Protein AF-0000000067878612 (afdb_homodimer)

Sequence (572 aa):
MAKSKFEYVRNFEVQDTCLGNCWVVVRVDGRNFHRFQMGVTDPIQENKSSLRFAEQHNFTKPNDVRALQLMNRCAQNVMEELDAICLAFGQSDEYSFVFHKKSNWYKRRASKFMTHVVSQFASSYVFYWKEYFPDVPILYPPGFDGRVVLYPSEQNLKDYLNWRQADCHINNLYNTTFWSLVHKGGLTPVQAQIRLKGTLAAEKNEILFSDFNINYNNEPLLYRKGSVLIWQKVNEVSKKRIKLPNEADEKEVEVSRWRNEIVELHCDIIGDQFWEEHPSILSDACMAKSKFEYVRNFEVQDTCLGNCWVVVRVDGRNFHRFQMGVTDPIQENKSSLRFAEQHNFTKPNDVRALQLMNRCAQNVMEELDAICLAFGQSDEYSFVFHKKSNWYKRRASKFMTHVVSQFASSYVFYWKEYFPDVPILYPPGFDGRVVLYPSEQNLKDYLNWRQADCHINNLYNTTFWSLVHKGGLTPVQAQIRLKGTLAAEKNEILFSDFNINYNNEPLLYRKGSVLIWQKVNEVSKKRIKLPNEADEKEVEVSRWRNEIVELHCDIIGDQFWEEHPSILSDAC

Secondary structure (DSSP, 8-state):
----TTGGGGGG----BPPTTSEEEEEEEEETSS----S---GGGG-S----HHHHTT--SS--HHHHHHHHHHHHHHHHH-TTEEEEEEETTEEEEEE-TT--GGGGBHHHHHHHHHHHHHHHHHHTHHHH-TTS---S--EEEEEEEEE-SHHHHHHHHHHHHHHHHHHHHHHHHHHHHHHTT---HHHHHHHHTT--HHHHHHIIIIIH---GGGS-HHHHH-EEEEEEEEEEEEEEEEE-TT-SSEEEEEEEEEEEEEEEE-S--SSHHHHHH-GGGT-S--/----TTGGGGGG----BPPTTSEEEEEEEEETSS----S---GGGG-S----HHHHTT--SS--HHHHHHHHHHHHHHHHH-TTEEEEEEETTEEEEEE-TT--GGGGBHHHHHHHHHHHHHHHHHHTHHHH-TTS---S--EEEEEEEEE-SHHHHHHHHHHHHHHHHHHHHHHHHHHHHHHTT---HHHHHHHHTT--HHHHHHIIIIIH---GGGS-HHHHH-EEEEEEEEEEEEEEEEE-TT-SSEEEEEEEEEEEEEEEE-S--SSHHHHHH-GGGT-S--

pLDDT: mean 90.48, std 15.59, range [30.78, 98.94]

InterPro domains:
  IPR007537 tRNAHis guanylyltransferase Thg1 [PIRSF028980] (1-284)
  IPR007537 tRNAHis guanylyltransferase Thg1 [PTHR12729] (1-285)
  IPR024956 tRNAHis guanylyltransferase catalytic domain [PF04446] (6-38)
  IPR024956 tRNAHis guanylyltransferase catalytic domain [PF04446] (52-152)
  IPR025845 Thg1 C-terminal domain [PF14413] (155-271)
  IPR038469 tRNAHis guanylyltransferase Thg1 superfamily [G3DSA:3.30.70.3000] (1-286)

Nearest PDB structures (foldseek):
  3otc-assembly1_A-2  TM=9.692E-01  e=8.801E-43  Homo sapiens
  7cv1-assembly1_D  TM=9.725E-01  e=6.281E-40  Homo sapiens
  7cv1-assembly1_A  TM=9.606E-01  e=4.087E-40  Homo sapiens
  3otc-assembly1_B-2  TM=9.198E-01  e=4.480E-41  Homo sapiens
  7cv1-assembly1_C  TM=9.700E-01  e=2.145E-39  Homo sapiens

Solvent-accessible surface area (backbone atoms only — not comparable to full-atom values): 31316 Å² total; per-residue (Å²): 130,73,92,50,97,35,57,68,53,62,69,50,55,72,87,49,62,52,68,80,64,21,30,39,34,33,37,34,35,52,54,57,38,62,72,80,72,67,80,84,71,66,73,73,80,58,68,69,78,70,65,24,54,38,65,74,65,63,56,51,79,70,69,32,68,48,60,47,49,44,49,50,53,17,51,50,51,37,40,69,73,39,72,61,43,44,37,34,42,35,44,83,66,33,37,37,40,31,31,48,32,81,57,60,64,80,71,29,25,47,50,56,57,28,20,40,49,37,5,27,32,27,7,24,48,53,64,51,38,52,82,56,33,73,88,52,79,84,88,68,61,59,35,32,35,31,44,66,34,59,28,72,43,70,64,50,44,51,34,39,55,31,35,54,34,52,40,31,30,54,52,38,53,49,38,48,39,40,44,43,34,27,74,75,62,66,35,50,70,68,54,29,50,60,70,49,57,88,58,50,71,69,54,46,50,45,47,31,32,77,75,64,70,37,62,72,88,72,50,58,43,55,60,44,36,14,38,39,36,35,71,40,82,38,80,43,72,40,75,41,73,44,67,44,91,89,40,95,58,63,42,76,40,78,43,75,43,84,41,77,40,80,42,80,42,52,54,69,70,70,53,64,63,49,53,69,75,43,54,70,64,80,45,83,83,117,130,74,94,49,94,34,56,66,55,62,68,50,56,72,87,51,62,51,69,79,63,22,30,38,35,32,37,35,35,52,52,56,38,61,72,79,72,66,80,83,68,69,74,73,82,57,69,71,79,72,66,24,53,38,64,73,66,63,55,51,77,69,69,33,68,48,60,48,50,45,50,50,52,18,50,51,52,36,41,70,75,39,72,60,42,44,37,33,42,35,43,84,64,33,37,36,39,30,32,48,31,81,56,60,66,81,70,29,27,47,50,55,58,25,20,39,50,36,5,27,33,28,6,26,47,53,67,50,38,53,81,57,32,75,89,51,79,84,88,68,61,58,36,32,36,31,42,67,36,60,27,73,43,70,64,50,43,51,34,40,54,32,36,53,33,51,39,32,30,54,51,38,52,50,37,48,40,40,43,43,33,27,74,73,63,66,35,50,70,68,55,29,51,60,70,50,57,90,59,51,70,68,54,46,50,44,48,30,31,77,76,66,72,38,61,71,86,71,50,58,44,56,61,44,36,14,38,38,38,35,71,41,83,38,80,42,72,40,76,41,74,42,68,45,90,91,40,94,56,63,44,76,39,77,43,74,42,83,40,78,39,81,44,80,42,53,56,69,69,71,53,64,64,48,52,69,76,43,56,68,66,79,46,84,80,116

Foldseek 3Di:
DDDDPPCCVCVVDDFAADDALWKKKKKKAWDQQDPPPDDDPPVPVPPVVSHGQCVVQVADPPDRPLLQVLLVQLVQQLCVVVVQFFKKFDADRMIMTIGARRDCVVPRGQCCVHCSSQVSSQVSSQVCVCVSVVPGDRDDRIHMGMDMDIGNDPVSVLVVLVVVQQVLQVVLLLRVLQVCCVVVVVDDSVRSCVVCPPDDSVVSQCSCCVVPVDRPVPPDLCRRGNKMKGKDWDWDWDWDFDDDPPDPGTDTDTDTDIDIDIDIDRDDSNDCVVCVVPVVSNDPPD/DDDDPPCCVVVVDDFAADDALWKKKKKKAWDQQDPPPDDDPPVPVPPVVSHGQCVVQVADPPDRPLQQVLLVQLVQQLCVVVVQFFKKFDADRMIMTIGARRDCVVPRGQCCVHCSSQVSSQVSSQVCVCVSVVPGDRDDRIHMGMDMDIGNDPVSVLVVLVVVQQVLQVVLLLRVLQVCCVVVVVDDSVRSCVVCPPDDSVVSQCSCCVVPVDRPVPPDLCRRGNKMKGKDWDWDWDWDFDDDPPDPGTDTDTDTDIDIDIDIDRDDSNDCVVCVVPVVSNDPPD

Organism: Xenopus laevis (NCBI:txid8355)

Radius of gyration: 27.62 Å; Cα contacts (8 Å, |Δi|>4): 937; chains: 2; bounding box: 98×74×60 Å

Structure (mmCIF, N/CA/C/O backbone):
data_AF-0000000067878612-model_v1
#
loop_
_entity.id
_entity.type
_entity.pdbx_description
1 polymer 'tRNA(His) guanylyltransferase'
#
loop_
_atom_site.group_PDB
_atom_site.id
_atom_site.type_symbol
_atom_site.label_atom_id
_atom_site.label_alt_id
_atom_site.label_comp_id
_atom_site.label_asym_id
_atom_site.label_entity_id
_atom_site.label_seq_id
_atom_site.pdbx_PDB_ins_code
_atom_site.Cartn_x
_atom_site.Cartn_y
_atom_site.Cartn_z
_atom_site.occupancy
_atom_site.B_iso_or_equiv
_atom_site.auth_seq_id
_atom_site.auth_comp_id
_atom_site.auth_asym_id
_atom_site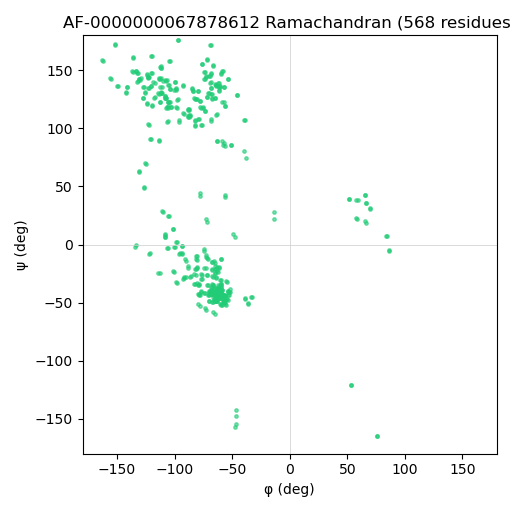.auth_atom_id
_atom_site.pdbx_PDB_model_num
ATOM 1 N N . MET A 1 1 ? 7.223 -14.188 -19.734 1 48.81 1 MET A N 1
ATOM 2 C CA . MET A 1 1 ? 5.832 -14.625 -19.828 1 48.81 1 MET A CA 1
ATOM 3 C C . MET A 1 1 ? 5.633 -15.562 -21.016 1 48.81 1 MET A C 1
ATOM 5 O O . MET A 1 1 ? 6.145 -15.312 -22.109 1 48.81 1 MET A O 1
ATOM 9 N N . ALA A 1 2 ? 5.332 -16.812 -20.688 1 52.81 2 ALA A N 1
ATOM 10 C CA . ALA A 1 2 ? 5.215 -17.859 -21.703 1 52.81 2 ALA A CA 1
ATOM 11 C C . ALA A 1 2 ? 4.125 -17.516 -22.703 1 52.81 2 ALA A C 1
ATOM 13 O O . ALA A 1 2 ? 3.131 -16.875 -22.359 1 52.81 2 ALA A O 1
ATOM 14 N N . LYS A 1 3 ? 4.438 -17.734 -23.953 1 66.56 3 LYS A N 1
ATOM 15 C CA . LYS A 1 3 ? 3.537 -17.531 -25.078 1 66.56 3 LYS A CA 1
ATOM 16 C C . LYS A 1 3 ? 2.334 -18.453 -25 1 66.56 3 LYS A C 1
ATOM 18 O O . LYS A 1 3 ? 2.492 -19.672 -24.922 1 66.56 3 LYS A O 1
ATOM 23 N N . SER A 1 4 ? 1.235 -18.031 -24.328 1 76.69 4 SER A N 1
ATOM 24 C CA . SER A 1 4 ? -0.013 -18.781 -24.328 1 76.69 4 SER A CA 1
ATOM 25 C C . SER A 1 4 ? -1.05 -18.141 -25.25 1 76.69 4 SER A C 1
ATOM 27 O O . SER A 1 4 ? -0.893 -16.984 -25.656 1 76.69 4 SER A O 1
ATOM 29 N N . LYS A 1 5 ? -1.987 -18.922 -25.672 1 88.5 5 LYS A N 1
ATOM 30 C CA . LYS A 1 5 ? -3.074 -18.438 -26.516 1 88.5 5 LYS A CA 1
ATOM 31 C C . LYS A 1 5 ? -3.867 -17.328 -25.812 1 88.5 5 LYS A C 1
ATOM 33 O O . LYS A 1 5 ? -4.648 -16.625 -26.453 1 88.5 5 LYS A O 1
ATOM 38 N N . PHE A 1 6 ? -3.639 -17.156 -24.5 1 92.88 6 PHE A N 1
ATOM 39 C CA . PHE A 1 6 ? -4.402 -16.188 -23.719 1 92.88 6 PHE A CA 1
ATOM 40 C C . PHE A 1 6 ? -3.672 -14.852 -23.656 1 92.88 6 PHE A C 1
ATOM 42 O O . PHE A 1 6 ? -4.203 -13.875 -23.125 1 92.88 6 PHE A O 1
ATOM 49 N N . GLU A 1 7 ? -2.562 -14.727 -24.219 1 91.12 7 GLU A N 1
ATOM 50 C CA . GLU A 1 7 ? -1.683 -13.57 -24.062 1 91.12 7 GLU A CA 1
ATOM 51 C C . GLU A 1 7 ? -2.33 -12.297 -24.594 1 91.12 7 GLU A C 1
ATOM 53 O O . GLU A 1 7 ? -1.918 -11.188 -24.25 1 91.12 7 GLU A O 1
ATOM 58 N N . TYR A 1 8 ? -3.377 -12.508 -25.469 1 94.12 8 TYR A N 1
ATOM 59 C CA . TYR A 1 8 ? -4.035 -11.352 -26.062 1 94.12 8 TYR A CA 1
ATOM 60 C C . TYR A 1 8 ? -4.66 -10.469 -24.984 1 94.12 8 TYR A C 1
ATOM 62 O O . TYR A 1 8 ? -4.887 -9.273 -25.203 1 94.12 8 TYR A O 1
ATOM 70 N N . VAL A 1 9 ? -4.918 -10.938 -23.781 1 95.19 9 VAL A N 1
ATOM 71 C CA . VAL A 1 9 ? -5.59 -10.203 -22.719 1 95.19 9 VAL A CA 1
ATOM 72 C C . VAL A 1 9 ? -4.703 -9.055 -22.234 1 95.19 9 VAL A C 1
ATOM 74 O O . VAL A 1 9 ? -5.184 -8.102 -21.625 1 95.19 9 VAL A O 1
ATOM 77 N N . ARG A 1 10 ? -3.414 -9.164 -22.484 1 93.69 10 ARG A N 1
ATOM 78 C CA . ARG A 1 10 ? -2.49 -8.086 -22.141 1 93.69 10 ARG A CA 1
ATOM 79 C C . ARG A 1 10 ? -2.812 -6.816 -22.922 1 93.69 10 ARG A C 1
ATOM 81 O O . ARG A 1 10 ? -2.473 -5.711 -22.484 1 93.69 10 ARG A O 1
ATOM 88 N N . ASN A 1 11 ? -3.486 -7.039 -24.031 1 94.81 11 ASN A N 1
ATOM 89 C CA . ASN A 1 11 ? -3.793 -5.91 -24.906 1 94.81 11 ASN A CA 1
ATOM 90 C C . ASN A 1 11 ? -4.859 -5.008 -24.297 1 94.81 11 ASN A C 1
ATOM 92 O O . ASN A 1 11 ? -5.078 -3.889 -24.766 1 94.81 11 ASN A O 1
ATOM 96 N N . PHE A 1 12 ? -5.516 -5.43 -23.25 1 96.31 12 PHE A N 1
ATOM 97 C CA . PHE A 1 12 ? -6.527 -4.621 -22.578 1 96.31 12 PHE A CA 1
ATOM 98 C C . PHE A 1 12 ? -5.883 -3.619 -21.625 1 96.31 12 PHE A C 1
ATOM 100 O O . PHE A 1 12 ? -6.539 -2.688 -21.156 1 96.31 12 PHE A O 1
ATOM 107 N N . GLU A 1 13 ? -4.566 -3.783 -21.344 1 94.38 13 GLU A N 1
ATOM 108 C CA . GLU A 1 13 ? -3.865 -2.832 -20.484 1 94.38 13 GLU A CA 1
ATOM 109 C C . GLU A 1 13 ? -3.801 -1.45 -21.125 1 94.38 13 GLU A C 1
ATOM 111 O O . GLU A 1 13 ? -3.613 -1.334 -22.344 1 94.38 13 GLU A O 1
ATOM 116 N N . VAL A 1 14 ? -4.023 -0.451 -20.297 1 90.56 14 VAL A N 1
ATOM 117 C CA . VAL A 1 14 ? -4.027 0.917 -20.797 1 90.56 14 VAL A CA 1
ATOM 118 C C . VAL A 1 14 ? -2.77 1.646 -20.328 1 90.56 14 VAL A C 1
ATOM 120 O O . VAL A 1 14 ? -2.32 1.458 -19.203 1 90.56 14 VAL A O 1
ATOM 123 N N . GLN A 1 15 ? -2.262 2.434 -21.25 1 89.81 15 GLN A N 1
ATOM 124 C CA . GLN A 1 15 ? -1.138 3.295 -20.906 1 89.81 15 GLN A CA 1
ATOM 125 C C . GLN A 1 15 ? -1.61 4.539 -20.156 1 89.81 15 GLN A C 1
ATOM 127 O O . GLN A 1 15 ? -2.605 5.16 -20.531 1 89.81 15 GLN A O 1
ATOM 132 N N . ASP A 1 16 ? -1 4.867 -19.078 1 94.44 16 ASP A N 1
ATOM 133 C CA . ASP A 1 16 ? -1.4 6.023 -18.281 1 94.44 16 ASP A CA 1
ATOM 134 C C . ASP A 1 16 ? -0.217 6.957 -18.031 1 94.44 16 ASP A C 1
ATOM 136 O O . ASP A 1 16 ? 0.029 7.367 -16.891 1 94.44 16 ASP A O 1
ATOM 140 N N . THR A 1 17 ? 0.483 7.289 -19.062 1 96.44 17 THR A N 1
ATOM 141 C CA . THR A 1 17 ? 1.666 8.141 -19 1 96.44 17 THR A CA 1
ATOM 142 C C . THR A 1 17 ? 1.285 9.562 -18.609 1 96.44 17 THR A C 1
ATOM 144 O O . THR A 1 17 ? 0.417 10.172 -19.234 1 96.44 17 THR A O 1
ATOM 147 N N . CYS A 1 18 ? 1.888 10.07 -17.578 1 97.12 18 CYS A N 1
ATOM 148 C CA . CYS A 1 18 ? 1.707 11.461 -17.172 1 97.12 18 CYS A CA 1
ATOM 149 C C . CYS A 1 18 ? 2.428 12.406 -18.125 1 97.12 18 CYS A C 1
ATOM 151 O O . CYS A 1 18 ? 3.529 12.102 -18.594 1 97.12 18 CYS A O 1
ATOM 153 N N . LEU A 1 19 ? 1.812 13.523 -18.375 1 97.31 19 LEU A N 1
ATOM 154 C CA . LEU A 1 19 ? 2.375 14.523 -19.281 1 97.31 19 LEU A CA 1
ATOM 155 C C . LEU A 1 19 ? 3.76 14.961 -18.812 1 97.31 19 LEU A C 1
ATOM 157 O O . LEU A 1 19 ? 3.975 15.188 -17.609 1 97.31 19 LEU A O 1
ATOM 161 N N . GLY A 1 20 ? 4.703 15.062 -19.719 1 95.88 20 GLY A N 1
ATOM 162 C CA . GLY A 1 20 ? 6.047 15.523 -19.422 1 95.88 20 GLY A CA 1
ATOM 163 C C . GLY A 1 20 ? 6.102 16.984 -19.016 1 95.88 20 GLY A C 1
ATOM 164 O O . GLY A 1 20 ? 5.176 17.75 -19.312 1 95.88 20 GLY A O 1
ATOM 165 N N . ASN A 1 21 ? 7.129 17.328 -18.25 1 95.75 21 ASN A N 1
ATOM 166 C CA . ASN A 1 21 ? 7.391 18.688 -17.844 1 95.75 21 ASN A CA 1
ATOM 167 C C . ASN A 1 21 ? 6.297 19.219 -16.906 1 95.75 21 ASN A C 1
ATOM 169 O O . ASN A 1 21 ? 6.074 20.422 -16.828 1 95.75 21 ASN A O 1
ATOM 173 N N . CYS A 1 22 ? 5.547 18.328 -16.328 1 97.81 22 CYS A N 1
ATOM 174 C CA . CYS A 1 22 ? 4.617 18.656 -15.242 1 97.81 22 CYS A CA 1
ATOM 175 C C . CYS A 1 22 ? 5.078 18.047 -13.922 1 97.81 22 CYS A C 1
ATOM 177 O O . CYS A 1 22 ? 5.617 16.938 -13.906 1 97.81 22 CYS A O 1
ATOM 179 N N . TRP A 1 23 ? 4.863 18.797 -12.883 1 97.94 23 TRP A N 1
ATOM 180 C CA . TRP A 1 23 ? 5.09 18.234 -11.555 1 97.94 23 TRP A CA 1
ATOM 181 C C . TRP A 1 23 ? 4.059 17.156 -11.242 1 97.94 23 TRP A C 1
ATOM 183 O O . TRP A 1 23 ? 2.875 17.312 -11.547 1 97.94 23 TRP A O 1
ATOM 193 N N . VAL A 1 24 ? 4.516 16.062 -10.719 1 98.44 24 VAL A N 1
ATOM 194 C CA . VAL A 1 24 ? 3.609 14.992 -10.328 1 98.44 24 VAL A CA 1
ATOM 195 C C . VAL A 1 24 ? 3.486 14.961 -8.805 1 98.44 24 VAL A C 1
ATOM 197 O O . VAL A 1 24 ? 4.492 14.867 -8.094 1 98.44 24 VAL A O 1
ATOM 200 N N . VAL A 1 25 ? 2.297 15.086 -8.273 1 98.81 25 VAL A N 1
ATOM 201 C CA . VAL A 1 25 ? 2.043 14.977 -6.84 1 98.81 25 VAL A CA 1
ATOM 202 C C . VAL A 1 25 ? 1.211 13.727 -6.555 1 98.81 25 VAL A C 1
ATOM 204 O O . VAL A 1 25 ? 0.154 13.523 -7.16 1 98.81 25 VAL A O 1
ATOM 207 N N . VAL A 1 26 ? 1.724 12.859 -5.73 1 98.75 26 VAL A N 1
ATOM 208 C CA . VAL A 1 26 ? 0.954 11.742 -5.203 1 98.75 26 VAL A CA 1
ATOM 209 C C . VAL A 1 26 ? 0.53 12.031 -3.766 1 98.75 26 VAL A C 1
ATOM 211 O O . VAL A 1 26 ? 1.375 12.25 -2.893 1 98.75 26 VAL A O 1
ATOM 214 N N . ARG A 1 27 ? -0.718 12.086 -3.52 1 98.69 27 ARG A N 1
ATOM 215 C CA . ARG A 1 27 ? -1.229 12.32 -2.172 1 98.69 27 ARG A CA 1
ATOM 216 C C . ARG A 1 27 ? -1.774 11.031 -1.564 1 98.69 27 ARG A C 1
ATOM 218 O O . ARG A 1 27 ? -2.611 10.359 -2.17 1 98.69 27 ARG A O 1
ATOM 225 N N . VAL A 1 28 ? -1.271 10.656 -0.484 1 98.62 28 VAL A N 1
ATOM 226 C CA . VAL A 1 28 ? -1.686 9.5 0.294 1 98.62 28 VAL A CA 1
ATOM 227 C C . VAL A 1 28 ? -2.582 9.938 1.449 1 98.62 28 VAL A C 1
ATOM 229 O O . VAL A 1 28 ? -2.318 10.961 2.09 1 98.62 28 VAL A O 1
ATOM 232 N N . ASP A 1 29 ? -3.637 9.188 1.749 1 97.38 29 ASP A N 1
ATOM 233 C CA . ASP A 1 29 ? -4.574 9.5 2.824 1 97.38 29 ASP A CA 1
ATOM 234 C C . ASP A 1 29 ? -5.027 8.227 3.539 1 97.38 29 ASP A C 1
ATOM 236 O O . ASP A 1 29 ? -5.465 7.27 2.896 1 97.38 29 ASP A O 1
ATOM 240 N N . GLY A 1 30 ? -4.969 8.227 4.82 1 96.75 30 GLY A N 1
ATOM 241 C CA . GLY A 1 30 ? -5.398 7.066 5.59 1 96.75 30 GLY A CA 1
ATOM 242 C C . GLY A 1 30 ? -6.863 6.734 5.398 1 96.75 30 GLY A C 1
ATOM 243 O O . GLY A 1 30 ? -7.715 7.629 5.391 1 96.75 30 GLY A O 1
ATOM 244 N N . ARG A 1 31 ? -7.145 5.457 5.227 1 93.62 31 ARG A N 1
ATOM 245 C CA . ARG A 1 31 ? -8.523 4.988 5.102 1 93.62 31 ARG A CA 1
ATOM 246 C C . ARG A 1 31 ? -9.125 4.691 6.473 1 93.62 31 ARG A C 1
ATOM 248 O O . ARG A 1 31 ? -8.633 3.818 7.195 1 93.62 31 ARG A O 1
ATOM 255 N N . ASN A 1 32 ? -10.164 5.43 6.875 1 90.56 32 ASN A N 1
ATOM 256 C CA . ASN A 1 32 ? -10.906 5.207 8.117 1 90.56 32 ASN A CA 1
ATOM 257 C C . ASN A 1 32 ? -10.039 5.473 9.344 1 90.56 32 ASN A C 1
ATOM 259 O O . ASN A 1 32 ? -10.086 4.719 10.312 1 90.56 32 ASN A O 1
ATOM 263 N N . PHE A 1 33 ? -9.211 6.453 9.195 1 91.06 33 PHE A N 1
ATOM 264 C CA . PHE A 1 33 ? -8.406 6.816 10.352 1 91.06 33 PHE A CA 1
ATOM 265 C C . PHE A 1 33 ? -9.219 7.641 11.344 1 91.06 33 PHE A C 1
ATOM 267 O O . PHE A 1 33 ? -9.086 7.469 12.555 1 91.06 33 PHE A O 1
ATOM 274 N N . HIS A 1 34 ? -9.961 8.578 10.742 1 78.94 34 HIS A N 1
ATOM 275 C CA . HIS A 1 34 ? -10.781 9.453 11.578 1 78.94 34 HIS A CA 1
ATOM 276 C C . HIS A 1 34 ? -12.219 9.5 11.086 1 78.94 34 HIS A C 1
ATOM 278 O O . HIS A 1 34 ? -12.492 9.188 9.922 1 78.94 34 HIS A O 1
ATOM 284 N N . ARG A 1 35 ? -13.133 9.562 12.039 1 58.56 35 ARG A N 1
ATOM 285 C CA . ARG A 1 35 ? -14.547 9.727 11.688 1 58.56 35 ARG A CA 1
ATOM 286 C C . ARG A 1 35 ? -14.812 11.109 11.102 1 58.56 35 ARG A C 1
ATOM 288 O O . ARG A 1 35 ? -14.18 12.086 11.508 1 58.56 35 ARG A O 1
ATOM 295 N N . PHE A 1 36 ? -15.055 11.156 9.859 1 47.44 36 PHE A N 1
ATOM 296 C CA . PHE A 1 36 ? -15.539 12.492 9.539 1 47.44 36 PHE A CA 1
ATOM 297 C C . PHE A 1 36 ? -16.672 12.898 10.477 1 47.44 36 PHE A C 1
ATOM 299 O O . PHE A 1 36 ? -17.688 12.188 10.578 1 47.44 36 PHE A O 1
ATOM 306 N N . GLN A 1 37 ? -16.422 13.422 11.594 1 37.44 37 GLN A N 1
ATOM 307 C CA . GLN A 1 37 ? -17.469 13.961 12.453 1 37.44 37 GLN A CA 1
ATOM 308 C C . GLN A 1 37 ? -18.391 14.883 11.672 1 37.44 37 GLN A C 1
ATOM 310 O O . GLN A 1 37 ? -18.438 16.094 11.922 1 37.44 37 GLN A O 1
ATOM 315 N N . MET A 1 38 ? -18.469 15.117 10.383 1 36.06 38 MET A N 1
ATOM 316 C CA . MET A 1 38 ? -19.453 16.172 10.172 1 36.06 38 MET A CA 1
ATOM 317 C C . MET A 1 38 ? -20.734 15.891 10.961 1 36.06 38 MET A C 1
ATOM 319 O O . MET A 1 38 ? -20.906 14.797 11.5 1 36.06 38 MET A O 1
ATOM 323 N N . GLY A 1 39 ? -22.094 16.609 10.398 1 32.88 39 GLY A N 1
ATOM 324 C CA . GLY A 1 39 ? -23.422 16.766 10.961 1 32.88 39 GLY A CA 1
ATOM 325 C C . GLY A 1 39 ? -23.969 15.484 11.547 1 32.88 39 GLY A C 1
ATOM 326 O O . GLY A 1 39 ? -23.312 14.445 11.531 1 32.88 39 GLY A O 1
ATOM 327 N N . VAL A 1 40 ? -25.5 15.328 11.281 1 30.78 40 VAL A N 1
ATOM 328 C CA . VAL A 1 40 ? -26.562 14.516 11.867 1 30.78 40 VAL A CA 1
ATOM 329 C C . VAL A 1 40 ? -26.219 13.039 11.742 1 30.78 40 VAL A C 1
ATOM 331 O O . VAL A 1 40 ? -26 12.531 10.641 1 30.78 40 VAL A O 1
ATOM 334 N N . THR A 1 41 ? -25.562 12.539 12.672 1 33.41 41 THR A N 1
ATOM 335 C CA . THR A 1 41 ? -25.422 11.109 12.938 1 33.41 41 THR A CA 1
ATOM 336 C C . THR A 1 41 ? -26.734 10.375 12.664 1 33.41 41 THR A C 1
ATOM 338 O O . THR A 1 41 ? -27.766 10.711 13.234 1 33.41 41 THR A O 1
ATOM 341 N N . ASP A 1 42 ? -27.141 10.141 11.492 1 31.42 42 ASP A N 1
ATOM 342 C CA . ASP A 1 42 ? -28.219 9.164 11.539 1 31.42 42 ASP A CA 1
ATOM 343 C C . ASP A 1 42 ? -27.922 8.07 12.57 1 31.42 42 ASP A C 1
ATOM 345 O O . ASP A 1 42 ? -26.859 7.469 12.547 1 31.42 42 ASP A O 1
ATOM 349 N N . PRO A 1 43 ? -28.641 8.047 13.805 1 32.88 43 PRO A N 1
ATOM 350 C CA . PRO A 1 43 ? -28.531 7.055 14.875 1 32.88 43 PRO A CA 1
ATOM 351 C C . PRO A 1 43 ? -28.25 5.648 14.352 1 32.88 43 PRO A C 1
ATOM 353 O O . PRO A 1 43 ? -27.781 4.789 15.102 1 32.88 43 PRO A O 1
ATOM 356 N N . ILE A 1 44 ? -28.922 5.215 13.344 1 31.83 44 ILE A N 1
ATOM 357 C CA . ILE A 1 44 ? -29.031 3.803 13 1 31.83 44 ILE A CA 1
ATOM 358 C C . ILE A 1 44 ? -27.641 3.258 12.625 1 31.83 44 ILE A C 1
ATOM 360 O O . ILE A 1 44 ? -27.391 2.062 12.781 1 31.83 44 ILE A O 1
ATOM 364 N N . GLN A 1 45 ? -26.922 3.895 11.82 1 33.31 45 GLN A N 1
ATOM 365 C CA . GLN A 1 45 ? -25.719 3.172 11.414 1 33.31 45 GLN A CA 1
ATOM 366 C C . GLN A 1 45 ? -24.703 3.096 12.555 1 33.31 45 GLN A C 1
ATOM 368 O O . GLN A 1 45 ? -23.516 3.332 12.344 1 33.31 45 GLN A O 1
ATOM 373 N N . GLU A 1 46 ? -25 3.285 13.859 1 34.69 46 GLU A N 1
ATOM 374 C CA . GLU A 1 46 ? -24.297 3.127 15.133 1 34.69 46 GLU A CA 1
ATOM 375 C C . GLU A 1 46 ? -23.719 1.725 15.273 1 34.69 46 GLU A C 1
ATOM 377 O O . GLU A 1 46 ? -22.828 1.493 16.094 1 34.69 46 GLU A O 1
ATOM 382 N N . ASN A 1 47 ? -24.328 0.648 14.898 1 32.59 47 ASN A N 1
ATOM 383 C CA . ASN A 1 47 ? -23.969 -0.673 15.398 1 32.59 47 ASN A CA 1
ATOM 384 C C . ASN A 1 47 ? -22.578 -1.084 14.93 1 32.59 47 ASN A C 1
ATOM 386 O O . ASN A 1 47 ? -22.078 -2.154 15.297 1 32.59 47 ASN A O 1
ATOM 390 N N . LYS A 1 48 ? -22.438 -1.1 13.625 1 38.31 48 LYS A N 1
ATOM 391 C CA . LYS A 1 48 ? -21.094 -1.665 13.438 1 38.31 48 LYS A CA 1
ATOM 392 C C . LYS A 1 48 ? -20.047 -0.833 14.164 1 38.31 48 LYS A C 1
ATOM 394 O O . LYS A 1 48 ? -20 0.388 14.008 1 38.31 48 LYS A O 1
ATOM 399 N N . SER A 1 49 ? -19.672 -0.99 15.453 1 40.44 49 SER A N 1
ATOM 400 C CA . SER A 1 49 ? -18.578 -0.501 16.281 1 40.44 49 SER A CA 1
ATOM 401 C C . SER A 1 49 ? -17.484 0.115 15.438 1 40.44 49 SER A C 1
ATOM 403 O O . SER A 1 49 ? -16.438 -0.504 15.227 1 40.44 49 SER A O 1
ATOM 405 N N . SER A 1 50 ? -17.656 0.564 14.266 1 47.06 50 SER A N 1
ATOM 406 C CA . SER A 1 50 ? -16.672 0.908 13.25 1 47.06 50 SER A CA 1
ATOM 407 C C . SER A 1 50 ? -15.68 1.94 13.766 1 47.06 50 SER A C 1
ATOM 409 O O . SER A 1 50 ? -15.836 3.139 13.523 1 47.06 50 SER A O 1
ATOM 411 N N . LEU A 1 51 ? -15.242 1.784 14.953 1 60.97 51 LEU A N 1
ATOM 412 C CA . LEU A 1 51 ? -14.18 2.643 15.453 1 60.97 51 LEU A CA 1
ATOM 413 C C . LEU A 1 51 ? -13.062 2.783 14.422 1 60.97 51 LEU A C 1
ATOM 415 O O . LEU A 1 51 ? -12.68 1.804 13.781 1 60.97 51 LEU A O 1
ATOM 419 N N . ARG A 1 52 ? -12.797 4.141 14.242 1 85.5 52 ARG A N 1
ATOM 420 C CA . ARG A 1 52 ? -11.742 4.555 13.328 1 85.5 52 ARG A CA 1
ATOM 421 C C . ARG A 1 52 ? -10.367 4.172 13.875 1 85.5 52 ARG A C 1
ATOM 423 O O . ARG A 1 52 ? -10.227 3.875 15.062 1 85.5 52 ARG A O 1
ATOM 430 N N . PHE A 1 53 ? -9.492 3.869 13.125 1 94.69 53 PHE A N 1
ATOM 431 C CA . PHE A 1 53 ? -8.133 3.422 13.422 1 94.69 53 PHE A CA 1
ATOM 432 C C . PHE A 1 53 ? -7.559 4.195 14.602 1 94.69 53 PHE A C 1
ATOM 434 O O . PHE A 1 53 ? -7.027 3.6 15.539 1 94.69 53 PHE A O 1
ATOM 441 N N . ALA A 1 54 ? -7.699 5.535 14.641 1 94 54 ALA A N 1
ATOM 442 C CA . ALA A 1 54 ? -7.145 6.398 15.68 1 94 54 ALA A CA 1
ATOM 443 C C . ALA A 1 54 ? -7.785 6.102 17.031 1 94 54 ALA A C 1
ATOM 445 O O . ALA A 1 54 ? -7.094 6.055 18.047 1 94 54 ALA A O 1
ATOM 446 N N . GLU A 1 55 ? -9.062 5.906 17.078 1 92.56 55 GLU A N 1
ATOM 447 C CA . GLU A 1 55 ? -9.781 5.625 18.312 1 92.56 55 GLU A CA 1
ATOM 448 C C . GLU A 1 55 ? -9.453 4.234 18.844 1 92.56 55 GLU A C 1
ATOM 450 O O . GLU A 1 55 ? -9.219 4.062 20.047 1 92.56 55 GLU A O 1
ATOM 455 N N . GLN A 1 56 ? -9.414 3.287 17.938 1 94.44 56 GLN A N 1
ATOM 456 C CA . GLN A 1 56 ? -9.148 1.907 18.328 1 94.44 56 GLN A CA 1
ATOM 457 C C . GLN A 1 56 ? -7.738 1.758 18.891 1 94.44 56 GLN A C 1
ATOM 459 O O . GLN A 1 56 ? -7.477 0.866 19.703 1 94.44 56 GLN A O 1
ATOM 464 N N . HIS A 1 57 ? -6.852 2.656 18.5 1 96.75 57 HIS A N 1
ATOM 465 C CA . HIS A 1 57 ? -5.469 2.57 18.953 1 96.75 57 HIS A CA 1
ATOM 466 C C . HIS A 1 57 ? -5.156 3.672 19.969 1 96.75 57 HIS A C 1
ATOM 468 O O . HIS A 1 57 ? -3.984 3.965 20.219 1 96.75 57 HIS A O 1
ATOM 474 N N . ASN A 1 58 ? -6.145 4.426 20.422 1 94.5 58 ASN A N 1
ATOM 475 C CA . ASN A 1 58 ? -6.066 5.387 21.516 1 94.5 58 ASN A CA 1
ATOM 476 C C . ASN A 1 58 ? -5.145 6.555 21.172 1 94.5 58 ASN A C 1
ATOM 478 O O . ASN A 1 58 ? -4.316 6.953 22 1 94.5 58 ASN A O 1
ATOM 482 N N . PHE A 1 59 ? -5.254 7.023 20.016 1 95.94 59 PHE A N 1
ATOM 483 C CA . PHE A 1 59 ? -4.512 8.234 19.703 1 95.94 59 PHE A CA 1
ATOM 484 C C . PHE A 1 59 ? -4.961 9.391 20.578 1 95.94 59 PHE A C 1
ATOM 486 O O . PHE A 1 59 ? -6.156 9.578 20.812 1 95.94 59 PHE A O 1
ATOM 493 N N . THR A 1 60 ? -4.016 10.141 21.016 1 96.06 60 THR A N 1
ATOM 494 C CA . THR A 1 60 ? -4.34 11.344 21.781 1 96.06 60 THR A CA 1
ATOM 495 C C . THR A 1 60 ? -4.984 12.391 20.891 1 96.06 60 THR A C 1
ATOM 497 O O . THR A 1 60 ? -4.629 12.523 19.719 1 96.06 60 THR A O 1
ATOM 500 N N . LYS A 1 61 ? -5.875 13.109 21.406 1 94.19 61 LYS A N 1
ATOM 501 C CA . LYS A 1 61 ? -6.551 14.188 20.703 1 94.19 61 LYS A CA 1
ATOM 502 C C . LYS A 1 61 ? -6.203 15.547 21.297 1 94.19 61 LYS A C 1
ATOM 504 O O . LYS A 1 61 ? -6.012 15.656 22.516 1 94.19 61 LYS A O 1
ATOM 509 N N . PRO A 1 62 ? -6.051 16.625 20.562 1 95.81 62 PRO A N 1
ATOM 510 C CA . PRO A 1 62 ? -6.312 16.766 19.125 1 95.81 62 PRO A CA 1
ATOM 511 C C . PRO A 1 62 ? -5.16 16.25 18.266 1 95.81 62 PRO A C 1
ATOM 513 O O . PRO A 1 62 ? -5.355 15.93 17.094 1 95.81 62 PRO A O 1
ATOM 516 N N . ASN A 1 63 ? -3.955 16.281 18.859 1 96.62 63 ASN A N 1
ATOM 517 C CA . ASN A 1 63 ? -2.777 15.836 18.125 1 96.62 63 ASN A CA 1
ATOM 518 C C . ASN A 1 63 ? -2.021 14.758 18.891 1 96.62 63 ASN A C 1
ATOM 520 O O . ASN A 1 63 ? -1.783 14.891 20.094 1 96.62 63 ASN A O 1
ATOM 524 N N . ASP A 1 64 ? -1.705 13.695 18.281 1 97.25 64 ASP A N 1
ATOM 525 C CA . ASP A 1 64 ? -0.821 12.672 18.844 1 97.25 64 ASP A CA 1
ATOM 526 C C . ASP A 1 64 ? 0.554 12.719 18.172 1 97.25 64 ASP A C 1
ATOM 528 O O . ASP A 1 64 ? 0.705 12.312 17.016 1 97.25 64 ASP A O 1
ATOM 532 N N . VAL A 1 65 ? 1.47 13.219 18.906 1 98.06 65 VAL A N 1
ATOM 533 C CA . VAL A 1 65 ? 2.805 13.453 18.375 1 98.06 65 VAL A CA 1
ATOM 534 C C . VAL A 1 65 ? 3.4 12.133 17.891 1 98.06 65 VAL A C 1
ATOM 536 O O . VAL A 1 65 ? 4.133 12.102 16.891 1 98.06 65 VAL A O 1
ATOM 539 N N . ARG A 1 66 ? 3.148 10.984 18.562 1 98.19 66 ARG A N 1
ATOM 540 C CA . ARG A 1 66 ? 3.641 9.68 18.125 1 98.19 66 ARG A CA 1
ATOM 541 C C . ARG A 1 66 ? 3.113 9.328 16.734 1 98.19 66 ARG A C 1
ATOM 543 O O . ARG A 1 66 ? 3.871 8.883 15.875 1 98.19 66 ARG A O 1
ATOM 550 N N . ALA A 1 67 ? 1.809 9.578 16.5 1 98.31 67 ALA A N 1
ATOM 551 C CA . ALA A 1 67 ? 1.166 9.281 15.219 1 98.31 67 ALA A CA 1
ATOM 552 C C . ALA A 1 67 ? 1.745 10.141 14.102 1 98.31 67 ALA A C 1
ATOM 554 O O . ALA A 1 67 ? 2.01 9.656 13.008 1 98.31 67 ALA A O 1
ATOM 555 N N . LEU A 1 68 ? 1.93 11.422 14.391 1 98.56 68 LEU A N 1
ATOM 556 C CA . LEU A 1 68 ? 2.463 12.352 13.398 1 98.56 68 LEU A CA 1
ATOM 557 C C . LEU A 1 68 ? 3.9 11.992 13.039 1 98.56 68 LEU A C 1
ATOM 559 O O . LEU A 1 68 ? 4.281 12.047 11.867 1 98.56 68 LEU A O 1
ATOM 563 N N . GLN A 1 69 ? 4.66 11.641 14.062 1 98.62 69 GLN A N 1
ATOM 564 C CA . GLN A 1 69 ? 6.051 11.266 13.82 1 98.62 69 GLN A CA 1
ATOM 565 C C . GLN A 1 69 ? 6.141 9.961 13.039 1 98.62 69 GLN A C 1
ATOM 567 O O . GLN A 1 69 ? 7.055 9.773 12.242 1 98.62 69 GLN A O 1
ATOM 572 N N . LEU A 1 70 ? 5.254 9.031 13.312 1 98.81 70 LEU A N 1
ATOM 573 C CA . LEU A 1 70 ? 5.199 7.801 12.531 1 98.81 70 LEU A CA 1
ATOM 574 C C . LEU A 1 70 ? 4.926 8.102 11.062 1 98.81 70 LEU A C 1
ATOM 576 O O . LEU A 1 70 ? 5.566 7.539 10.172 1 98.81 70 LEU A O 1
ATOM 580 N N . MET A 1 71 ? 3.98 9.023 10.797 1 98.81 71 MET A N 1
ATOM 581 C CA . MET A 1 71 ? 3.709 9.453 9.422 1 98.81 71 MET A CA 1
ATOM 582 C C . MET A 1 71 ? 4.973 9.992 8.766 1 98.81 71 MET A C 1
ATOM 584 O O . MET A 1 71 ? 5.27 9.656 7.613 1 98.81 71 MET A O 1
ATOM 588 N N . ASN A 1 72 ? 5.688 10.828 9.516 1 98.88 72 ASN A N 1
ATOM 589 C CA . ASN A 1 72 ? 6.918 11.414 9 1 98.88 72 ASN A CA 1
ATOM 590 C C . ASN A 1 72 ? 7.965 10.344 8.703 1 98.88 72 ASN A C 1
ATOM 592 O O . ASN A 1 72 ? 8.664 10.406 7.688 1 98.88 72 ASN A O 1
ATOM 596 N N . ARG A 1 73 ? 8.086 9.367 9.578 1 98.81 73 ARG A N 1
ATOM 597 C CA . ARG A 1 73 ? 9.031 8.273 9.383 1 98.81 73 ARG A CA 1
ATOM 598 C C . ARG A 1 73 ? 8.688 7.48 8.117 1 98.81 73 ARG A C 1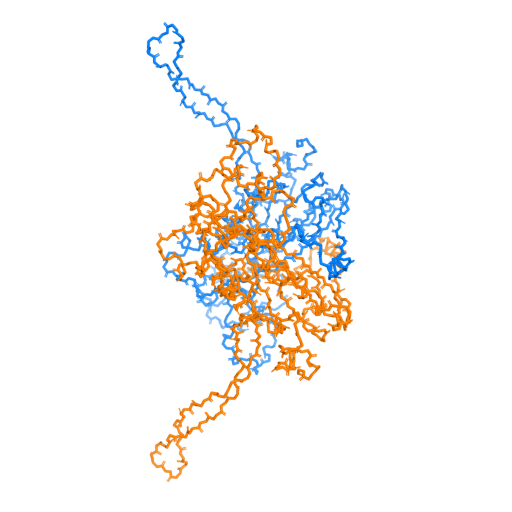
ATOM 600 O O . ARG A 1 73 ? 9.586 7.086 7.367 1 98.81 73 ARG A O 1
ATOM 607 N N . CYS A 1 74 ? 7.43 7.207 7.918 1 98.88 74 CYS A N 1
ATOM 608 C CA . CYS A 1 74 ? 6.984 6.52 6.711 1 98.88 74 CYS A CA 1
ATOM 609 C C . CYS A 1 74 ? 7.348 7.312 5.465 1 98.88 74 CYS A C 1
ATOM 611 O O . CYS A 1 74 ? 7.84 6.746 4.484 1 98.88 74 CYS A O 1
ATOM 613 N N . ALA A 1 75 ? 7.09 8.625 5.52 1 98.88 75 ALA A N 1
ATOM 614 C CA . ALA A 1 75 ? 7.41 9.484 4.383 1 98.88 75 ALA A CA 1
ATOM 615 C C . ALA A 1 75 ? 8.906 9.484 4.098 1 98.88 75 ALA A C 1
ATOM 617 O O . ALA A 1 75 ? 9.328 9.477 2.936 1 98.88 75 ALA A O 1
ATOM 618 N N . GLN A 1 76 ? 9.656 9.508 5.145 1 98.56 76 GLN A N 1
ATOM 619 C CA . GLN A 1 76 ? 11.102 9.422 4.984 1 98.56 76 GLN A CA 1
ATOM 620 C C . GLN A 1 76 ? 11.5 8.141 4.262 1 98.56 76 GLN A C 1
ATOM 622 O O . GLN A 1 76 ? 12.328 8.172 3.346 1 98.56 76 GLN A O 1
ATOM 627 N N . ASN A 1 77 ? 10.953 7.059 4.66 1 98.5 77 ASN A N 1
ATOM 628 C CA . ASN A 1 77 ? 11.25 5.785 4.012 1 98.5 77 ASN A CA 1
ATOM 629 C C . ASN A 1 77 ? 10.844 5.797 2.541 1 98.5 77 ASN A C 1
ATOM 631 O O . ASN A 1 77 ? 11.562 5.281 1.688 1 98.5 77 ASN A O 1
ATOM 635 N N . VAL A 1 78 ? 9.656 6.34 2.217 1 98.69 78 VAL A N 1
ATOM 636 C CA . VAL A 1 78 ? 9.203 6.445 0.835 1 98.69 78 VAL A CA 1
ATOM 637 C C . VAL A 1 78 ? 10.219 7.242 0.017 1 98.69 78 VAL A C 1
ATOM 639 O O . VAL A 1 78 ? 10.602 6.828 -1.081 1 98.69 78 VAL A O 1
ATOM 642 N N . MET A 1 79 ? 10.695 8.367 0.559 1 98 79 MET A N 1
ATOM 643 C CA . MET A 1 79 ? 11.648 9.211 -0.15 1 98 79 MET A CA 1
ATOM 644 C C . MET A 1 79 ? 12.984 8.5 -0.332 1 98 79 MET A C 1
ATOM 646 O O . MET A 1 79 ? 13.648 8.672 -1.352 1 98 79 MET A O 1
ATOM 650 N N . GLU A 1 80 ? 13.383 7.703 0.622 1 95.94 80 GLU A N 1
ATOM 651 C CA . GLU A 1 80 ? 14.609 6.926 0.52 1 95.94 80 GLU A CA 1
ATOM 652 C C . GLU A 1 80 ? 14.516 5.879 -0.589 1 95.94 80 GLU A C 1
ATOM 654 O O . GLU A 1 80 ? 15.484 5.641 -1.311 1 95.94 80 GLU A O 1
ATOM 659 N N . GLU A 1 81 ? 13.359 5.309 -0.711 1 94.12 81 GLU A N 1
ATOM 660 C CA . GLU A 1 81 ? 13.156 4.223 -1.667 1 94.12 81 GLU A CA 1
ATOM 661 C C . GLU A 1 81 ? 12.883 4.766 -3.066 1 94.12 81 GLU A C 1
ATOM 663 O O . GLU A 1 81 ? 13.219 4.121 -4.062 1 94.12 81 GLU A O 1
ATOM 668 N N . LEU A 1 82 ? 12.227 5.871 -3.096 1 93.19 82 LEU A N 1
ATOM 669 C CA . LEU A 1 82 ? 11.875 6.492 -4.371 1 93.19 82 LEU A CA 1
ATOM 670 C C . LEU A 1 82 ? 12.609 7.82 -4.547 1 93.19 82 LEU A C 1
ATOM 672 O O . LEU A 1 82 ? 12.047 8.883 -4.277 1 93.19 82 LEU A O 1
ATOM 676 N N . ASP A 1 83 ? 13.734 7.777 -5.098 1 84 83 ASP A N 1
ATOM 677 C CA . ASP A 1 83 ? 14.672 8.898 -5.078 1 84 83 ASP A CA 1
ATOM 678 C C . ASP A 1 83 ? 14.227 10.008 -6.031 1 84 83 ASP A C 1
ATOM 680 O O . ASP A 1 83 ? 14.789 11.102 -6.02 1 84 83 ASP A O 1
ATOM 684 N N . ALA A 1 84 ? 13.203 9.789 -6.73 1 89.31 84 ALA A N 1
ATOM 685 C CA . ALA A 1 84 ? 12.695 10.805 -7.652 1 89.31 84 ALA A CA 1
ATOM 686 C C . ALA A 1 84 ? 11.852 11.844 -6.918 1 89.31 84 ALA A C 1
ATOM 688 O O . ALA A 1 84 ? 11.523 12.891 -7.473 1 89.31 84 ALA A O 1
ATOM 689 N N . ILE A 1 85 ? 11.531 11.609 -5.652 1 96.75 85 ILE A N 1
ATOM 690 C CA . ILE A 1 85 ? 10.719 12.531 -4.863 1 96.75 85 ILE A CA 1
ATOM 691 C C . ILE A 1 85 ? 11.594 13.664 -4.332 1 96.75 85 ILE A C 1
ATOM 693 O O . ILE A 1 85 ? 12.578 13.414 -3.633 1 96.75 85 ILE A O 1
ATOM 697 N N . CYS A 1 86 ? 11.242 14.867 -4.59 1 95.94 86 CYS A N 1
ATOM 698 C CA . CYS A 1 86 ? 12.094 15.984 -4.227 1 95.94 86 CYS A CA 1
ATOM 699 C C . CYS A 1 86 ? 11.602 16.656 -2.951 1 95.94 86 CYS A C 1
ATOM 701 O O . CYS A 1 86 ? 12.352 17.375 -2.287 1 95.94 86 CYS A O 1
ATOM 703 N N . LEU A 1 87 ? 10.367 16.5 -2.654 1 97.94 87 LEU A N 1
ATOM 704 C CA . LEU A 1 87 ? 9.75 17.109 -1.485 1 97.94 87 LEU A CA 1
ATOM 705 C C . LEU A 1 87 ? 8.523 16.328 -1.041 1 97.94 87 LEU A C 1
ATOM 707 O O . LEU A 1 87 ? 7.801 15.766 -1.873 1 97.94 87 LEU A O 1
ATOM 711 N N . ALA A 1 88 ? 8.305 16.219 0.216 1 98.88 88 ALA A N 1
ATOM 712 C CA . ALA A 1 88 ? 7.074 15.648 0.763 1 98.88 88 ALA A CA 1
ATOM 713 C C . ALA A 1 88 ? 6.48 16.547 1.839 1 98.88 88 ALA A C 1
ATOM 715 O O . ALA A 1 88 ? 7.211 17.219 2.574 1 98.88 88 ALA A O 1
ATOM 716 N N . PHE A 1 89 ? 5.18 16.672 1.91 1 98.94 89 PHE A N 1
ATOM 717 C CA . PHE A 1 89 ? 4.473 17.469 2.912 1 98.94 89 PHE A CA 1
ATOM 718 C C . PHE A 1 89 ? 3.404 16.625 3.605 1 98.94 89 PHE A C 1
ATOM 720 O O . PHE A 1 89 ? 2.584 15.984 2.943 1 98.94 89 PHE A O 1
ATOM 727 N N . GLY A 1 90 ? 3.439 16.578 4.891 1 98.75 90 GLY A N 1
ATOM 728 C CA . GLY A 1 90 ? 2.498 15.758 5.645 1 98.75 90 GLY A CA 1
ATOM 729 C C . GLY A 1 90 ? 1.694 16.562 6.652 1 98.75 90 GLY A C 1
ATOM 730 O O . GLY A 1 90 ? 2.209 17.5 7.258 1 98.75 90 GLY A O 1
ATOM 731 N N . GLN A 1 91 ? 0.446 16.219 6.836 1 97.38 91 GLN A N 1
ATOM 732 C CA . GLN A 1 91 ? -0.451 16.672 7.887 1 97.38 91 GLN A CA 1
ATOM 733 C C . GLN A 1 91 ? -1.474 15.609 8.25 1 97.38 91 GLN A C 1
ATOM 735 O O . GLN A 1 91 ? -1.964 14.883 7.383 1 97.38 91 GLN A O 1
ATOM 740 N N . SER A 1 92 ? -1.696 15.43 9.516 1 95.5 92 SER A N 1
ATOM 741 C CA . SER A 1 92 ? -2.652 14.445 10.008 1 95.5 92 SER A CA 1
ATOM 742 C C . SER A 1 92 ? -2.363 13.062 9.43 1 95.5 92 SER A C 1
ATOM 744 O O . SER A 1 92 ? -1.269 12.523 9.609 1 95.5 92 SER A O 1
ATOM 746 N N . ASP A 1 93 ? -3.305 12.469 8.734 1 95.94 93 ASP A N 1
ATOM 747 C CA . ASP A 1 93 ? -3.115 11.148 8.141 1 95.94 93 ASP A CA 1
ATOM 748 C C . ASP A 1 93 ? -2.912 11.242 6.629 1 95.94 93 ASP A C 1
ATOM 750 O O . ASP A 1 93 ? -3.164 10.281 5.902 1 95.94 93 ASP A O 1
ATOM 754 N N . GLU A 1 94 ? -2.42 12.438 6.164 1 97.75 94 GLU A N 1
ATOM 755 C CA . GLU A 1 94 ? -2.205 12.68 4.738 1 97.75 94 GLU A CA 1
ATOM 756 C C . GLU A 1 94 ? -0.756 13.062 4.457 1 97.75 94 GLU A C 1
ATOM 758 O O . GLU A 1 94 ? -0.124 13.758 5.258 1 97.75 94 GLU A O 1
ATOM 763 N N . TYR A 1 95 ? -0.274 12.625 3.355 1 98.81 95 TYR A N 1
ATOM 764 C CA . TYR A 1 95 ? 1.046 13.031 2.889 1 98.81 95 TYR A CA 1
ATOM 765 C C . TYR A 1 95 ? 1.053 13.227 1.377 1 98.81 95 TYR A C 1
ATOM 767 O O . TYR A 1 95 ? 0.461 12.43 0.64 1 98.81 95 TYR A O 1
ATOM 775 N N . SER A 1 96 ? 1.671 14.32 0.938 1 98.88 96 SER A N 1
ATOM 776 C CA . SER A 1 96 ? 1.874 14.594 -0.48 1 98.88 96 SER A CA 1
ATOM 777 C C . SER A 1 96 ? 3.336 14.414 -0.875 1 98.88 96 SER A C 1
ATOM 779 O O . SER A 1 96 ? 4.23 14.984 -0.241 1 98.88 96 SER A O 1
ATOM 781 N N . PHE A 1 97 ? 3.596 13.625 -1.862 1 98.88 97 PHE A N 1
ATOM 782 C CA . PHE A 1 97 ? 4.934 13.398 -2.398 1 98.88 97 PHE A CA 1
ATOM 783 C C . PHE A 1 97 ? 5.086 14.047 -3.766 1 98.88 97 PHE A C 1
ATOM 785 O O . PHE A 1 97 ? 4.305 13.781 -4.68 1 98.88 97 PHE A O 1
ATOM 792 N N . VAL A 1 98 ? 6.098 14.867 -3.926 1 98.75 98 VAL A N 1
ATOM 793 C CA . VAL A 1 98 ? 6.285 15.641 -5.152 1 98.75 98 VAL A CA 1
ATOM 794 C C . VAL A 1 98 ? 7.43 15.039 -5.965 1 98.75 98 VAL A C 1
ATOM 796 O O . VAL A 1 98 ? 8.562 14.969 -5.492 1 98.75 98 VAL A O 1
ATOM 799 N N . PHE A 1 99 ? 7.113 14.602 -7.156 1 98.06 99 PHE A N 1
ATOM 800 C CA . PHE A 1 99 ? 8.125 14.203 -8.125 1 98.06 99 PHE A CA 1
ATOM 801 C C . PHE A 1 99 ? 8.492 15.367 -9.039 1 98.06 99 PHE A C 1
ATOM 803 O O . PHE A 1 99 ? 7.617 16.109 -9.492 1 98.06 99 PHE A O 1
ATOM 810 N N . HIS A 1 100 ? 9.719 15.508 -9.266 1 96.44 100 HIS A N 1
ATOM 811 C CA . HIS A 1 100 ? 10.211 16.594 -10.117 1 96.44 100 HIS A CA 1
ATOM 812 C C . HIS A 1 100 ? 9.625 16.5 -11.516 1 96.44 100 HIS A C 1
ATOM 814 O O . HIS A 1 100 ? 9.43 15.406 -12.047 1 96.44 100 HIS A O 1
ATOM 820 N N . LYS A 1 101 ? 9.414 17.609 -12.148 1 95.56 101 LYS A N 1
ATOM 821 C CA . LYS A 1 101 ? 8.75 17.672 -13.445 1 95.56 101 LYS A CA 1
ATOM 822 C C . LYS A 1 101 ? 9.586 16.984 -14.523 1 95.56 101 LYS A C 1
ATOM 824 O O . LYS A 1 101 ? 9.047 16.516 -15.539 1 95.56 101 LYS A O 1
ATOM 829 N N . LYS A 1 102 ? 10.867 16.812 -14.32 1 93.75 102 LYS A N 1
ATOM 830 C CA . LYS A 1 102 ? 11.766 16.203 -15.297 1 93.75 102 LYS A CA 1
ATOM 831 C C . LYS A 1 102 ? 11.914 14.703 -15.055 1 93.75 102 LYS A C 1
ATOM 833 O O . LYS A 1 102 ? 12.555 14 -15.836 1 93.75 102 LYS A O 1
ATOM 838 N N . SER A 1 103 ? 11.352 14.266 -13.953 1 93 103 SER A N 1
ATOM 839 C CA . SER A 1 103 ? 11.5 12.852 -13.617 1 93 103 SER A CA 1
ATOM 840 C C . SER A 1 103 ? 10.875 11.961 -14.688 1 93 103 SER A C 1
ATOM 842 O O . SER A 1 103 ? 9.789 12.25 -15.188 1 93 103 SER A O 1
ATOM 844 N N . ASN A 1 104 ? 11.625 10.945 -15.102 1 93.88 104 ASN A N 1
ATOM 845 C CA . ASN A 1 104 ? 11.109 9.914 -16 1 93.88 104 ASN A CA 1
ATOM 846 C C . ASN A 1 104 ? 10.961 8.57 -15.297 1 93.88 104 ASN A C 1
ATOM 848 O O . ASN A 1 104 ? 11.117 7.516 -15.914 1 93.88 104 ASN A O 1
ATOM 852 N N . TRP A 1 105 ? 10.734 8.75 -14.031 1 92 105 TRP A N 1
ATOM 853 C CA . TRP A 1 105 ? 10.594 7.578 -13.18 1 92 105 TRP A CA 1
ATOM 854 C C . TRP A 1 105 ? 9.492 6.66 -13.695 1 92 105 TRP A C 1
ATOM 856 O O . TRP A 1 105 ? 8.359 7.102 -13.922 1 92 105 TRP A O 1
ATOM 866 N N . TYR A 1 106 ? 9.773 5.316 -14.086 1 93.12 106 TYR A N 1
ATOM 867 C CA . TYR A 1 106 ? 8.883 4.309 -14.648 1 93.12 106 TYR A CA 1
ATOM 868 C C . TYR A 1 106 ? 8.125 4.859 -15.844 1 93.12 106 TYR A C 1
ATOM 870 O O . TYR A 1 106 ? 6.914 4.668 -15.961 1 93.12 106 TYR A O 1
ATOM 878 N N . LYS A 1 107 ? 8.836 5.656 -16.656 1 95.19 107 LYS A N 1
ATOM 879 C CA . LYS A 1 107 ? 8.305 6.234 -17.875 1 95.19 107 LYS A CA 1
ATOM 880 C C . LYS A 1 107 ? 7.066 7.078 -17.594 1 95.19 107 LYS A C 1
ATOM 882 O O . LYS A 1 107 ? 6.137 7.117 -18.406 1 95.19 107 LYS A O 1
ATOM 887 N N . ARG A 1 108 ? 6.902 7.566 -16.344 1 96.88 108 ARG A N 1
ATOM 888 C CA . ARG A 1 108 ? 5.895 8.523 -15.898 1 96.88 108 ARG A CA 1
ATOM 889 C C . ARG A 1 108 ? 4.504 7.902 -15.914 1 96.88 108 ARG A C 1
ATOM 891 O O . ARG A 1 108 ? 3.518 8.578 -16.203 1 96.88 108 ARG A O 1
ATOM 898 N N . ARG A 1 109 ? 4.453 6.652 -15.703 1 96.62 109 ARG A N 1
ATOM 899 C CA . ARG A 1 109 ? 3.143 6.02 -15.594 1 96.62 109 ARG A CA 1
ATOM 900 C C . ARG A 1 109 ? 2.453 6.402 -14.289 1 96.62 109 ARG A C 1
ATOM 902 O O . ARG A 1 109 ? 3.014 6.219 -13.211 1 96.62 109 ARG A O 1
ATOM 909 N N . ALA A 1 110 ? 1.22 6.891 -14.383 1 97.38 110 ALA A N 1
ATOM 910 C CA . ALA A 1 110 ? 0.46 7.359 -13.227 1 97.38 110 ALA A CA 1
ATOM 911 C C . ALA A 1 110 ? 0.257 6.238 -12.211 1 97.38 110 ALA A C 1
ATOM 913 O O . ALA A 1 110 ? 0.393 6.449 -11 1 97.38 110 ALA A O 1
ATOM 914 N N . SER A 1 111 ? -0.057 5.039 -12.68 1 97 111 SER A N 1
ATOM 915 C CA . SER A 1 111 ? -0.286 3.887 -11.82 1 97 111 SER A CA 1
ATOM 916 C C . SER A 1 111 ? 0.956 3.555 -11 1 97 111 SER A C 1
ATOM 918 O O . SER A 1 111 ? 0.856 3.234 -9.812 1 97 111 SER A O 1
ATOM 920 N N . LYS A 1 112 ? 2.16 3.664 -11.617 1 96.56 112 LYS A N 1
ATOM 921 C CA . LYS A 1 112 ? 3.412 3.377 -10.922 1 96.56 112 LYS A CA 1
ATOM 922 C C . LYS A 1 112 ? 3.695 4.422 -9.844 1 96.56 112 LYS A C 1
ATOM 924 O O . LYS A 1 112 ? 4.043 4.074 -8.719 1 96.56 112 LYS A O 1
ATOM 929 N N . PHE A 1 113 ? 3.449 5.699 -10.195 1 97.38 113 PHE A N 1
ATOM 930 C CA . PHE A 1 113 ? 3.621 6.746 -9.195 1 97.38 113 PHE A CA 1
ATOM 931 C C . PHE A 1 113 ? 2.758 6.469 -7.969 1 97.38 113 PHE A C 1
ATOM 933 O O . PHE A 1 113 ? 3.258 6.449 -6.844 1 97.38 113 PHE A O 1
ATOM 940 N N . MET A 1 114 ? 1.561 6.195 -8.195 1 97.75 114 MET A N 1
ATOM 941 C CA . MET A 1 114 ? 0.576 6.082 -7.125 1 97.75 114 MET A CA 1
ATOM 942 C C . MET A 1 114 ? 0.825 4.832 -6.285 1 97.75 114 MET A C 1
ATOM 944 O O . MET A 1 114 ? 0.933 4.91 -5.062 1 97.75 114 MET A O 1
ATOM 948 N N . THR A 1 115 ? 1.018 3.684 -6.934 1 98.31 115 THR A N 1
ATOM 949 C CA . THR A 1 115 ? 1.002 2.412 -6.219 1 98.31 115 THR A CA 1
ATOM 950 C C . THR A 1 115 ? 2.326 2.182 -5.496 1 98.31 115 THR A C 1
ATOM 952 O O . THR A 1 115 ? 2.352 1.623 -4.398 1 98.31 115 THR A O 1
ATOM 955 N N . HIS A 1 116 ? 3.463 2.652 -6.09 1 97.88 116 HIS A N 1
ATOM 956 C CA . HIS A 1 116 ? 4.73 2.523 -5.379 1 97.88 116 HIS A CA 1
ATOM 957 C C . HIS A 1 116 ? 4.738 3.373 -4.109 1 97.88 116 HIS A C 1
ATOM 959 O O . HIS A 1 116 ? 5.184 2.916 -3.055 1 97.88 116 HIS A O 1
ATOM 965 N N . VAL A 1 117 ? 4.207 4.566 -4.207 1 98.69 117 VAL A N 1
ATOM 966 C CA . VAL A 1 117 ? 4.184 5.461 -3.055 1 98.69 117 VAL A CA 1
ATOM 967 C C . VAL A 1 117 ? 3.258 4.895 -1.98 1 98.69 117 VAL A C 1
ATOM 969 O O . VAL A 1 117 ? 3.662 4.73 -0.827 1 98.69 117 VAL A O 1
ATOM 972 N N . VAL A 1 118 ? 2.074 4.527 -2.35 1 98.75 118 VAL A N 1
ATOM 973 C CA . VAL A 1 118 ? 1.057 4.137 -1.378 1 98.75 118 VAL A CA 1
ATOM 974 C C . VAL A 1 118 ? 1.438 2.805 -0.737 1 98.75 118 VAL A C 1
ATOM 976 O O . VAL A 1 118 ? 1.255 2.613 0.468 1 98.75 118 VAL A O 1
ATOM 979 N N . SER A 1 119 ? 1.949 1.872 -1.528 1 98.69 119 SER A N 1
ATOM 980 C CA . SER A 1 119 ? 2.357 0.578 -0.991 1 98.69 119 SER A CA 1
ATOM 981 C C . SER A 1 119 ? 3.51 0.729 -0.005 1 98.69 119 SER A C 1
ATOM 983 O O . SER A 1 119 ? 3.473 0.168 1.093 1 98.69 119 SER A O 1
ATOM 985 N N . GLN A 1 120 ? 4.516 1.5 -0.416 1 98.69 120 GLN A N 1
ATOM 986 C CA . GLN A 1 120 ? 5.676 1.714 0.446 1 98.69 120 GLN A CA 1
ATOM 987 C C . GLN A 1 120 ? 5.273 2.412 1.742 1 98.69 120 GLN A C 1
ATOM 989 O O . GLN A 1 120 ? 5.766 2.062 2.818 1 98.69 120 GLN A O 1
ATOM 994 N N . PHE A 1 121 ? 4.406 3.379 1.632 1 98.88 121 PHE A N 1
ATOM 995 C CA . PHE A 1 121 ? 3.906 4.09 2.803 1 98.88 121 PHE A CA 1
ATOM 996 C C . PHE A 1 121 ? 3.174 3.139 3.742 1 98.88 121 PHE A C 1
ATOM 998 O O . PHE A 1 121 ? 3.436 3.123 4.945 1 98.88 121 PHE A O 1
ATOM 1005 N N . ALA A 1 122 ? 2.309 2.295 3.215 1 98.88 122 ALA A N 1
ATOM 1006 C CA . ALA A 1 122 ? 1.485 1.382 4.004 1 98.88 122 ALA A CA 1
ATOM 1007 C C . ALA A 1 122 ? 2.346 0.336 4.707 1 98.88 122 ALA A C 1
ATOM 1009 O O . ALA A 1 122 ? 2.156 0.066 5.895 1 98.88 122 ALA A O 1
ATOM 1010 N N . SER A 1 123 ? 3.268 -0.284 3.955 1 98.88 123 SER A N 1
ATOM 1011 C CA . SER A 1 123 ? 4.156 -1.265 4.57 1 98.88 123 SER A CA 1
ATOM 1012 C C . SER A 1 123 ? 5.027 -0.623 5.645 1 98.88 123 SER A C 1
ATOM 1014 O O . SER A 1 123 ? 5.258 -1.215 6.703 1 98.88 123 SER A O 1
ATOM 1016 N N . SER A 1 124 ? 5.492 0.614 5.441 1 98.88 124 SER A N 1
ATOM 1017 C CA . SER A 1 124 ? 6.309 1.345 6.406 1 98.88 124 SER A CA 1
ATOM 1018 C C . SER A 1 124 ? 5.531 1.621 7.688 1 98.88 124 SER A C 1
ATOM 1020 O O . SER A 1 124 ? 6.086 1.536 8.789 1 98.88 124 SER A O 1
ATOM 1022 N N . TYR A 1 125 ? 4.242 1.953 7.531 1 98.88 125 TYR A N 1
ATOM 1023 C CA . TYR A 1 125 ? 3.422 2.311 8.68 1 98.88 125 TYR A CA 1
ATOM 1024 C C . TYR A 1 125 ? 3.379 1.172 9.695 1 98.88 125 TYR A C 1
ATOM 1026 O O . TYR A 1 125 ? 3.527 1.397 10.898 1 98.88 125 TYR A O 1
ATOM 1034 N N . VAL A 1 126 ? 3.238 -0.031 9.188 1 98.94 126 VAL A N 1
ATOM 1035 C CA . VAL A 1 126 ? 3.186 -1.198 10.062 1 98.94 126 VAL A CA 1
ATOM 1036 C C . VAL A 1 126 ? 4.594 -1.544 10.547 1 98.94 126 VAL A C 1
ATOM 1038 O O . VAL A 1 126 ? 4.789 -1.866 11.719 1 98.94 126 VAL A O 1
ATOM 1041 N N . PHE A 1 127 ? 5.543 -1.458 9.719 1 98.88 127 PHE A N 1
ATOM 1042 C CA . PHE A 1 127 ? 6.918 -1.824 10.023 1 98.88 127 PHE A CA 1
ATOM 1043 C C . PHE A 1 127 ? 7.461 -0.979 11.172 1 98.88 127 PHE A C 1
ATOM 1045 O O . PHE A 1 127 ? 8.109 -1.499 12.086 1 98.88 127 PHE A O 1
ATOM 1052 N N . TYR A 1 128 ? 7.137 0.344 11.156 1 98.88 128 TYR A N 1
ATOM 1053 C CA . TYR A 1 128 ? 7.742 1.258 12.117 1 98.88 128 TYR A CA 1
ATOM 1054 C C . TYR A 1 128 ? 6.805 1.506 13.297 1 98.88 128 TYR A C 1
ATOM 1056 O O . TYR A 1 128 ? 7.129 2.283 14.203 1 98.88 128 TYR A O 1
ATOM 1064 N N . TRP A 1 129 ? 5.652 0.893 13.375 1 98.81 129 TRP A N 1
ATOM 1065 C CA . TRP A 1 129 ? 4.625 1.144 14.383 1 98.81 129 TRP A CA 1
ATOM 1066 C C . TRP A 1 129 ? 5.207 1.037 15.789 1 98.81 129 TRP A C 1
ATOM 1068 O O . TRP A 1 129 ? 5.059 1.953 16.594 1 98.81 129 TRP A O 1
ATOM 1078 N N . LYS A 1 130 ? 6.035 0.018 16.047 1 98.25 130 LYS A N 1
ATOM 1079 C CA . LYS A 1 130 ? 6.496 -0.283 17.391 1 98.25 130 LYS A CA 1
ATOM 1080 C C . LYS A 1 130 ? 7.5 0.76 17.875 1 98.25 130 LYS A C 1
ATOM 1082 O O . LYS A 1 130 ? 7.68 0.945 19.078 1 98.25 130 LYS A O 1
ATOM 1087 N N . GLU A 1 131 ? 8.172 1.369 16.938 1 98.5 131 GLU A N 1
ATOM 1088 C CA . GLU A 1 131 ? 9.117 2.422 17.297 1 98.5 131 GLU A CA 1
ATOM 1089 C C . GLU A 1 131 ? 8.406 3.607 17.938 1 98.5 131 GLU A C 1
ATOM 1091 O O . GLU A 1 131 ? 8.969 4.285 18.797 1 98.5 131 GLU A O 1
ATOM 1096 N N . TYR A 1 132 ? 7.18 3.846 17.609 1 98.62 132 TYR A N 1
ATOM 1097 C CA . TYR A 1 132 ? 6.473 5.039 18.062 1 98.62 132 TYR A CA 1
ATOM 1098 C C . TYR A 1 132 ? 5.34 4.68 19.016 1 98.62 132 TYR A C 1
ATOM 1100 O O . TYR A 1 132 ? 4.922 5.504 19.828 1 98.62 132 TYR A O 1
ATOM 1108 N N . PHE A 1 133 ? 4.887 3.439 18.859 1 98.31 133 PHE A N 1
ATOM 1109 C CA . PHE A 1 133 ? 3.869 2.9 19.75 1 98.31 133 PHE A CA 1
ATOM 1110 C C . PHE A 1 133 ? 4.34 1.596 20.391 1 98.31 133 PHE A C 1
ATOM 1112 O O . PHE A 1 133 ? 3.74 0.541 20.156 1 98.31 133 PHE A O 1
ATOM 1119 N N . PRO A 1 134 ? 5.293 1.645 21.266 1 97.5 134 PRO A N 1
ATOM 1120 C CA . PRO A 1 134 ? 5.871 0.42 21.812 1 97.5 134 PRO A CA 1
ATOM 1121 C C . PRO A 1 134 ? 4.883 -0.358 22.688 1 97.5 134 PRO A C 1
ATOM 1123 O O . PRO A 1 134 ? 4.961 -1.586 22.766 1 97.5 134 PRO A O 1
ATOM 1126 N N . ASP A 1 135 ? 3.926 0.388 23.281 1 97.12 135 ASP A N 1
ATOM 1127 C CA . ASP A 1 135 ? 3.053 -0.265 24.266 1 97.12 135 ASP A CA 1
ATOM 1128 C C . ASP A 1 135 ? 1.644 -0.442 23.703 1 97.12 135 ASP A C 1
ATOM 1130 O O . ASP A 1 135 ? 0.711 -0.765 24.438 1 97.12 135 ASP A O 1
ATOM 1134 N N . VAL A 1 136 ? 1.421 -0.145 22.469 1 97.56 136 VAL A N 1
ATOM 1135 C CA . VAL A 1 136 ? 0.124 -0.283 21.812 1 97.56 136 VAL A CA 1
ATOM 1136 C C . VAL A 1 136 ? 0.252 -1.197 20.594 1 97.56 136 VAL A C 1
ATOM 1138 O O . VAL A 1 136 ? 0.786 -0.792 19.562 1 97.56 136 VAL A O 1
ATOM 1141 N N . PRO A 1 137 ? -0.187 -2.391 20.734 1 97.38 137 PRO A N 1
ATOM 1142 C CA . PRO A 1 137 ? -0.104 -3.268 19.562 1 97.38 137 PRO A CA 1
ATOM 1143 C C . PRO A 1 137 ? -0.966 -2.785 18.406 1 97.38 137 PRO A C 1
ATOM 1145 O O . PRO A 1 137 ? -2.059 -2.254 18.625 1 97.38 137 PRO A O 1
ATOM 1148 N N . ILE A 1 138 ? -0.427 -2.842 17.25 1 98.12 138 ILE A N 1
ATOM 1149 C CA . ILE A 1 138 ? -1.244 -2.557 16.078 1 98.12 138 ILE A CA 1
ATOM 1150 C C . ILE A 1 138 ? -2.283 -3.66 15.891 1 98.12 138 ILE A C 1
ATOM 1152 O O . ILE A 1 138 ? -1.944 -4.848 15.891 1 98.12 138 ILE A O 1
ATOM 1156 N N . LEU A 1 139 ? -3.561 -3.367 15.719 1 97.44 139 LEU A N 1
ATOM 1157 C CA . LEU A 1 139 ? -4.656 -4.32 15.852 1 97.44 139 LEU A CA 1
ATOM 1158 C C . LEU A 1 139 ? -4.984 -4.961 14.508 1 97.44 139 LEU A C 1
ATOM 1160 O O . LEU A 1 139 ? -5.477 -6.086 14.453 1 97.44 139 LEU A O 1
ATOM 1164 N N . TYR A 1 140 ? -4.789 -4.348 13.422 1 97.5 140 TYR A N 1
ATOM 1165 C CA . TYR A 1 140 ? -5.062 -4.797 12.062 1 97.5 140 TYR A CA 1
ATOM 1166 C C . TYR A 1 140 ? -4.305 -3.955 11.039 1 97.5 140 TYR A C 1
ATOM 1168 O O . TYR A 1 140 ? -3.85 -2.852 11.359 1 97.5 140 TYR A O 1
ATOM 1176 N N . PRO A 1 141 ? -4.078 -4.434 9.836 1 98.06 141 PRO A N 1
ATOM 1177 C CA . PRO A 1 141 ? -3.389 -3.641 8.812 1 98.06 141 PRO A CA 1
ATOM 1178 C C . PRO A 1 141 ? -4.188 -2.412 8.383 1 98.06 141 PRO A C 1
ATOM 1180 O O . PRO A 1 141 ? -5.332 -2.537 7.945 1 98.06 141 PRO A O 1
ATOM 1183 N N . PRO A 1 142 ? -3.562 -1.227 8.453 1 97.69 142 PRO A N 1
ATOM 1184 C CA . PRO A 1 142 ? -4.258 -0.032 7.965 1 97.69 142 PRO A CA 1
ATOM 1185 C C . PRO A 1 142 ? -4.281 0.06 6.441 1 97.69 142 PRO A C 1
ATOM 1187 O O . PRO A 1 142 ? -3.48 -0.593 5.766 1 97.69 142 PRO A O 1
ATOM 1190 N N . GLY A 1 143 ? -5.215 0.732 5.926 1 96.88 143 GLY A N 1
ATOM 1191 C CA . GLY A 1 143 ? -5.301 1.02 4.504 1 96.88 143 GLY A CA 1
ATOM 1192 C C . GLY A 1 143 ? -5.086 2.484 4.176 1 96.88 143 GLY A C 1
ATOM 1193 O O . GLY A 1 143 ? -5.363 3.357 5 1 96.88 143 GLY A O 1
ATOM 1194 N N . PHE A 1 144 ? -4.59 2.768 3.008 1 97.88 144 PHE A N 1
ATOM 1195 C CA . PHE A 1 144 ? -4.379 4.117 2.498 1 97.88 144 PHE A CA 1
ATOM 1196 C C . PHE A 1 144 ? -4.902 4.246 1.073 1 97.88 144 PHE A C 1
ATOM 1198 O O . PHE A 1 144 ? -4.91 3.271 0.317 1 97.88 144 PHE A O 1
ATOM 1205 N N . ASP A 1 145 ? -5.312 5.336 0.758 1 95.44 145 ASP A N 1
ATOM 1206 C CA . ASP A 1 145 ? -5.633 5.629 -0.635 1 95.44 145 ASP A CA 1
ATOM 1207 C C . ASP A 1 145 ? -4.66 6.648 -1.221 1 95.44 145 ASP A C 1
ATOM 1209 O O . ASP A 1 145 ? -3.982 7.363 -0.479 1 95.44 145 ASP A O 1
ATOM 1213 N N . GLY A 1 146 ? -4.496 6.586 -2.52 1 96.88 146 GLY A N 1
ATOM 1214 C CA . GLY A 1 146 ? -3.59 7.484 -3.217 1 96.88 146 GLY A CA 1
ATOM 1215 C C . GLY A 1 146 ? -4.207 8.117 -4.449 1 96.88 146 GLY A C 1
ATOM 1216 O O . GLY A 1 146 ? -5.066 7.516 -5.098 1 96.88 146 GLY A O 1
ATOM 1217 N N . ARG A 1 147 ? -3.82 9.305 -4.734 1 97 147 ARG A N 1
ATOM 1218 C CA . ARG A 1 147 ? -4.18 9.969 -5.984 1 97 147 ARG A CA 1
ATOM 1219 C C . ARG A 1 147 ? -2.977 10.68 -6.59 1 97 147 ARG A C 1
ATOM 1221 O O . ARG A 1 147 ? -2.055 11.078 -5.871 1 97 147 ARG A O 1
ATOM 1228 N N . VAL A 1 148 ? -2.984 10.734 -7.875 1 98.06 148 VAL A N 1
ATOM 1229 C CA . VAL A 1 148 ? -1.933 11.422 -8.617 1 98.06 148 VAL A CA 1
ATOM 1230 C C . VAL A 1 148 ? -2.506 12.664 -9.297 1 98.06 148 VAL A C 1
ATOM 1232 O O . VAL A 1 148 ? -3.586 12.609 -9.891 1 98.06 148 VAL A O 1
ATOM 1235 N N . VAL A 1 149 ? -1.888 13.812 -9.164 1 98.44 149 VAL A N 1
ATOM 1236 C CA . VAL A 1 149 ? -2.297 15.07 -9.789 1 98.44 149 VAL A CA 1
ATOM 1237 C C . VAL A 1 149 ? -1.091 15.734 -10.445 1 98.44 149 VAL A C 1
ATOM 1239 O O . VAL A 1 149 ? 0.012 15.719 -9.891 1 98.44 149 VAL A O 1
ATOM 1242 N N . LEU A 1 150 ? -1.273 16.312 -11.602 1 98.62 150 LEU A N 1
ATOM 1243 C CA . LEU A 1 150 ? -0.218 17 -12.328 1 98.62 150 LEU A CA 1
ATOM 1244 C C . LEU A 1 150 ? -0.381 18.516 -12.211 1 98.62 150 LEU A C 1
ATOM 1246 O O . LEU A 1 150 ? -1.497 19.031 -12.297 1 98.62 150 LEU A O 1
ATOM 1250 N N . TYR A 1 151 ? 0.641 19.188 -11.945 1 98.56 151 TYR A N 1
ATOM 1251 C CA . TYR A 1 151 ? 0.671 20.656 -11.914 1 98.56 151 TYR A CA 1
ATOM 1252 C C . TYR A 1 151 ? 1.658 21.203 -12.938 1 98.56 151 TYR A C 1
ATOM 1254 O O . TYR A 1 151 ? 2.867 20.984 -12.812 1 98.56 151 TYR A O 1
ATOM 1262 N N . PRO A 1 152 ? 1.275 21.969 -13.883 1 97.62 152 PRO A N 1
ATOM 1263 C CA . PRO A 1 152 ? 2.109 22.344 -15.023 1 97.62 152 PRO A CA 1
ATOM 1264 C C . PRO A 1 152 ? 3.158 23.391 -14.672 1 97.62 152 PRO A C 1
ATOM 1266 O O . PRO A 1 152 ? 4.203 23.469 -15.32 1 97.62 152 PRO A O 1
ATOM 1269 N N . SER A 1 153 ? 2.881 24.25 -13.695 1 97.38 153 SER A N 1
ATOM 1270 C CA . SER A 1 153 ? 3.83 25.312 -13.383 1 97.38 153 SER A CA 1
ATOM 1271 C C . SER A 1 153 ? 4.309 25.234 -11.938 1 97.38 153 SER A C 1
ATOM 1273 O O . SER A 1 153 ? 3.666 24.578 -11.109 1 97.38 153 SER A O 1
ATOM 1275 N N . GLU A 1 154 ? 5.383 25.875 -11.68 1 96.38 154 GLU A N 1
ATOM 1276 C CA . GLU A 1 154 ? 5.895 25.984 -10.32 1 96.38 154 GLU A CA 1
ATOM 1277 C C . GLU A 1 154 ? 4.883 26.656 -9.398 1 96.38 154 GLU A C 1
ATOM 1279 O O . GLU A 1 154 ? 4.715 26.266 -8.242 1 96.38 154 GLU A O 1
ATOM 1284 N N . GLN A 1 155 ? 4.25 27.609 -9.969 1 97.12 155 GLN A N 1
ATOM 1285 C CA . GLN A 1 155 ? 3.268 28.344 -9.172 1 97.12 155 GLN A CA 1
ATOM 1286 C C . GLN A 1 155 ? 2.092 27.438 -8.797 1 97.12 155 GLN A C 1
ATOM 1288 O O . GLN A 1 155 ? 1.597 27.5 -7.668 1 97.12 155 GLN A O 1
ATOM 1293 N N . ASN A 1 156 ? 1.628 26.625 -9.742 1 98.12 156 ASN A N 1
ATOM 1294 C CA . ASN A 1 156 ? 0.551 25.703 -9.43 1 98.12 156 ASN A CA 1
ATOM 1295 C C . ASN A 1 156 ? 0.955 24.719 -8.32 1 98.12 156 ASN A C 1
ATOM 1297 O O . ASN A 1 156 ? 0.155 24.422 -7.434 1 98.12 156 ASN A O 1
ATOM 1301 N N . LEU A 1 157 ? 2.184 24.281 -8.406 1 98.25 157 LEU A N 1
ATOM 1302 C CA . LEU A 1 157 ? 2.686 23.359 -7.383 1 98.25 157 LEU A CA 1
ATOM 1303 C C . LEU A 1 157 ? 2.748 24.062 -6.023 1 98.25 157 LEU A C 1
ATOM 1305 O O . LEU A 1 157 ? 2.293 23.5 -5.02 1 98.25 157 LEU A O 1
ATOM 1309 N N . LYS A 1 158 ? 3.332 25.25 -5.988 1 98.12 158 LYS A N 1
ATOM 1310 C CA . LYS A 1 158 ? 3.406 26.016 -4.746 1 98.12 158 LYS A CA 1
ATOM 1311 C C . LYS A 1 158 ? 2.018 26.25 -4.16 1 98.12 158 LYS A C 1
ATOM 1313 O O . LYS A 1 158 ? 1.814 26.109 -2.953 1 98.12 158 LYS A O 1
ATOM 1318 N N . ASP A 1 159 ? 1.105 26.609 -5.02 1 98.31 159 ASP A N 1
ATOM 1319 C CA . ASP A 1 159 ? -0.256 26.844 -4.555 1 98.31 159 ASP A CA 1
ATOM 1320 C C . ASP A 1 159 ? -0.877 25.578 -3.971 1 98.31 159 ASP A C 1
ATOM 1322 O O . ASP A 1 159 ? -1.655 25.656 -3.016 1 98.31 159 ASP A O 1
ATOM 1326 N N . TYR A 1 160 ? -0.581 24.484 -4.555 1 98.56 160 TYR A N 1
ATOM 1327 C CA . TYR A 1 160 ? -1.051 23.219 -3.996 1 98.56 160 TYR A CA 1
ATOM 1328 C C . TYR A 1 160 ? -0.518 23.016 -2.582 1 98.56 160 TYR A C 1
ATOM 1330 O O . TYR A 1 160 ? -1.278 22.703 -1.664 1 98.56 160 TYR A O 1
ATOM 1338 N N . LEU A 1 161 ? 0.749 23.156 -2.438 1 98.62 161 LEU A N 1
ATOM 1339 C CA . LEU A 1 161 ? 1.362 22.984 -1.126 1 98.62 161 LEU A CA 1
ATOM 1340 C C . LEU A 1 161 ? 0.839 24.016 -0.135 1 98.62 161 LEU A C 1
ATOM 1342 O O . LEU A 1 161 ? 0.63 23.703 1.04 1 98.62 161 LEU A O 1
ATOM 1346 N N . ASN A 1 162 ? 0.625 25.234 -0.626 1 98.38 162 ASN A N 1
ATOM 1347 C CA . ASN A 1 162 ? 0.001 26.266 0.196 1 98.38 162 ASN A CA 1
ATOM 1348 C C . ASN A 1 162 ? -1.384 25.844 0.674 1 98.38 162 ASN A C 1
ATOM 1350 O O . ASN A 1 162 ? -1.736 26.047 1.836 1 98.38 162 ASN A O 1
ATOM 1354 N N . TRP A 1 163 ? -2.064 25.312 -0.271 1 98.12 163 TRP A N 1
ATOM 1355 C CA . TRP A 1 163 ? -3.408 24.844 0.046 1 98.12 163 TRP A CA 1
ATOM 1356 C C . TRP A 1 163 ? -3.367 23.781 1.146 1 98.12 163 TRP A C 1
ATOM 1358 O O . TRP A 1 163 ? -4.168 23.828 2.082 1 98.12 163 TRP A O 1
ATOM 1368 N N . ARG A 1 164 ? -2.475 22.812 1.059 1 97.94 164 ARG A N 1
ATOM 1369 C CA . ARG A 1 164 ? -2.369 21.75 2.053 1 97.94 164 ARG A CA 1
ATOM 1370 C C . ARG A 1 164 ? -1.996 22.328 3.42 1 97.94 164 ARG A C 1
ATOM 1372 O O . ARG A 1 164 ? -2.537 21.891 4.441 1 97.94 164 ARG A O 1
ATOM 1379 N N . GLN A 1 165 ? -1.028 23.234 3.477 1 98.31 165 GLN A N 1
ATOM 1380 C CA . GLN A 1 165 ? -0.619 23.797 4.766 1 98.31 165 GLN A CA 1
ATOM 1381 C C . GLN A 1 165 ? -1.719 24.656 5.363 1 98.31 165 GLN A C 1
ATOM 1383 O O . GLN A 1 165 ? -1.934 24.656 6.578 1 98.31 165 GLN A O 1
ATOM 1388 N N . ALA A 1 166 ? -2.387 25.453 4.516 1 96.94 166 ALA A N 1
ATOM 1389 C CA . ALA A 1 166 ? -3.521 26.234 5.004 1 96.94 166 ALA A CA 1
ATOM 1390 C C . ALA A 1 166 ? -4.586 25.312 5.613 1 96.94 166 ALA A C 1
ATOM 1392 O O . ALA A 1 166 ? -5.137 25.625 6.672 1 96.94 166 ALA A O 1
ATOM 1393 N N . ASP A 1 167 ? -4.836 24.234 4.922 1 95.69 167 ASP A N 1
ATOM 1394 C CA . ASP A 1 167 ? -5.793 23.266 5.426 1 95.69 167 ASP A CA 1
ATOM 1395 C C . ASP A 1 167 ? -5.348 22.688 6.77 1 95.69 167 ASP A C 1
ATOM 1397 O O . ASP A 1 167 ? -6.172 22.469 7.656 1 95.69 167 ASP A O 1
ATOM 1401 N N . CYS A 1 168 ? -4.09 22.406 6.887 1 97.19 168 CYS A N 1
ATOM 1402 C CA . CYS A 1 168 ? -3.529 21.906 8.141 1 97.19 168 CYS A CA 1
ATOM 1403 C C . CYS A 1 168 ? -3.828 22.875 9.281 1 97.19 168 CYS A C 1
ATOM 1405 O O . CYS A 1 168 ? -4.293 22.469 10.344 1 97.19 168 CYS A O 1
ATOM 1407 N N . HIS A 1 169 ? -3.596 24.156 9.078 1 96.38 169 HIS A N 1
ATOM 1408 C CA . HIS A 1 169 ? -3.82 25.203 10.078 1 96.38 169 HIS A CA 1
ATOM 1409 C C . HIS A 1 169 ? -5.297 25.297 10.445 1 96.38 169 HIS A C 1
ATOM 1411 O O . HIS A 1 169 ? -5.645 25.312 11.625 1 96.38 169 HIS A O 1
ATOM 1417 N N . ILE A 1 170 ? -6.109 25.312 9.469 1 95.25 170 ILE A N 1
ATOM 1418 C CA . ILE A 1 170 ? -7.547 25.484 9.672 1 95.25 170 ILE A CA 1
ATOM 1419 C C . ILE A 1 170 ? -8.094 24.297 10.469 1 95.25 170 ILE A C 1
ATOM 1421 O O . ILE A 1 170 ? -8.797 24.469 11.461 1 95.25 170 ILE A O 1
ATOM 1425 N N . ASN A 1 171 ? -7.73 23.125 10.023 1 94.75 171 ASN A N 1
ATOM 1426 C CA . ASN A 1 171 ? -8.219 21.906 10.68 1 94.75 171 ASN A CA 1
ATOM 1427 C C . ASN A 1 171 ? -7.688 21.781 12.102 1 94.75 171 ASN A C 1
ATOM 1429 O O . ASN A 1 171 ? -8.422 21.391 13.008 1 94.75 171 ASN A O 1
ATOM 1433 N N . ASN A 1 172 ? -6.438 22.094 12.266 1 97.19 172 ASN A N 1
ATOM 1434 C CA . ASN A 1 172 ? -5.875 21.969 13.609 1 97.19 172 ASN A CA 1
ATOM 1435 C C . ASN A 1 172 ? -6.465 23 14.562 1 97.19 172 ASN A C 1
ATOM 1437 O O . ASN A 1 172 ? -6.668 22.719 15.742 1 97.19 172 ASN A O 1
ATOM 1441 N N . LEU A 1 173 ? -6.691 24.266 14.094 1 97.81 173 LEU A N 1
ATOM 1442 C CA . LEU A 1 173 ? -7.352 25.266 14.93 1 97.81 173 LEU A CA 1
ATOM 1443 C C . LEU A 1 173 ? -8.719 24.766 15.383 1 97.81 173 LEU A C 1
ATOM 1445 O O . LEU A 1 173 ? -9.062 24.891 16.562 1 97.81 173 LEU A O 1
ATOM 1449 N N . TYR A 1 174 ? -9.445 24.266 14.461 1 96.5 174 TYR A N 1
ATOM 1450 C CA . TYR A 1 174 ? -10.75 23.719 14.805 1 96.5 174 TYR A CA 1
ATOM 1451 C C . TYR A 1 174 ? -10.617 22.594 15.836 1 96.5 174 TYR A C 1
ATOM 1453 O O . TYR A 1 174 ? -11.289 22.625 16.875 1 96.5 174 TYR A O 1
ATOM 1461 N N . ASN A 1 175 ? -9.789 21.625 15.57 1 96.38 175 ASN A N 1
ATOM 1462 C CA . ASN A 1 175 ? -9.641 20.453 16.438 1 96.38 175 ASN A CA 1
ATOM 1463 C C . ASN A 1 175 ? -9.133 20.844 17.812 1 96.38 175 ASN A C 1
ATOM 1465 O O . ASN A 1 175 ? -9.57 20.297 18.828 1 96.38 175 ASN A O 1
ATOM 1469 N N . THR A 1 176 ? -8.141 21.734 17.828 1 97.94 176 THR A N 1
ATOM 1470 C CA . THR A 1 176 ? -7.633 22.219 19.109 1 97.94 176 THR A CA 1
ATOM 1471 C C . THR A 1 176 ? -8.75 22.859 19.938 1 97.94 176 THR A C 1
ATOM 1473 O O . THR A 1 176 ? -8.867 22.609 21.141 1 97.94 176 THR A O 1
ATOM 1476 N N . THR A 1 177 ? -9.547 23.672 19.312 1 98.38 177 THR A N 1
ATOM 1477 C CA . THR A 1 177 ? -10.664 24.312 19.984 1 98.38 177 THR A CA 1
ATOM 1478 C C . THR A 1 177 ? -11.695 23.281 20.438 1 98.38 177 THR A C 1
ATOM 1480 O O . THR A 1 177 ? -12.133 23.281 21.594 1 98.38 177 THR A O 1
ATOM 1483 N N . PHE A 1 178 ? -12.07 22.406 19.578 1 97.44 178 PHE A N 1
ATOM 1484 C CA . PHE A 1 178 ? -13.055 21.375 19.828 1 97.44 178 PHE A CA 1
ATOM 1485 C C . PHE A 1 178 ? -12.656 20.531 21.031 1 97.44 178 PHE A C 1
ATOM 1487 O O . PHE A 1 178 ? -13.445 20.375 21.969 1 97.44 178 PHE A O 1
ATOM 1494 N N . TRP A 1 179 ? -11.5 20.078 21 1 97.31 179 TRP A N 1
ATOM 1495 C CA . TRP A 1 179 ? -11.086 19.141 22.031 1 97.31 179 TRP A CA 1
ATOM 1496 C C . TRP A 1 179 ? -10.797 19.875 23.344 1 97.31 179 TRP A C 1
ATOM 1498 O O . TRP A 1 179 ? -10.859 19.297 24.422 1 97.31 179 TRP A O 1
ATOM 1508 N N . SER A 1 180 ? -10.414 21.203 23.281 1 98.31 180 SER A N 1
ATOM 1509 C CA . SER A 1 180 ? -10.352 22 24.5 1 98.31 180 SER A CA 1
ATOM 1510 C C . SER A 1 180 ? -11.727 22.125 25.141 1 98.31 180 SER A C 1
ATOM 1512 O O . SER A 1 180 ? -11.852 22.016 26.375 1 98.31 180 SER A O 1
ATOM 1514 N N . LEU A 1 181 ? -12.719 22.328 24.297 1 98.38 181 LEU A N 1
ATOM 1515 C CA . LEU A 1 181 ? -14.086 22.422 24.797 1 98.38 181 LEU A CA 1
ATOM 1516 C C . LEU A 1 181 ? -14.508 21.109 25.453 1 98.38 181 LEU A C 1
ATOM 1518 O O . LEU A 1 181 ? -15.188 21.109 26.484 1 98.38 181 LEU A O 1
ATOM 1522 N N . VAL A 1 182 ? -14.117 20 24.891 1 97.19 182 VAL A N 1
ATOM 1523 C CA . VAL A 1 182 ? -14.531 18.688 25.375 1 97.19 182 VAL A CA 1
ATOM 1524 C C . VAL A 1 182 ? -13.719 18.328 26.625 1 97.19 182 VAL A C 1
ATOM 1526 O O . VAL A 1 182 ? -14.289 18.047 27.672 1 97.19 182 VAL A O 1
ATOM 1529 N N . HIS A 1 183 ? -12.422 18.406 26.531 1 97.12 183 HIS A N 1
ATOM 1530 C CA . HIS A 1 183 ? -11.539 17.891 27.578 1 97.12 183 HIS A CA 1
ATOM 1531 C C . HIS A 1 183 ? -11.461 18.859 28.75 1 97.12 183 HIS A C 1
ATOM 1533 O O . HIS A 1 183 ? -11.414 18.422 29.906 1 97.12 183 HIS A O 1
ATOM 1539 N N . LYS A 1 184 ? -11.344 20.094 28.484 1 97.56 184 LYS A N 1
ATOM 1540 C CA . LYS A 1 184 ? -11.164 21.094 29.531 1 97.56 184 LYS A CA 1
ATOM 1541 C C . LYS A 1 184 ? -12.484 21.781 29.875 1 97.56 184 LYS A C 1
ATOM 1543 O O . LYS A 1 184 ? -12.711 22.156 31.031 1 97.56 184 LYS A O 1
ATOM 1548 N N . GLY A 1 185 ? -13.297 21.906 28.875 1 97.62 185 GLY A N 1
ATOM 1549 C CA . GLY A 1 185 ? -14.555 22.609 29.078 1 97.62 185 GLY A CA 1
ATOM 1550 C C . GLY A 1 185 ? -15.68 21.719 29.547 1 97.62 185 GLY A C 1
ATOM 1551 O O . GLY A 1 185 ? -16.719 22.203 29.984 1 97.62 185 GLY A O 1
ATOM 1552 N N . GLY A 1 186 ? -15.492 20.344 29.328 1 97.44 186 GLY A N 1
ATOM 1553 C CA . GLY A 1 186 ? -16.469 19.391 29.828 1 97.44 186 GLY A CA 1
ATOM 1554 C C . GLY A 1 186 ? -17.656 19.219 28.906 1 97.44 186 GLY A C 1
ATOM 1555 O O . GLY A 1 186 ? -18.656 18.594 29.266 1 97.44 186 GLY A O 1
ATOM 1556 N N . LEU A 1 187 ? -17.578 19.797 27.766 1 97.62 187 LEU A N 1
ATOM 1557 C CA . LEU A 1 187 ? -18.641 19.625 26.797 1 97.62 187 LEU A CA 1
ATOM 1558 C C . LEU A 1 187 ? -18.594 18.234 26.172 1 97.62 187 LEU A C 1
ATOM 1560 O O . LEU A 1 187 ? -17.516 17.641 26.047 1 97.62 187 LEU A O 1
ATOM 1564 N N . THR A 1 188 ? -19.781 17.719 25.812 1 96.12 188 THR A N 1
ATOM 1565 C CA . THR A 1 188 ? -19.812 16.516 24.969 1 96.12 188 THR A CA 1
ATOM 1566 C C . THR A 1 188 ? -19.391 16.844 23.547 1 96.12 188 THR A C 1
ATOM 1568 O O . THR A 1 188 ? -19.422 18.016 23.141 1 96.12 188 THR A O 1
ATOM 1571 N N . PRO A 1 189 ? -18.984 15.906 22.812 1 92.56 189 PRO A N 1
ATOM 1572 C CA . PRO A 1 189 ? -18.609 16.156 2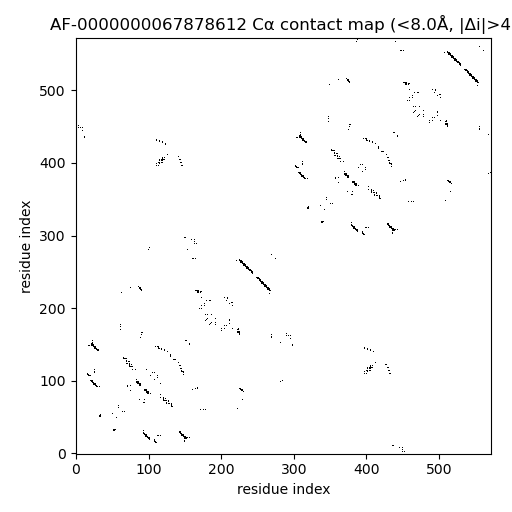1.422 1 92.56 189 PRO A CA 1
ATOM 1573 C C . PRO A 1 189 ? -19.719 16.859 20.625 1 92.56 189 PRO A C 1
ATOM 1575 O O . PRO A 1 189 ? -19.453 17.781 19.859 1 92.56 189 PRO A O 1
ATOM 1578 N N . VAL A 1 190 ? -20.891 16.438 20.859 1 94.12 190 VAL A N 1
ATOM 1579 C CA . VAL A 1 190 ? -22.016 17.031 20.156 1 94.12 190 VAL A CA 1
ATOM 1580 C C . VAL A 1 190 ? -22.156 18.5 20.547 1 94.12 190 VAL A C 1
ATOM 1582 O O . VAL A 1 190 ? -22.375 19.359 19.703 1 94.12 190 VAL A O 1
ATOM 1585 N N . GLN A 1 191 ? -22.062 18.828 21.828 1 96.25 191 GLN A N 1
ATOM 1586 C CA . GLN A 1 191 ? -22.156 20.203 22.328 1 96.25 191 GLN A CA 1
ATOM 1587 C C . GLN A 1 191 ? -21.031 21.062 21.75 1 96.25 191 GLN A C 1
ATOM 1589 O O . GLN A 1 191 ? -21.25 22.219 21.406 1 96.25 191 GLN A O 1
ATOM 1594 N N . ALA A 1 192 ? -19.859 20.516 21.734 1 97.06 192 ALA A N 1
ATOM 1595 C CA . ALA A 1 192 ? -18.719 21.234 21.188 1 97.06 192 ALA A CA 1
ATOM 1596 C C . ALA A 1 192 ? -18.938 21.578 19.719 1 97.06 192 ALA A C 1
ATOM 1598 O O . ALA A 1 192 ? -18.609 22.688 19.281 1 97.06 192 ALA A O 1
ATOM 1599 N N . GLN A 1 193 ? -19.469 20.625 18.953 1 94.94 193 GLN A N 1
ATOM 1600 C CA . GLN A 1 193 ? -19.75 20.844 17.547 1 94.94 193 GLN A CA 1
ATOM 1601 C C . GLN A 1 193 ? -20.75 21.984 17.359 1 94.94 193 GLN A C 1
ATOM 1603 O O . GLN A 1 193 ? -20.594 22.828 16.469 1 94.94 193 GLN A O 1
ATOM 1608 N N . ILE A 1 194 ? -21.766 21.938 18.141 1 96 194 ILE A N 1
ATOM 1609 C CA . ILE A 1 194 ? -22.797 22.969 18.062 1 96 194 ILE A CA 1
ATOM 1610 C C . ILE A 1 194 ? -22.203 24.328 18.375 1 96 194 ILE A C 1
ATOM 1612 O O . ILE A 1 194 ? -22.469 25.312 17.672 1 96 194 ILE A O 1
ATOM 1616 N N . ARG A 1 195 ? -21.406 24.391 19.391 1 96.5 195 ARG A N 1
ATOM 1617 C CA . ARG A 1 195 ? -20.781 25.641 19.812 1 96.5 195 ARG A CA 1
ATOM 1618 C C . ARG A 1 195 ? -19.875 26.188 18.703 1 96.5 195 ARG A C 1
ATOM 1620 O O . ARG A 1 195 ? -19.766 27.406 18.547 1 96.5 195 ARG A O 1
ATOM 1627 N N . LEU A 1 196 ? -19.25 25.344 17.984 1 97.12 196 LEU A N 1
ATOM 1628 C CA . LEU A 1 196 ? -18.266 25.766 17.016 1 97.12 196 LEU A CA 1
ATOM 1629 C C . LEU A 1 196 ? -18.906 26.016 15.648 1 97.12 196 LEU A C 1
ATOM 1631 O O . LEU A 1 196 ? -18.297 26.609 14.766 1 97.12 196 LEU A O 1
ATOM 1635 N N . LYS A 1 197 ? -20.109 25.547 15.523 1 95.38 197 LYS A N 1
ATOM 1636 C CA . LYS A 1 197 ? -20.781 25.688 14.234 1 95.38 197 LYS A CA 1
ATOM 1637 C C . LYS A 1 197 ? -20.859 27.156 13.805 1 95.38 197 LYS A C 1
ATOM 1639 O O . LYS A 1 197 ? -21.344 28 14.555 1 95.38 197 LYS A O 1
ATOM 1644 N N . GLY A 1 198 ? -20.328 27.453 12.656 1 93.94 198 GLY A N 1
ATOM 1645 C CA . GLY A 1 198 ? -20.438 28.797 12.094 1 93.94 198 GLY A CA 1
ATOM 1646 C C . GLY A 1 198 ? -19.344 29.734 12.578 1 93.94 198 GLY A C 1
ATOM 1647 O O . GLY A 1 198 ? -19.281 30.891 12.148 1 93.94 198 GLY A O 1
ATOM 1648 N N . THR A 1 199 ? -18.516 29.344 13.469 1 96 199 THR A N 1
ATOM 1649 C CA . THR A 1 199 ? -17.438 30.203 13.984 1 96 199 THR A CA 1
ATOM 1650 C C . THR A 1 199 ? -16.344 30.375 12.945 1 96 199 THR A C 1
ATOM 1652 O O . THR A 1 199 ? -16.062 29.469 12.164 1 96 199 THR A O 1
ATOM 1655 N N . LEU A 1 200 ? -15.836 31.531 12.984 1 95.56 200 LEU A N 1
ATOM 1656 C CA . LEU A 1 200 ? -14.672 31.844 12.148 1 95.56 200 LEU A CA 1
ATOM 1657 C C . LEU A 1 200 ? -13.383 31.703 12.953 1 95.56 200 LEU A C 1
ATOM 1659 O O . LEU A 1 200 ? -13.414 31.438 14.156 1 95.56 200 LEU A O 1
ATOM 1663 N N . ALA A 1 201 ? -12.258 31.859 12.344 1 96.19 201 ALA A N 1
ATOM 1664 C CA . ALA A 1 201 ? -10.953 31.672 12.961 1 96.19 201 ALA A CA 1
ATOM 1665 C C . ALA A 1 201 ? -10.789 32.562 14.188 1 96.19 201 ALA A C 1
ATOM 1667 O O . ALA A 1 201 ? -10.305 32.125 15.227 1 96.19 201 ALA A O 1
ATOM 1668 N N . ALA A 1 202 ? -11.219 33.812 14.031 1 97.06 202 ALA A N 1
ATOM 1669 C CA . ALA A 1 202 ? -11.07 34.781 15.117 1 97.06 202 ALA A CA 1
ATOM 1670 C C . ALA A 1 202 ? -11.844 34.312 16.359 1 97.06 202 ALA A C 1
ATOM 1672 O O . ALA A 1 202 ? -11.367 34.469 17.484 1 97.06 202 ALA A O 1
ATOM 1673 N N . GLU A 1 203 ? -13.016 33.844 16.156 1 97.81 203 GLU A N 1
ATOM 1674 C CA . GLU A 1 203 ? -13.859 33.406 17.266 1 97.81 203 GLU A CA 1
ATOM 1675 C C . GLU A 1 203 ? -13.266 32.156 17.938 1 97.81 203 GLU A C 1
ATOM 1677 O O . GLU A 1 203 ? -13.336 32.031 19.156 1 97.81 203 GLU A O 1
ATOM 1682 N N . LYS A 1 204 ? -12.75 31.266 17.172 1 98.44 204 LYS A N 1
ATOM 1683 C CA . LYS A 1 204 ? -12.102 30.078 17.75 1 98.44 204 LYS A CA 1
ATOM 1684 C C . LYS A 1 204 ? -10.898 30.484 18.594 1 98.44 204 LYS A C 1
ATOM 1686 O O . LYS A 1 204 ? -10.703 29.953 19.688 1 98.44 204 LYS A O 1
ATOM 1691 N N . ASN A 1 205 ? -10.102 31.422 18.047 1 98.19 205 ASN A N 1
ATOM 1692 C CA . ASN A 1 205 ? -8.977 31.938 18.812 1 98.19 205 ASN A CA 1
ATOM 1693 C C . ASN A 1 205 ? -9.445 32.562 20.125 1 98.19 205 ASN A C 1
ATOM 1695 O O . ASN A 1 205 ? -8.797 32.406 21.156 1 98.19 205 ASN A O 1
ATOM 1699 N N . GLU A 1 206 ? -10.547 33.25 20.062 1 98.38 206 GLU A N 1
ATOM 1700 C CA . GLU A 1 206 ? -11.094 33.906 21.25 1 98.38 206 GLU A CA 1
ATOM 1701 C C . GLU A 1 206 ? -11.547 32.844 22.266 1 98.38 206 GLU A C 1
ATOM 1703 O O . GLU A 1 206 ? -11.289 33 23.469 1 98.38 206 GLU A O 1
ATOM 1708 N N . ILE A 1 207 ? -12.234 31.859 21.75 1 98.38 207 ILE A N 1
ATOM 1709 C CA . ILE A 1 207 ? -12.664 30.766 22.641 1 98.38 207 ILE A CA 1
ATOM 1710 C C . ILE A 1 207 ? -11.453 30.156 23.328 1 98.38 207 ILE A C 1
ATOM 1712 O O . ILE A 1 207 ? -11.445 30.016 24.562 1 98.38 207 ILE A O 1
ATOM 1716 N N . LEU A 1 208 ? -10.43 29.812 22.609 1 98.69 208 LEU A N 1
ATOM 1717 C CA . LEU A 1 208 ? -9.227 29.203 23.172 1 98.69 208 LEU A CA 1
ATOM 1718 C C . LEU A 1 208 ? -8.602 30.109 24.234 1 98.69 208 LEU A C 1
ATOM 1720 O O . LEU A 1 208 ? -8.227 29.641 25.312 1 98.69 208 LEU A O 1
ATOM 1724 N N . PHE A 1 209 ? -8.5 31.375 23.938 1 98.31 209 PHE A N 1
ATOM 1725 C CA . PHE A 1 209 ? -7.832 32.312 24.812 1 98.31 209 PHE A CA 1
ATOM 1726 C C . PHE A 1 209 ? -8.688 32.594 26.047 1 98.31 209 PHE A C 1
ATOM 1728 O O . PHE A 1 209 ? -8.242 32.406 27.172 1 98.31 209 PHE A O 1
ATOM 1735 N N . SER A 1 210 ? -9.898 33.031 25.859 1 98.31 210 SER A N 1
ATOM 1736 C CA . SER A 1 210 ? -10.766 33.5 26.938 1 98.31 210 SER A CA 1
ATOM 1737 C C . SER A 1 210 ? -11.188 32.344 27.844 1 98.31 210 SER A C 1
ATOM 1739 O O . SER A 1 210 ? -11.242 32.5 29.062 1 98.31 210 SER A O 1
ATOM 1741 N N . ASP A 1 211 ? -11.531 31.203 27.203 1 97.94 211 ASP A N 1
ATOM 1742 C CA . ASP A 1 211 ? -12.078 30.109 27.984 1 97.94 211 ASP A CA 1
ATOM 1743 C C . ASP A 1 211 ? -10.969 29.234 28.562 1 97.94 211 ASP A C 1
ATOM 1745 O O . ASP A 1 211 ? -11.141 28.625 29.609 1 97.94 211 ASP A O 1
ATOM 1749 N N . PHE A 1 212 ? -9.836 29.188 27.891 1 98.31 212 PHE A N 1
ATOM 1750 C CA . PHE A 1 212 ? -8.883 28.156 28.297 1 98.31 212 PHE A CA 1
ATOM 1751 C C . PHE A 1 212 ? -7.484 28.734 28.438 1 98.31 212 PHE A C 1
ATOM 1753 O O . PHE A 1 212 ? -6.531 28.016 28.719 1 98.31 212 PHE A O 1
ATOM 1760 N N . ASN A 1 213 ? -7.254 30.031 28.188 1 98.19 213 ASN A N 1
ATOM 1761 C CA . ASN A 1 213 ? -5.961 30.719 28.25 1 98.19 213 ASN A CA 1
ATOM 1762 C C . ASN A 1 213 ? -4.945 30.062 27.312 1 98.19 213 ASN A C 1
ATOM 1764 O O . ASN A 1 213 ? -3.789 29.875 27.688 1 98.19 213 ASN A O 1
ATOM 1768 N N . ILE A 1 214 ? -5.418 29.641 26.156 1 98.06 214 ILE A N 1
ATOM 1769 C CA . ILE A 1 214 ? -4.57 29.031 25.125 1 98.06 214 ILE A CA 1
ATOM 1770 C C . ILE A 1 214 ? -4.363 30.016 23.984 1 98.06 214 ILE A C 1
ATOM 1772 O O . ILE A 1 214 ? -5.328 30.516 23.406 1 98.06 214 ILE A O 1
ATOM 1776 N N . ASN A 1 215 ? -3.168 30.422 23.734 1 98.31 215 ASN A N 1
ATOM 1777 C CA . ASN A 1 215 ? -2.801 31.125 22.516 1 98.31 215 ASN A CA 1
ATOM 1778 C C . ASN A 1 215 ? -2.414 30.156 21.406 1 98.31 215 ASN A C 1
ATOM 1780 O O . ASN A 1 215 ? -1.338 29.562 21.438 1 98.31 215 ASN A O 1
ATOM 1784 N N . TYR A 1 216 ? -3.209 30.047 20.406 1 98.06 216 TYR A N 1
ATOM 1785 C CA . TYR A 1 216 ? -3.016 29.062 19.359 1 98.06 216 TYR A CA 1
ATOM 1786 C C . TYR A 1 216 ? -1.676 29.266 18.656 1 98.06 216 TYR A C 1
ATOM 1788 O O . TYR A 1 216 ? -1.055 28.297 18.203 1 98.06 216 TYR A O 1
ATOM 1796 N N . ASN A 1 217 ? -1.211 30.484 18.578 1 96.81 217 ASN A N 1
ATOM 1797 C CA . ASN A 1 217 ? 0.042 30.797 17.906 1 96.81 217 ASN A CA 1
ATOM 1798 C C . ASN A 1 217 ? 1.237 30.172 18.609 1 96.81 217 ASN A C 1
ATOM 1800 O O . ASN A 1 217 ? 2.332 30.094 18.047 1 96.81 217 ASN A O 1
ATOM 1804 N N . ASN A 1 218 ? 1.016 29.75 19.828 1 97.38 218 ASN A N 1
ATOM 1805 C CA . ASN A 1 218 ? 2.088 29.141 20.609 1 97.38 218 ASN A CA 1
ATOM 1806 C C . ASN A 1 218 ? 2.068 27.609 20.5 1 97.38 218 ASN A C 1
ATOM 1808 O O . ASN A 1 218 ? 2.961 26.938 21 1 97.38 218 ASN A O 1
ATOM 1812 N N . GLU A 1 219 ? 0.976 27.094 19.844 1 97.44 219 GLU A N 1
ATOM 1813 C CA . GLU A 1 219 ? 0.97 25.656 19.578 1 97.44 219 GLU A CA 1
ATOM 1814 C C . GLU A 1 219 ? 2.174 25.234 18.75 1 97.44 219 GLU A C 1
ATOM 1816 O O . GLU A 1 219 ? 2.678 26.031 17.938 1 97.44 219 GLU A O 1
ATOM 1821 N N . PRO A 1 220 ? 2.684 24 18.922 1 97.94 220 PRO A N 1
ATOM 1822 C CA . PRO A 1 220 ? 3.838 23.547 18.141 1 97.94 220 PRO A CA 1
ATOM 1823 C C . PRO A 1 220 ? 3.635 23.703 16.641 1 97.94 220 PRO A C 1
ATOM 1825 O O . PRO A 1 220 ? 2.533 23.469 16.125 1 97.94 220 PRO A O 1
ATOM 1828 N N . LEU A 1 221 ? 4.695 24.078 15.898 1 98.38 221 LEU A N 1
ATOM 1829 C CA . LEU A 1 221 ? 4.656 24.266 14.453 1 98.38 221 LEU A CA 1
ATOM 1830 C C . LEU A 1 221 ? 4.258 22.969 13.75 1 98.38 221 LEU A C 1
ATOM 1832 O O . LEU A 1 221 ? 3.566 23 12.727 1 98.38 221 LEU A O 1
ATOM 1836 N N . LEU A 1 222 ? 4.684 21.891 14.32 1 98.44 222 LEU A N 1
ATOM 1837 C CA . LEU A 1 222 ? 4.316 20.594 13.773 1 98.44 222 LEU A CA 1
ATOM 1838 C C . LEU A 1 222 ? 2.803 20.484 13.609 1 98.44 222 LEU A C 1
ATOM 1840 O O . LEU A 1 222 ? 2.322 19.969 12.594 1 98.44 222 LEU A O 1
ATOM 1844 N N . TYR A 1 223 ? 2.061 21 14.617 1 98.25 223 TYR A N 1
ATOM 1845 C CA . TYR A 1 223 ? 0.606 20.875 14.617 1 98.25 223 TYR A CA 1
ATOM 1846 C C . TYR A 1 223 ? -0.026 21.922 13.695 1 98.25 223 TYR A C 1
ATOM 1848 O O . TYR A 1 223 ? -0.993 21.625 12.992 1 98.25 223 TYR A O 1
ATOM 1856 N N . ARG A 1 224 ? 0.538 23.094 13.609 1 98 224 ARG A N 1
ATOM 1857 C CA . ARG A 1 224 ? -0.083 24.219 12.93 1 98 224 ARG A CA 1
ATOM 1858 C C . ARG A 1 224 ? 0.314 24.266 11.453 1 98 224 ARG A C 1
ATOM 1860 O O . ARG A 1 224 ? -0.439 24.766 10.617 1 98 224 ARG A O 1
ATOM 1867 N N . LYS A 1 225 ? 1.54 23.719 11.203 1 98.62 225 LYS A N 1
ATOM 1868 C CA . LYS A 1 225 ? 2.098 23.922 9.867 1 98.62 225 LYS A CA 1
ATOM 1869 C C . LYS A 1 225 ? 2.369 22.594 9.172 1 98.62 225 LYS A C 1
ATOM 1871 O O . LYS A 1 225 ? 2.738 22.578 7.992 1 98.62 225 LYS A O 1
ATOM 1876 N N . GLY A 1 226 ? 2.244 21.484 9.805 1 98.69 226 GLY A N 1
ATOM 1877 C CA . GLY A 1 226 ? 2.559 20.203 9.219 1 98.69 226 GLY A CA 1
ATOM 1878 C C . GLY A 1 226 ? 4.047 19.922 9.125 1 98.69 226 GLY A C 1
ATOM 1879 O O . GLY A 1 226 ? 4.832 20.5 9.891 1 98.69 226 GLY A O 1
ATOM 1880 N N . SER A 1 227 ? 4.41 18.984 8.367 1 98.88 227 SER A N 1
ATOM 1881 C CA . SER A 1 227 ? 5.801 18.578 8.195 1 98.88 227 SER A CA 1
ATOM 1882 C C . SER A 1 227 ? 6.227 18.641 6.734 1 98.88 227 SER A C 1
ATOM 1884 O O . SER A 1 227 ? 5.477 18.234 5.848 1 98.88 227 SER A O 1
ATOM 1886 N N . VAL A 1 228 ? 7.352 19.188 6.504 1 98.81 228 VAL A N 1
ATOM 1887 C CA . VAL A 1 228 ? 7.945 19.188 5.172 1 98.81 228 VAL A CA 1
ATOM 1888 C C . VAL A 1 228 ? 9.266 18.422 5.195 1 98.81 228 VAL A C 1
ATOM 1890 O O . VAL A 1 228 ? 10.102 18.625 6.078 1 98.81 228 VAL A O 1
ATOM 1893 N N . LEU A 1 229 ? 9.406 17.469 4.328 1 98.69 229 LEU A N 1
ATOM 1894 C CA . LEU A 1 229 ? 10.648 16.703 4.176 1 98.69 229 LEU A CA 1
ATOM 1895 C C . LEU A 1 229 ? 11.352 17.078 2.873 1 98.69 229 LEU A C 1
ATOM 1897 O O . LEU A 1 229 ? 10.734 17.078 1.807 1 98.69 229 LEU A O 1
ATOM 1901 N N . ILE A 1 230 ? 12.578 17.406 2.947 1 97.75 230 ILE A N 1
ATOM 1902 C CA . ILE A 1 230 ? 13.367 17.781 1.774 1 97.75 230 ILE A CA 1
ATOM 1903 C C . ILE A 1 230 ? 14.734 17.109 1.844 1 97.75 230 ILE A C 1
ATOM 1905 O O . ILE A 1 230 ? 15.141 16.609 2.898 1 97.75 230 ILE A O 1
ATOM 1909 N N . TRP A 1 231 ? 15.398 17.031 0.694 1 95.56 231 TRP A N 1
ATOM 1910 C CA . TRP A 1 231 ? 16.781 16.578 0.639 1 95.56 231 TRP A CA 1
ATOM 1911 C C . TRP A 1 231 ? 17.75 17.719 0.922 1 95.56 231 TRP A C 1
ATOM 1913 O O . TRP A 1 231 ? 17.547 18.844 0.437 1 95.56 231 TRP A O 1
ATOM 1923 N N . GLN A 1 232 ? 18.703 17.516 1.782 1 92.06 232 GLN A N 1
ATOM 1924 C CA . GLN A 1 232 ? 19.766 18.469 2.049 1 92.06 232 GLN A CA 1
ATOM 1925 C C . GLN A 1 232 ? 21.141 17.828 1.915 1 92.06 232 GLN A C 1
ATOM 1927 O O . GLN A 1 232 ? 21.328 16.688 2.328 1 92.06 232 GLN A O 1
ATOM 1932 N N . LYS A 1 233 ? 22 18.531 1.275 1 87.5 233 LYS A N 1
ATOM 1933 C CA . LYS A 1 233 ? 23.375 18.062 1.143 1 87.5 233 LYS A CA 1
ATOM 1934 C C . LYS A 1 233 ? 24.156 18.312 2.426 1 87.5 233 LYS A C 1
ATOM 1936 O O . LYS A 1 233 ? 24.188 19.438 2.936 1 87.5 233 LYS A O 1
ATOM 1941 N N . VAL A 1 234 ? 24.594 17.25 2.979 1 85 234 VAL A N 1
ATOM 1942 C CA . VAL A 1 234 ? 25.391 17.391 4.195 1 85 234 VAL A CA 1
ATOM 1943 C C . VAL A 1 234 ? 26.797 16.828 3.959 1 85 234 VAL A C 1
ATOM 1945 O O . VAL A 1 234 ? 26.969 15.867 3.207 1 85 234 VAL A O 1
ATOM 1948 N N . ASN A 1 235 ? 27.781 17.578 4.516 1 79.31 235 ASN A N 1
ATOM 1949 C CA . ASN A 1 235 ? 29.172 17.125 4.445 1 79.31 235 ASN A CA 1
ATOM 1950 C C . ASN A 1 235 ? 29.484 16.109 5.543 1 79.31 235 ASN A C 1
ATOM 1952 O O . ASN A 1 235 ? 29.375 16.422 6.73 1 79.31 235 ASN A O 1
ATOM 1956 N N . GLU A 1 236 ? 29.516 14.898 5.102 1 77.12 236 GLU A N 1
ATOM 1957 C CA . GLU A 1 236 ? 29.922 13.875 6.062 1 77.12 236 GLU A CA 1
ATOM 1958 C C . GLU A 1 236 ? 31.438 13.688 6.062 1 77.12 236 GLU A C 1
ATOM 1960 O O . GLU A 1 236 ? 32.031 13.383 5.023 1 77.12 236 GLU A O 1
ATOM 1965 N N . VAL A 1 237 ? 32.031 14.008 7.223 1 76.69 237 VAL A N 1
ATOM 1966 C CA . VAL A 1 237 ? 33.469 13.844 7.375 1 76.69 237 VAL A CA 1
ATOM 1967 C C . VAL A 1 237 ? 33.781 12.508 8.047 1 76.69 237 VAL A C 1
ATOM 1969 O O . VAL A 1 237 ? 33.219 12.188 9.094 1 76.69 237 VAL A O 1
ATOM 1972 N N . SER A 1 238 ? 34.219 11.648 7.34 1 76.31 238 SER A N 1
ATOM 1973 C CA . SER A 1 238 ? 34.625 10.375 7.922 1 76.31 238 SER A CA 1
ATOM 1974 C C . SER A 1 238 ? 36.156 10.227 7.91 1 76.31 238 SER A C 1
ATOM 1976 O O . SER A 1 238 ? 36.812 10.805 7.062 1 76.31 238 SER A O 1
ATOM 1978 N N . LYS A 1 239 ? 36.625 9.641 9 1 76 239 LYS A N 1
ATOM 1979 C CA . LYS A 1 239 ? 38.031 9.328 9.102 1 76 239 LYS A CA 1
ATOM 1980 C C . LYS A 1 239 ? 38.344 7.953 8.508 1 76 239 LYS A C 1
ATOM 1982 O O . LYS A 1 239 ? 37.688 6.969 8.828 1 76 239 LYS A O 1
ATOM 1987 N N . LYS A 1 240 ? 39.031 7.988 7.434 1 76.69 240 LYS A N 1
ATOM 1988 C CA . LYS A 1 240 ? 39.469 6.73 6.836 1 76.69 240 LYS A CA 1
ATOM 1989 C C . LYS A 1 240 ? 40.969 6.504 7.066 1 76.69 240 LYS A C 1
ATOM 1991 O O . LYS A 1 240 ? 41.75 7.449 7.043 1 76.69 240 LYS A O 1
ATOM 1996 N N . ARG A 1 241 ? 41.281 5.246 7.414 1 76.38 241 ARG A N 1
ATOM 1997 C CA . ARG A 1 241 ? 42.688 4.859 7.562 1 76.38 241 ARG A CA 1
ATOM 1998 C C . ARG A 1 241 ? 43.281 4.422 6.227 1 76.38 241 ARG A C 1
ATOM 2000 O O . ARG A 1 241 ? 42.719 3.541 5.559 1 76.38 241 ARG A O 1
ATOM 2007 N N . ILE A 1 242 ? 44.125 5.195 5.742 1 78.38 242 ILE A N 1
ATOM 2008 C CA . ILE A 1 242 ? 44.75 4.828 4.484 1 78.38 242 ILE A CA 1
ATOM 2009 C C . ILE A 1 242 ? 46.219 4.523 4.73 1 78.38 242 ILE A C 1
ATOM 2011 O O . ILE A 1 242 ? 46.875 5.203 5.523 1 78.38 242 ILE A O 1
ATOM 2015 N N . LYS A 1 243 ? 46.594 3.373 4.199 1 73.69 243 LYS A N 1
ATOM 2016 C CA . LYS A 1 243 ? 48 3.014 4.211 1 73.69 243 LYS A CA 1
ATOM 2017 C C . LYS A 1 243 ? 48.75 3.676 3.055 1 73.69 243 LYS A C 1
ATOM 2019 O O . LYS A 1 243 ? 48.375 3.494 1.891 1 73.69 243 LYS A O 1
ATOM 2024 N N . LEU A 1 244 ? 49.469 4.602 3.385 1 70.94 244 LEU A N 1
ATOM 2025 C CA . LEU A 1 244 ? 50.312 5.227 2.379 1 70.94 244 LEU A CA 1
ATOM 2026 C C . LEU A 1 244 ? 51.438 4.285 1.966 1 70.94 244 LEU A C 1
ATOM 2028 O O . LEU A 1 244 ? 51.938 3.506 2.783 1 70.94 244 LEU A O 1
ATOM 2032 N N . PRO A 1 245 ? 51.562 4.148 0.746 1 75.44 245 PRO A N 1
ATOM 2033 C CA . PRO A 1 245 ? 52.531 3.182 0.221 1 75.44 245 PRO A CA 1
ATOM 2034 C C . PRO A 1 245 ? 53.812 3.102 1.062 1 75.44 245 PRO A C 1
ATOM 2036 O O . PRO A 1 245 ? 54.375 2.018 1.232 1 75.44 245 PRO A O 1
ATOM 2039 N N . ASN A 1 246 ? 54.406 4.145 1.358 1 71.06 246 ASN A N 1
ATOM 2040 C CA . ASN A 1 246 ? 55.75 4.148 1.953 1 71.06 246 ASN A CA 1
ATOM 2041 C C . ASN A 1 246 ? 55.688 4.387 3.459 1 71.06 246 ASN A C 1
ATOM 2043 O O . ASN A 1 246 ? 56.688 4.742 4.074 1 71.06 246 ASN A O 1
ATOM 2047 N N . GLU A 1 247 ? 54.469 4.266 3.938 1 66.5 247 GLU A N 1
ATOM 2048 C CA . GLU A 1 247 ? 54.438 4.441 5.387 1 66.5 247 GLU A CA 1
ATOM 2049 C C . GLU A 1 247 ? 53.812 3.219 6.074 1 66.5 247 GLU A C 1
ATOM 2051 O O . GLU A 1 247 ? 52.906 2.59 5.543 1 66.5 247 GLU A O 1
ATOM 2056 N N . ALA A 1 248 ? 54.5 2.598 6.918 1 71.75 248 ALA A N 1
ATOM 2057 C CA . ALA A 1 248 ? 54.125 1.391 7.656 1 71.75 248 ALA A CA 1
ATOM 2058 C C . ALA A 1 248 ? 52.812 1.585 8.414 1 71.75 248 ALA A C 1
ATOM 2060 O O . ALA A 1 248 ? 52.031 0.641 8.57 1 71.75 248 ALA A O 1
ATOM 2061 N N . ASP A 1 249 ? 52.594 2.852 8.836 1 70.81 249 ASP A N 1
ATOM 2062 C CA . ASP A 1 249 ? 51.469 3.092 9.727 1 70.81 249 ASP A CA 1
ATOM 2063 C C . ASP A 1 249 ? 50.281 3.668 8.969 1 70.81 249 ASP A C 1
ATOM 2065 O O . ASP A 1 249 ? 50.469 4.41 8 1 70.81 249 ASP A O 1
ATOM 2069 N N . GLU A 1 250 ? 49.188 3.188 9.164 1 75.94 250 GLU A N 1
ATOM 2070 C CA . GLU A 1 250 ? 47.938 3.697 8.625 1 75.94 250 GLU A CA 1
ATOM 2071 C C . GLU A 1 250 ? 47.625 5.094 9.156 1 75.94 250 GLU A C 1
ATOM 2073 O O . GLU A 1 250 ? 47.875 5.383 10.336 1 75.94 250 GLU A O 1
ATOM 2078 N N . LYS A 1 251 ? 47.688 6.109 8.273 1 74.25 251 LYS A N 1
ATOM 2079 C CA . LYS A 1 251 ? 47.281 7.453 8.664 1 74.25 251 LYS A CA 1
ATOM 2080 C C . LYS A 1 251 ? 45.781 7.633 8.516 1 74.25 251 LYS A C 1
ATOM 2082 O O . LYS A 1 251 ? 45.156 7.094 7.59 1 74.25 251 LYS A O 1
ATOM 2087 N N . GLU A 1 252 ? 45.188 8.25 9.594 1 77.56 252 GLU A N 1
ATOM 2088 C CA . GLU A 1 252 ? 43.75 8.586 9.57 1 77.56 252 GLU A CA 1
ATOM 2089 C C . GLU A 1 252 ? 43.5 9.836 8.719 1 77.56 252 GLU A C 1
ATOM 2091 O O . GLU A 1 252 ? 44.094 10.883 8.969 1 77.56 252 GLU A O 1
ATOM 2096 N N . VAL A 1 253 ? 43.031 9.672 7.57 1 79.19 253 VAL A N 1
ATOM 2097 C CA . VAL A 1 253 ? 42.688 10.812 6.734 1 79.19 253 VAL A CA 1
ATOM 2098 C C . VAL A 1 253 ? 41.188 11.07 6.832 1 79.19 253 VAL A C 1
ATOM 2100 O O . VAL A 1 253 ? 40.375 10.133 6.867 1 79.19 253 VAL A O 1
ATOM 2103 N N . GLU A 1 254 ? 40.906 12.453 7.012 1 78.06 254 GLU A N 1
ATOM 2104 C CA . GLU A 1 254 ? 39.5 12.875 7.008 1 78.06 254 GLU A CA 1
ATOM 2105 C C . GLU A 1 254 ? 38.969 12.977 5.586 1 78.06 254 GLU A C 1
ATOM 2107 O O . GLU A 1 254 ? 39.562 13.648 4.738 1 78.06 254 GLU A O 1
ATOM 2112 N N . VAL A 1 255 ? 38.156 12.117 5.195 1 79.56 255 VAL A N 1
ATOM 2113 C CA . VAL A 1 255 ? 37.5 12.172 3.895 1 79.56 255 VAL A CA 1
ATOM 2114 C C . VAL A 1 255 ? 36.125 12.758 4.043 1 79.56 255 VAL A C 1
ATOM 2116 O O . VAL A 1 255 ? 35.344 12.344 4.914 1 79.56 255 VAL A O 1
ATOM 2119 N N . SER A 1 256 ? 35.969 13.969 3.32 1 77.06 256 SER A N 1
ATOM 2120 C CA . SER A 1 256 ? 34.656 14.609 3.32 1 77.06 256 SER A CA 1
ATOM 2121 C C . SER A 1 256 ? 33.812 14.156 2.129 1 77.06 256 SER A C 1
ATOM 2123 O O . SER A 1 256 ? 34.312 14.125 0.997 1 77.06 256 SER A O 1
ATOM 2125 N N . ARG A 1 257 ? 32.75 13.422 2.385 1 79.75 257 ARG A N 1
ATOM 2126 C CA . ARG A 1 257 ? 31.844 13.023 1.307 1 79.75 257 ARG A CA 1
ATOM 2127 C C . ARG A 1 257 ? 30.469 13.688 1.467 1 79.75 257 ARG A C 1
ATOM 2129 O O . ARG A 1 257 ? 29.953 13.789 2.58 1 79.75 257 ARG A O 1
ATOM 2136 N N . TRP A 1 258 ? 30.031 14.312 0.303 1 77.75 258 TRP A N 1
ATOM 2137 C CA . TRP A 1 258 ? 28.703 14.914 0.283 1 77.75 258 TRP A CA 1
ATOM 2138 C C . TRP A 1 258 ? 27.625 13.844 0.181 1 77.75 258 TRP A C 1
ATOM 2140 O O . TRP A 1 258 ? 27.75 12.898 -0.608 1 77.75 258 TRP A O 1
ATOM 2150 N N . ARG A 1 259 ? 26.781 13.836 1.287 1 84.31 259 ARG A N 1
ATOM 2151 C CA . ARG A 1 259 ? 25.672 12.906 1.249 1 84.31 259 ARG A CA 1
ATOM 2152 C C . ARG A 1 259 ? 24.328 13.641 1.359 1 84.31 259 ARG A C 1
ATOM 2154 O O . ARG A 1 259 ? 24.234 14.664 2.045 1 84.31 259 ARG A O 1
ATOM 2161 N N . ASN A 1 260 ? 23.391 13.234 0.546 1 88.12 260 ASN A N 1
ATOM 2162 C CA . ASN A 1 260 ? 22.047 13.766 0.67 1 88.12 260 ASN A CA 1
ATOM 2163 C C . ASN A 1 260 ? 21.297 13.117 1.829 1 88.12 260 ASN A C 1
ATOM 2165 O O . ASN A 1 260 ? 21.312 11.891 1.988 1 88.12 260 ASN A O 1
ATOM 2169 N N . GLU A 1 261 ? 20.875 14.008 2.65 1 92.62 261 GLU A N 1
ATOM 2170 C CA . GLU A 1 261 ? 20.078 13.516 3.764 1 92.62 261 GLU A CA 1
ATOM 2171 C C . GLU A 1 261 ? 18.688 14.148 3.762 1 92.62 261 GLU A C 1
ATOM 2173 O O . GLU A 1 261 ? 18.516 15.281 3.307 1 92.62 261 GLU A O 1
ATOM 2178 N N . ILE A 1 262 ? 17.703 13.391 4.211 1 96.56 262 ILE A N 1
ATOM 2179 C CA . ILE A 1 262 ? 16.344 13.914 4.324 1 96.56 262 ILE A CA 1
ATOM 2180 C C . ILE A 1 262 ? 16.203 14.695 5.629 1 96.56 262 ILE A C 1
ATOM 2182 O O . ILE A 1 262 ? 16.562 14.195 6.703 1 96.56 262 ILE A O 1
ATOM 2186 N N . VAL A 1 263 ? 15.781 15.898 5.527 1 97 263 VAL A N 1
ATOM 2187 C CA . VAL A 1 263 ? 15.555 16.75 6.695 1 97 263 VAL A CA 1
ATOM 2188 C C . VAL A 1 263 ? 14.062 17 6.867 1 97 263 VAL A C 1
ATOM 2190 O O . VAL A 1 263 ? 13.352 17.234 5.887 1 97 263 VAL A O 1
ATOM 2193 N N . GLU A 1 264 ? 13.633 16.891 8.086 1 98.25 264 GLU A N 1
ATOM 2194 C CA . GLU A 1 264 ? 12.258 17.172 8.461 1 98.25 264 GLU A CA 1
ATOM 2195 C C . GLU A 1 264 ? 12.125 18.594 9.023 1 98.25 264 GLU A C 1
ATOM 2197 O O . GLU A 1 264 ? 12.82 18.953 9.977 1 98.25 264 GLU A O 1
ATOM 2202 N N . LEU A 1 265 ? 11.258 19.375 8.453 1 98.5 265 LEU A N 1
ATOM 2203 C CA . LEU A 1 265 ? 11.062 20.75 8.891 1 98.5 265 LEU A CA 1
ATOM 2204 C C . LEU A 1 265 ? 9.602 21 9.25 1 98.5 265 LEU A C 1
ATOM 2206 O O . LEU A 1 265 ? 8.703 20.406 8.664 1 98.5 265 LEU A O 1
ATOM 2210 N N . HIS A 1 266 ? 9.383 21.828 10.188 1 98.62 266 HIS A N 1
ATOM 2211 C CA . HIS A 1 266 ? 8.086 22.375 10.562 1 98.62 266 HIS A CA 1
ATOM 2212 C C . HIS A 1 266 ? 8.078 23.906 10.469 1 98.62 266 HIS A C 1
ATOM 2214 O O . HIS A 1 266 ? 8.469 24.578 11.414 1 98.62 266 HIS A O 1
ATOM 2220 N N . CYS A 1 267 ? 7.711 24.391 9.336 1 98.38 267 CYS A N 1
ATOM 2221 C CA . CYS A 1 267 ? 7.848 25.812 9.094 1 98.38 267 CYS A CA 1
ATOM 2222 C C . CYS A 1 267 ? 6.805 26.297 8.094 1 98.38 267 CYS A C 1
ATOM 2224 O O . CYS A 1 267 ? 6.004 25.516 7.594 1 98.38 267 CYS A O 1
ATOM 2226 N N . ASP A 1 268 ? 6.738 27.594 7.918 1 98.31 268 ASP A N 1
ATOM 2227 C CA . ASP A 1 268 ? 5.844 28.219 6.953 1 98.31 268 ASP A CA 1
ATOM 2228 C C . ASP A 1 268 ? 6.344 28.016 5.527 1 98.31 268 ASP A C 1
ATOM 2230 O O . ASP A 1 268 ? 7.41 28.531 5.16 1 98.31 268 ASP A O 1
ATOM 2234 N N . ILE A 1 269 ? 5.602 27.281 4.699 1 98 269 ILE A N 1
ATOM 2235 C CA . ILE A 1 269 ? 6.031 27.062 3.322 1 98 269 ILE A CA 1
ATOM 2236 C C . ILE A 1 269 ? 5.176 27.906 2.377 1 98 269 ILE A C 1
ATOM 2238 O O . ILE A 1 269 ? 5.348 27.844 1.156 1 98 269 ILE A O 1
ATOM 2242 N N . ILE A 1 270 ? 4.203 28.609 2.877 1 97.12 270 ILE A N 1
ATOM 2243 C CA . ILE A 1 270 ? 3.359 29.5 2.086 1 97.12 270 ILE A CA 1
ATOM 2244 C C . ILE A 1 270 ? 4.141 30.766 1.719 1 97.12 270 ILE A C 1
ATOM 2246 O O . ILE A 1 270 ? 4.051 31.25 0.588 1 97.12 270 ILE A O 1
ATOM 2250 N N . GLY A 1 271 ? 4.906 31.312 2.684 1 96.38 271 GLY A N 1
ATOM 2251 C CA . GLY A 1 271 ? 5.75 32.469 2.41 1 96.38 271 GLY A CA 1
ATOM 2252 C C . GLY A 1 271 ? 6.914 32.156 1.489 1 96.38 271 GLY A C 1
ATOM 2253 O O . GLY A 1 271 ? 7.25 30.969 1.285 1 96.38 271 GLY A O 1
ATOM 2254 N N . ASP A 1 272 ? 7.621 33.062 1.055 1 96.25 272 ASP A N 1
ATOM 2255 C CA . ASP A 1 272 ? 8.688 32.906 0.075 1 96.25 272 ASP A CA 1
ATOM 2256 C C . ASP A 1 272 ? 9.984 32.438 0.745 1 96.25 272 ASP A C 1
ATOM 2258 O O . ASP A 1 272 ? 10.875 31.922 0.083 1 96.25 272 ASP A O 1
ATOM 2262 N N . GLN A 1 273 ? 10.094 32.656 1.997 1 97.5 273 GLN A N 1
ATOM 2263 C CA . GLN A 1 273 ? 11.344 32.406 2.713 1 97.5 273 GLN A CA 1
ATOM 2264 C C . GLN A 1 273 ? 11.789 30.953 2.561 1 97.5 273 GLN A C 1
ATOM 2266 O O . GLN A 1 273 ? 12.961 30.688 2.314 1 97.5 273 GLN A O 1
ATOM 2271 N N . PHE A 1 274 ? 10.945 30.031 2.754 1 97.69 274 PHE A N 1
ATOM 2272 C CA . PHE A 1 274 ? 11.25 28.609 2.635 1 97.69 274 PHE A CA 1
ATOM 2273 C C . PHE A 1 274 ? 11.859 28.297 1.272 1 97.69 274 PHE A C 1
ATOM 2275 O O . PHE A 1 274 ? 12.867 27.594 1.183 1 97.69 274 PHE A O 1
ATOM 2282 N N . TRP A 1 275 ? 11.281 28.797 0.234 1 97.12 275 TRP A N 1
ATOM 2283 C CA . TRP A 1 275 ? 11.711 28.516 -1.132 1 97.12 275 TRP A CA 1
ATOM 2284 C C . TRP A 1 275 ? 13.031 29.203 -1.445 1 97.12 275 TRP A C 1
ATOM 2286 O O . TRP A 1 275 ? 13.844 28.688 -2.215 1 97.12 275 TRP A O 1
ATOM 2296 N N . GLU A 1 276 ? 13.195 30.406 -0.847 1 96.56 276 GLU A N 1
ATOM 2297 C CA . GLU A 1 276 ? 14.453 31.125 -1.006 1 96.56 276 GLU A CA 1
ATOM 2298 C C . GLU A 1 276 ? 15.602 30.391 -0.319 1 96.56 276 GLU A C 1
ATOM 2300 O O . GLU A 1 276 ? 16.734 30.391 -0.816 1 96.56 276 GLU A O 1
ATOM 2305 N N . GLU A 1 277 ? 15.289 29.781 0.77 1 96 277 GLU A N 1
ATOM 2306 C CA . GLU A 1 277 ? 16.297 29.078 1.553 1 96 277 GLU A CA 1
ATOM 2307 C C . GLU A 1 277 ? 16.594 27.703 0.957 1 96 277 GLU A C 1
ATOM 2309 O O . GLU A 1 277 ? 17.641 27.125 1.24 1 96 277 GLU A O 1
ATOM 2314 N N . HIS A 1 278 ? 15.727 27.188 0.166 1 95.06 278 HIS A N 1
ATOM 2315 C CA . HIS A 1 278 ? 15.906 25.859 -0.411 1 95.06 278 HIS A CA 1
ATOM 2316 C C . HIS A 1 278 ? 15.664 25.875 -1.917 1 95.06 278 HIS A C 1
ATOM 2318 O O . HIS A 1 278 ? 14.812 25.141 -2.422 1 95.06 278 HIS A O 1
ATOM 2324 N N . PRO A 1 279 ? 16.469 26.594 -2.66 1 92.75 279 PRO A N 1
ATOM 2325 C CA . PRO A 1 279 ? 16.25 26.766 -4.102 1 92.75 279 PRO A CA 1
ATOM 2326 C C . PRO A 1 279 ? 16.453 25.484 -4.887 1 92.75 279 PRO A C 1
ATOM 2328 O O . PRO A 1 279 ? 15.977 25.359 -6.02 1 92.75 279 PRO A O 1
ATOM 2331 N N . SER A 1 280 ? 17.078 24.469 -4.305 1 91.56 280 SER A N 1
ATOM 2332 C CA . SER A 1 280 ? 17.406 23.234 -5.008 1 91.56 280 SER A CA 1
ATOM 2333 C C . SER A 1 280 ? 16.172 22.375 -5.23 1 91.56 280 SER A C 1
ATOM 2335 O O . SER A 1 280 ? 16.156 21.5 -6.09 1 91.56 280 SER A O 1
ATOM 2337 N N . ILE A 1 281 ? 15.125 22.609 -4.453 1 93.5 281 ILE A N 1
ATOM 2338 C CA . ILE A 1 281 ? 13.922 21.797 -4.516 1 93.5 281 ILE A CA 1
ATOM 2339 C C . ILE A 1 281 ? 13.305 21.891 -5.91 1 93.5 281 ILE A C 1
ATOM 2341 O O . ILE A 1 281 ? 12.93 20.875 -6.5 1 93.5 281 ILE A O 1
ATOM 2345 N N . LEU A 1 282 ? 13.242 23.109 -6.441 1 92.38 282 LEU A N 1
ATOM 2346 C CA . LEU A 1 282 ? 12.539 23.344 -7.703 1 92.38 282 LEU A CA 1
ATOM 2347 C C . LEU A 1 282 ? 13.531 23.438 -8.859 1 92.38 282 LEU A C 1
ATOM 2349 O O . LEU A 1 282 ? 13.125 23.594 -10.016 1 92.38 282 LEU A O 1
ATOM 2353 N N . SER A 1 283 ? 14.836 23.344 -8.531 1 89.19 283 SER A N 1
ATOM 2354 C CA . SER A 1 283 ? 15.867 23.562 -9.539 1 89.19 283 SER A CA 1
ATOM 2355 C C . SER A 1 283 ? 15.875 22.438 -10.578 1 89.19 283 SER A C 1
ATOM 2357 O O . SER A 1 283 ? 15.641 21.281 -10.242 1 89.19 283 SER A O 1
ATOM 2359 N N . ASP A 1 284 ? 16.062 22.812 -11.836 1 80.81 284 ASP A N 1
ATOM 2360 C CA . ASP A 1 284 ? 16.188 21.844 -12.922 1 80.81 284 ASP A CA 1
ATOM 2361 C C . ASP A 1 284 ? 17.531 21.125 -12.875 1 80.81 284 ASP A C 1
ATOM 2363 O O . ASP A 1 284 ? 17.766 20.172 -13.617 1 80.81 284 ASP A O 1
ATOM 2367 N N . ALA A 1 285 ? 18.422 21.547 -12.094 1 61.44 285 ALA A N 1
ATOM 2368 C CA . ALA A 1 285 ? 19.797 21.047 -12.078 1 61.44 285 ALA A CA 1
ATOM 2369 C C . ALA A 1 285 ? 19.875 19.703 -11.352 1 61.44 285 ALA A C 1
ATOM 2371 O O . ALA A 1 285 ? 20.391 19.609 -10.234 1 61.44 285 ALA A O 1
ATOM 2372 N N . CYS A 1 286 ? 18.984 18.781 -11.578 1 48.22 286 CYS A N 1
ATOM 2373 C CA . CYS A 1 286 ? 19.266 17.5 -10.922 1 48.22 286 CYS A CA 1
ATOM 2374 C C . CYS A 1 286 ? 20.422 16.781 -11.594 1 48.22 286 CYS A C 1
ATOM 2376 O O . CYS A 1 286 ? 20.609 16.891 -12.812 1 48.22 286 CYS A O 1
ATOM 2378 N N . MET B 1 1 ? -12.836 21.031 3.953 1 48.81 1 MET B N 1
ATOM 2379 C CA . MET B 1 1 ? -11.68 21.75 3.426 1 48.81 1 MET B CA 1
ATOM 2380 C C . MET B 1 1 ? -11.961 23.25 3.365 1 48.81 1 MET B C 1
ATOM 2382 O O . MET B 1 1 ? -13.055 23.656 2.979 1 48.81 1 MET B O 1
ATOM 2386 N N . ALA B 1 2 ? -11.188 24 4.18 1 52.62 2 ALA B N 1
ATOM 2387 C CA . ALA B 1 2 ? -11.406 25.422 4.316 1 52.62 2 ALA B CA 1
ATOM 2388 C C . ALA B 1 2 ? -11.242 26.141 2.975 1 52.62 2 ALA B C 1
ATOM 2390 O O . ALA B 1 2 ? -10.445 25.719 2.135 1 52.62 2 ALA B O 1
ATOM 2391 N N . LYS B 1 3 ? -12.156 27.031 2.717 1 66.5 3 LYS B N 1
ATOM 2392 C CA . LYS B 1 3 ? -12.172 27.875 1.527 1 66.5 3 LYS B CA 1
ATOM 2393 C C . LYS B 1 3 ? -10.945 28.797 1.486 1 66.5 3 LYS B C 1
ATOM 2395 O O . LYS B 1 3 ? -10.719 29.578 2.414 1 66.5 3 LYS B O 1
ATOM 2400 N N . SER B 1 4 ? -9.82 28.328 0.879 1 76.88 4 SER B N 1
ATOM 2401 C CA . SER B 1 4 ? -8.656 29.188 0.655 1 76.88 4 SER B CA 1
ATOM 2402 C C . SER B 1 4 ? -8.555 29.594 -0.808 1 76.88 4 SER B C 1
ATOM 2404 O O . SER B 1 4 ? -9.211 29.016 -1.673 1 76.88 4 SER B O 1
ATOM 2406 N N . LYS B 1 5 ? -7.871 30.672 -1.052 1 88.5 5 LYS B N 1
ATOM 2407 C CA . LYS B 1 5 ? -7.648 31.172 -2.404 1 88.5 5 LYS B CA 1
ATOM 2408 C C . LYS B 1 5 ? -6.914 30.141 -3.26 1 88.5 5 LYS B C 1
ATOM 2410 O O . LYS B 1 5 ? -6.859 30.281 -4.484 1 88.5 5 LYS B O 1
ATOM 2415 N N . PHE B 1 6 ? -6.375 29.094 -2.605 1 93.12 6 PHE B N 1
ATOM 2416 C CA . PHE B 1 6 ? -5.586 28.094 -3.318 1 93.12 6 PHE B CA 1
ATOM 2417 C C . PHE B 1 6 ? -6.457 26.922 -3.748 1 93.12 6 PHE B C 1
ATOM 2419 O O . PHE B 1 6 ? -5.992 26.016 -4.449 1 93.12 6 PHE B O 1
ATOM 2426 N N . GLU B 1 7 ? -7.672 26.922 -3.455 1 91.31 7 GLU B N 1
ATOM 2427 C CA . GLU B 1 7 ? -8.555 25.766 -3.629 1 91.31 7 GLU B CA 1
ATOM 2428 C C . GLU B 1 7 ? -8.703 25.406 -5.102 1 91.31 7 GLU B C 1
ATOM 2430 O O . GLU B 1 7 ? -9.102 24.281 -5.43 1 91.31 7 GLU B O 1
ATOM 2435 N N . TYR B 1 8 ? -8.352 26.406 -5.984 1 94.31 8 TYR B N 1
ATOM 2436 C CA . TYR B 1 8 ? -8.484 26.141 -7.414 1 94.31 8 TYR B CA 1
ATOM 2437 C C . TYR B 1 8 ? -7.609 24.984 -7.848 1 94.31 8 TYR B C 1
ATOM 2439 O O . TYR B 1 8 ? -7.875 24.344 -8.875 1 94.31 8 TYR B O 1
ATOM 2447 N N . VAL B 1 9 ? -6.59 24.578 -7.125 1 95.38 9 VAL B N 1
ATOM 2448 C CA . VAL B 1 9 ? -5.645 23.531 -7.492 1 95.38 9 VAL B CA 1
ATOM 2449 C C . VAL B 1 9 ? -6.355 22.188 -7.516 1 95.38 9 VAL B C 1
ATOM 2451 O O . VAL B 1 9 ? -5.867 21.234 -8.125 1 95.38 9 VAL B O 1
ATOM 2454 N N . ARG B 1 10 ? -7.469 22.078 -6.809 1 93.81 10 ARG B N 1
ATOM 2455 C CA . ARG B 1 10 ? -8.266 20.859 -6.824 1 93.81 10 ARG B CA 1
ATOM 2456 C C . ARG B 1 10 ? -8.797 20.562 -8.227 1 93.81 10 ARG B C 1
ATOM 2458 O O . ARG B 1 10 ? -9.102 19.422 -8.555 1 93.81 10 ARG B O 1
ATOM 2465 N N . ASN B 1 11 ? -8.875 21.641 -9 1 94.94 11 ASN B N 1
ATOM 2466 C CA . ASN B 1 11 ? -9.438 21.516 -10.336 1 94.94 11 ASN B CA 1
ATOM 2467 C C . ASN B 1 11 ? -8.492 20.75 -11.266 1 94.94 11 ASN B C 1
ATOM 2469 O O . ASN B 1 11 ? -8.891 20.344 -12.359 1 94.94 11 ASN B O 1
ATOM 2473 N N . PHE B 1 12 ? -7.254 20.531 -10.867 1 96.44 12 PHE B N 1
ATOM 2474 C CA . PHE B 1 12 ? -6.297 19.781 -11.68 1 96.44 12 PHE B CA 1
ATOM 2475 C C . PHE B 1 12 ? -6.508 18.281 -11.523 1 96.44 12 PHE B C 1
ATOM 2477 O O . PHE B 1 12 ? -5.969 17.484 -12.297 1 96.44 12 PHE B O 1
ATOM 2484 N N . GLU B 1 13 ? -7.312 17.859 -10.5 1 94.44 13 GLU B N 1
ATOM 2485 C CA . GLU B 1 13 ? -7.605 16.438 -10.32 1 94.44 13 GLU B CA 1
ATOM 2486 C C . GLU B 1 13 ? -8.391 15.883 -11.508 1 94.44 13 GLU B C 1
ATOM 2488 O O . GLU B 1 13 ? -9.273 16.547 -12.047 1 94.44 13 GLU B O 1
ATOM 2493 N N . VAL B 1 14 ? -7.98 14.688 -11.914 1 90.69 14 VAL B N 1
ATOM 2494 C CA . VAL B 1 14 ? -8.625 14.07 -13.062 1 90.69 14 VAL B CA 1
ATOM 2495 C C . VAL B 1 14 ? -9.523 12.922 -12.602 1 90.69 14 VAL B C 1
ATOM 2497 O O . VAL B 1 14 ? -9.172 12.188 -11.672 1 90.69 14 VAL B O 1
ATOM 2500 N N . GLN B 1 15 ? -10.648 12.844 -13.273 1 89.81 15 GLN B N 1
ATOM 2501 C CA . GLN B 1 15 ? -11.539 11.711 -13.031 1 89.81 15 GLN B CA 1
ATOM 2502 C C . GLN B 1 15 ? -11.062 10.469 -13.773 1 89.81 15 GLN B C 1
ATOM 2504 O O . GLN B 1 15 ? -10.68 10.539 -14.945 1 89.81 15 GLN B O 1
ATOM 2509 N N . ASP B 1 16 ? -11 9.359 -13.125 1 94.44 16 ASP B N 1
ATOM 2510 C CA . ASP B 1 16 ? -10.523 8.125 -13.742 1 94.44 16 ASP B CA 1
ATOM 2511 C C . ASP B 1 16 ? -11.539 7 -13.562 1 94.44 16 ASP B C 1
ATOM 2513 O O . ASP B 1 16 ? -11.18 5.895 -13.156 1 94.44 16 ASP B O 1
ATOM 2517 N N . THR B 1 17 ? -12.781 7.266 -13.867 1 96.5 17 THR B N 1
ATOM 2518 C CA . THR B 1 17 ? -13.875 6.312 -13.711 1 96.5 17 THR B CA 1
ATOM 2519 C C . THR B 1 17 ? -13.719 5.152 -14.688 1 96.5 17 THR B C 1
ATOM 2521 O O . THR B 1 17 ? -13.57 5.363 -15.898 1 96.5 17 THR B O 1
ATOM 2524 N N . CYS B 1 18 ? -13.734 3.973 -14.188 1 97.12 18 CYS B N 1
ATOM 2525 C CA . CYS B 1 18 ? -13.719 2.773 -15.016 1 97.12 18 CYS B CA 1
ATOM 2526 C C . CYS B 1 18 ? -15.078 2.553 -15.672 1 97.12 18 CYS B C 1
ATOM 2528 O O . CYS B 1 18 ? -16.109 2.783 -15.055 1 97.12 18 CYS B O 1
ATOM 2530 N N . LEU B 1 19 ? -15.039 2.096 -16.891 1 97.31 19 LEU B N 1
ATOM 2531 C CA . LEU B 1 19 ? -16.25 1.847 -17.656 1 97.31 19 LEU B CA 1
ATOM 2532 C C . LEU B 1 19 ? -17.172 0.873 -16.922 1 97.31 19 LEU B C 1
ATOM 2534 O O . LEU B 1 19 ? -16.703 -0.129 -16.375 1 97.31 19 LEU B O 1
ATOM 2538 N N . GLY B 1 20 ? -18.438 1.16 -16.875 1 95.94 20 GLY B N 1
ATOM 2539 C CA . GLY B 1 20 ? -19.438 0.291 -16.266 1 95.94 20 GLY B CA 1
ATOM 2540 C C . GLY B 1 20 ? -19.625 -1.017 -17.016 1 95.94 20 GLY B C 1
ATOM 2541 O O . GLY B 1 20 ? -19.266 -1.122 -18.188 1 95.94 20 GLY B O 1
ATOM 2542 N N . ASN B 1 21 ? -20.062 -2.018 -16.266 1 95.69 21 ASN B N 1
ATOM 2543 C CA . ASN B 1 21 ? -20.375 -3.33 -16.828 1 95.69 21 ASN B CA 1
ATOM 2544 C C . ASN B 1 21 ? -19.141 -4.027 -17.375 1 95.69 21 ASN B C 1
ATOM 2546 O O . ASN B 1 21 ? -19.234 -4.875 -18.25 1 95.69 21 ASN B O 1
ATOM 2550 N N . CYS B 1 22 ? -17.984 -3.609 -16.938 1 97.81 22 CYS B N 1
ATOM 2551 C CA . CYS B 1 22 ? -16.734 -4.305 -17.172 1 97.81 22 CYS B CA 1
ATOM 2552 C C . CYS B 1 22 ? -16.156 -4.875 -15.875 1 97.81 22 CYS B C 1
ATOM 2554 O O . CYS B 1 22 ? -16.281 -4.254 -14.82 1 97.81 22 CYS B O 1
ATOM 2556 N N . TRP B 1 23 ? -15.586 -6.039 -16.016 1 97.94 23 TRP B N 1
ATOM 2557 C CA . TRP B 1 23 ? -14.844 -6.59 -14.883 1 97.94 23 TRP B CA 1
ATOM 2558 C C . TRP B 1 23 ? -13.578 -5.773 -14.609 1 97.94 23 TRP B C 1
ATOM 2560 O O . TRP B 1 23 ? -12.883 -5.367 -15.539 1 97.94 23 TRP B O 1
ATOM 2570 N N . VAL B 1 24 ? -13.352 -5.473 -13.375 1 98.44 24 VAL B N 1
ATOM 2571 C CA . VAL B 1 24 ? -12.141 -4.746 -13 1 98.44 24 VAL B CA 1
ATOM 2572 C C . VAL B 1 24 ? -11.156 -5.695 -12.328 1 98.44 24 VAL B C 1
ATOM 2574 O O . VAL B 1 24 ? -11.492 -6.359 -11.344 1 98.44 24 VAL B O 1
ATOM 2577 N N . VAL B 1 25 ? -9.961 -5.824 -12.852 1 98.81 25 VAL B N 1
ATOM 2578 C CA . VAL B 1 25 ? -8.906 -6.633 -12.25 1 98.81 25 VAL B CA 1
ATOM 2579 C C . VAL B 1 25 ? -7.773 -5.727 -11.773 1 98.81 25 VAL B C 1
ATOM 2581 O O . VAL B 1 25 ? -7.258 -4.906 -12.539 1 98.81 25 VAL B O 1
ATOM 2584 N N . VAL B 1 26 ? -7.461 -5.801 -10.508 1 98.75 26 VAL B N 1
ATOM 2585 C CA . VAL B 1 26 ? -6.27 -5.16 -9.961 1 98.75 26 VAL B CA 1
ATOM 2586 C C . VAL B 1 26 ? -5.188 -6.211 -9.719 1 98.75 26 VAL B C 1
ATOM 2588 O O . VAL B 1 26 ? -5.387 -7.156 -8.953 1 98.75 26 VAL B O 1
ATOM 2591 N N . ARG B 1 27 ? -4.094 -6.086 -10.375 1 98.69 27 ARG B N 1
ATOM 2592 C CA . ARG B 1 27 ? -2.979 -7.008 -10.188 1 98.69 27 ARG B CA 1
ATOM 2593 C C . ARG B 1 27 ? -1.868 -6.367 -9.359 1 98.69 27 ARG B C 1
ATOM 2595 O O . ARG B 1 27 ? -1.396 -5.273 -9.688 1 98.69 27 ARG B O 1
ATOM 2602 N N . VAL B 1 28 ? -1.535 -6.953 -8.305 1 98.62 28 VAL B N 1
ATOM 2603 C CA . VAL B 1 28 ? -0.459 -6.543 -7.406 1 98.62 28 VAL B CA 1
ATOM 2604 C C . VAL B 1 28 ? 0.786 -7.387 -7.676 1 98.62 28 VAL B C 1
ATOM 2606 O O . VAL B 1 28 ? 0.688 -8.594 -7.898 1 98.62 28 VAL B O 1
ATOM 2609 N N . ASP B 1 29 ? 1.977 -6.789 -7.648 1 97.44 29 ASP B N 1
ATOM 2610 C CA . ASP B 1 29 ? 3.244 -7.473 -7.887 1 97.44 29 ASP B CA 1
ATOM 2611 C C . ASP B 1 29 ? 4.34 -6.934 -6.969 1 97.44 29 ASP B C 1
ATOM 2613 O O . ASP B 1 29 ? 4.551 -5.723 -6.891 1 97.44 29 ASP B O 1
ATOM 2617 N N . GLY B 1 30 ? 5.035 -7.797 -6.328 1 96.81 30 GLY B N 1
ATOM 2618 C CA . GLY B 1 30 ? 6.113 -7.383 -5.441 1 96.81 30 GLY B CA 1
ATOM 2619 C C . GLY B 1 30 ? 7.227 -6.641 -6.164 1 96.81 30 GLY B C 1
ATOM 2620 O O . GLY B 1 30 ? 7.641 -7.039 -7.25 1 96.81 30 GLY B O 1
ATOM 2621 N N . ARG B 1 31 ? 7.684 -5.562 -5.566 1 93.62 31 ARG B N 1
ATOM 2622 C CA . ARG B 1 31 ? 8.797 -4.793 -6.109 1 93.62 31 ARG B CA 1
ATOM 2623 C C . ARG B 1 31 ? 10.133 -5.332 -5.609 1 93.62 31 ARG B C 1
ATOM 2625 O O . ARG B 1 31 ? 10.398 -5.32 -4.406 1 93.62 31 ARG B O 1
ATOM 2632 N N . ASN B 1 32 ? 10.984 -5.848 -6.508 1 90.69 32 ASN B N 1
ATOM 2633 C CA . ASN B 1 32 ? 12.336 -6.316 -6.195 1 90.69 32 ASN B CA 1
ATOM 2634 C C . ASN B 1 32 ? 12.305 -7.547 -5.293 1 90.69 32 ASN B C 1
ATOM 2636 O O . ASN B 1 32 ? 13.094 -7.656 -4.355 1 90.69 32 ASN B O 1
ATOM 2640 N N . PHE B 1 33 ? 11.32 -8.359 -5.535 1 91.06 33 PHE B N 1
ATOM 2641 C CA . PHE B 1 33 ? 11.273 -9.594 -4.758 1 91.06 33 PHE B CA 1
ATOM 2642 C C . PHE B 1 33 ? 12.258 -10.617 -5.312 1 91.06 33 PHE B C 1
ATOM 2644 O O . PHE B 1 33 ? 12.906 -11.336 -4.547 1 91.06 33 PHE B O 1
ATOM 2651 N N . HIS B 1 34 ? 12.25 -10.672 -6.648 1 78.88 34 HIS B N 1
ATOM 2652 C CA . HIS B 1 34 ? 13.133 -11.625 -7.309 1 78.88 34 HIS B CA 1
ATOM 2653 C C . HIS B 1 34 ? 13.945 -10.953 -8.414 1 78.88 34 HIS B C 1
ATOM 2655 O O . HIS B 1 34 ? 13.555 -9.898 -8.914 1 78.88 34 HIS B O 1
ATOM 2661 N N . ARG B 1 35 ? 15.203 -11.383 -8.516 1 58.47 35 ARG B N 1
ATOM 2662 C CA . ARG B 1 35 ? 16.047 -10.891 -9.602 1 58.47 35 ARG B CA 1
ATOM 2663 C C . ARG B 1 35 ? 15.562 -11.414 -10.945 1 58.47 35 ARG B C 1
ATOM 2665 O O . ARG B 1 35 ? 15.062 -12.539 -11.039 1 58.47 35 ARG B O 1
ATOM 2672 N N . PHE B 1 36 ? 14.969 -10.594 -11.719 1 47.28 36 PHE B N 1
ATOM 2673 C CA . PHE B 1 36 ? 14.844 -11.203 -13.031 1 47.28 36 PHE B CA 1
ATOM 2674 C C . PHE B 1 36 ? 16.188 -11.727 -13.516 1 47.28 36 PHE B C 1
ATOM 2676 O O . PHE B 1 36 ? 17.156 -10.969 -13.609 1 47.28 36 PHE B O 1
ATOM 2683 N N . GLN B 1 37 ? 16.562 -12.883 -13.18 1 37.12 37 GLN B N 1
ATOM 2684 C CA . GLN B 1 37 ? 17.75 -13.508 -13.742 1 3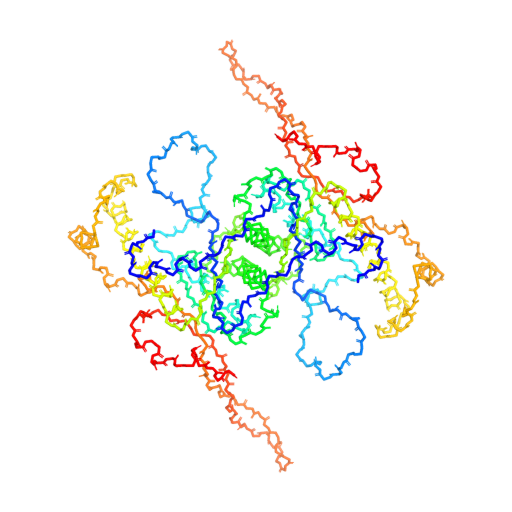7.12 37 GLN B CA 1
ATOM 2685 C C . GLN B 1 37 ? 17.781 -13.383 -15.266 1 37.12 37 GLN B C 1
ATOM 2687 O O . GLN B 1 37 ? 17.922 -14.383 -15.969 1 37.12 37 GLN B O 1
ATOM 2692 N N . MET B 1 38 ? 17 -12.742 -16.062 1 36.28 38 MET B N 1
ATOM 2693 C CA . MET B 1 38 ? 17.375 -13.086 -17.422 1 36.28 38 MET B CA 1
ATOM 2694 C C . MET B 1 38 ? 18.875 -13.008 -17.609 1 36.28 38 MET B C 1
ATOM 2696 O O . MET B 1 38 ? 19.594 -12.508 -16.734 1 36.28 38 MET B O 1
ATOM 2700 N N . GLY B 1 39 ? 19.406 -12.734 -19.141 1 32.84 39 GLY B N 1
ATOM 2701 C CA . GLY B 1 39 ? 20.719 -12.828 -19.75 1 32.84 39 GLY B CA 1
ATOM 2702 C C . GLY B 1 39 ? 21.797 -12.164 -18.922 1 32.84 39 GLY B C 1
ATOM 2703 O O . GLY B 1 39 ? 21.531 -11.594 -17.859 1 32.84 39 GLY B O 1
ATOM 2704 N N . VAL B 1 40 ? 22.922 -11.547 -19.812 1 30.8 40 VAL B N 1
ATOM 2705 C CA . VAL B 1 40 ? 24.297 -11.078 -19.594 1 30.8 40 VAL B CA 1
ATOM 2706 C C . VAL B 1 40 ? 24.297 -10.008 -18.516 1 30.8 40 VAL B C 1
ATOM 2708 O O . VAL B 1 40 ? 23.656 -8.961 -18.656 1 30.8 40 VAL B O 1
ATOM 2711 N N . THR B 1 41 ? 24.344 -10.391 -17.359 1 33.44 41 THR B N 1
ATOM 2712 C CA . THR B 1 41 ? 24.703 -9.539 -16.234 1 33.44 41 THR B CA 1
ATOM 2713 C C . THR B 1 41 ? 25.844 -8.594 -16.609 1 33.44 41 THR B C 1
ATOM 2715 O O . THR B 1 41 ? 26.891 -9.039 -17.078 1 33.44 41 THR B O 1
ATOM 2718 N N . ASP B 1 42 ? 25.625 -7.531 -17.266 1 31.53 42 ASP B N 1
ATOM 2719 C CA . ASP B 1 42 ? 26.797 -6.656 -17.188 1 31.53 42 ASP B CA 1
ATOM 2720 C C . ASP B 1 42 ? 27.422 -6.688 -15.797 1 31.53 42 ASP B C 1
ATOM 2722 O O . ASP B 1 42 ? 26.719 -6.516 -14.797 1 31.53 42 ASP B O 1
ATOM 2726 N N . PRO B 1 43 ? 28.656 -7.363 -15.586 1 32.91 43 PRO B N 1
ATOM 2727 C CA . PRO B 1 43 ? 29.438 -7.445 -14.344 1 32.91 43 PRO B CA 1
ATOM 2728 C C . PRO B 1 43 ? 29.312 -6.191 -13.484 1 32.91 43 PRO B C 1
ATOM 2730 O O . PRO B 1 43 ? 29.578 -6.23 -12.281 1 32.91 43 PRO B O 1
ATOM 2733 N N . ILE B 1 44 ? 29.406 -5.027 -14.047 1 31.73 44 ILE B N 1
ATOM 2734 C CA . ILE B 1 44 ? 29.688 -3.801 -13.32 1 31.73 44 ILE B CA 1
ATOM 2735 C C . ILE B 1 44 ? 28.562 -3.508 -12.336 1 31.73 44 ILE B C 1
ATOM 2737 O O . ILE B 1 44 ? 28.781 -2.877 -11.297 1 31.73 44 ILE B O 1
ATOM 2741 N N . GLN B 1 45 ? 27.344 -3.547 -12.727 1 33.19 45 GLN B N 1
ATOM 2742 C CA . GLN B 1 45 ? 26.406 -3.037 -11.734 1 33.19 45 GLN B CA 1
ATOM 2743 C C . GLN B 1 45 ? 26.234 -4.012 -10.578 1 33.19 45 GLN B C 1
ATOM 2745 O O . GLN B 1 45 ? 25.125 -4.441 -10.266 1 33.19 45 GLN B O 1
ATOM 2750 N N . GLU B 1 46 ? 27.141 -4.977 -10.242 1 34.44 46 GLU B N 1
ATOM 2751 C CA . GLU B 1 46 ? 27.344 -5.898 -9.133 1 34.44 46 GLU B CA 1
ATOM 2752 C C . GLU B 1 46 ? 27.328 -5.16 -7.793 1 34.44 46 GLU B C 1
ATOM 2754 O O . GLU B 1 46 ? 27.156 -5.777 -6.742 1 34.44 46 GLU B O 1
ATOM 2759 N N . ASN B 1 47 ? 27.859 -3.988 -7.613 1 32.81 47 ASN B N 1
ATOM 2760 C CA . ASN B 1 47 ? 28.203 -3.496 -6.281 1 32.81 47 ASN B CA 1
ATOM 2761 C C . ASN B 1 47 ? 26.953 -3.299 -5.426 1 32.81 47 ASN B C 1
ATOM 2763 O O . ASN B 1 47 ? 27.047 -2.961 -4.242 1 32.81 47 ASN B O 1
ATOM 2767 N N . LYS B 1 48 ? 26.078 -2.443 -5.918 1 38.66 48 LYS B N 1
ATOM 2768 C CA . LYS B 1 48 ? 25.094 -2.305 -4.855 1 38.66 48 LYS B CA 1
ATOM 2769 C C . LYS B 1 48 ? 24.484 -3.656 -4.492 1 38.66 48 LYS B C 1
ATOM 2771 O O . LYS B 1 48 ? 24.016 -4.391 -5.371 1 38.66 48 LYS B O 1
ATOM 2776 N N . SER B 1 49 ? 25 -4.543 -3.613 1 40.78 49 SER B N 1
ATOM 2777 C CA . SER B 1 49 ? 24.516 -5.766 -2.977 1 40.78 49 SER B CA 1
ATOM 2778 C C . SER B 1 49 ? 23.016 -5.922 -3.152 1 40.78 49 SER B C 1
ATOM 2780 O O . SER B 1 49 ? 22.234 -5.613 -2.24 1 40.78 49 SER B O 1
ATOM 2782 N N . SER B 1 50 ? 22.344 -5.434 -4.141 1 47.5 50 SER B N 1
ATOM 2783 C CA . SER B 1 50 ? 20.922 -5.246 -4.324 1 47.5 50 SER B CA 1
ATOM 2784 C C . SER B 1 50 ? 20.156 -6.559 -4.16 1 47.5 50 SER B C 1
ATOM 2786 O O . SER B 1 50 ? 19.844 -7.223 -5.145 1 47.5 50 SER B O 1
ATOM 2788 N N . LEU B 1 51 ? 20.531 -7.332 -3.217 1 61.62 51 LEU B N 1
ATOM 2789 C CA . LEU B 1 51 ? 19.766 -8.539 -2.916 1 61.62 51 LEU B CA 1
ATOM 2790 C C . LEU B 1 51 ? 18.266 -8.234 -2.863 1 61.62 51 LEU B C 1
ATOM 2792 O O . LEU B 1 51 ? 17.859 -7.211 -2.309 1 61.62 51 LEU B O 1
ATOM 2796 N N . ARG B 1 52 ? 17.609 -9.133 -3.688 1 85.75 52 ARG B N 1
ATOM 2797 C CA . ARG B 1 52 ? 16.156 -9.086 -3.777 1 85.75 52 ARG B CA 1
ATOM 2798 C C . ARG B 1 52 ? 15.516 -9.531 -2.469 1 85.75 52 ARG B C 1
ATOM 2800 O O . ARG B 1 52 ? 16.172 -10.141 -1.625 1 85.75 52 ARG B O 1
ATOM 2807 N N . PHE B 1 53 ? 14.5 -9.062 -2.121 1 94.94 53 PHE B N 1
ATOM 2808 C CA . PHE B 1 53 ? 13.742 -9.297 -0.896 1 94.94 53 PHE B CA 1
ATOM 2809 C C . PHE B 1 53 ? 13.781 -10.773 -0.513 1 94.94 53 PHE B C 1
ATOM 2811 O O . PHE B 1 53 ? 14.078 -11.117 0.635 1 94.94 53 PHE B O 1
ATOM 2818 N N . ALA B 1 54 ? 13.547 -11.711 -1.471 1 94.12 54 ALA B N 1
ATOM 2819 C CA . ALA B 1 54 ? 13.492 -13.148 -1.229 1 94.12 54 ALA B CA 1
ATOM 2820 C C . ALA B 1 54 ? 14.844 -13.672 -0.761 1 94.12 54 ALA B C 1
ATOM 2822 O O . ALA B 1 54 ? 14.922 -14.492 0.158 1 94.12 54 ALA B O 1
ATOM 2823 N N . GLU B 1 55 ? 15.914 -13.227 -1.339 1 92.69 55 GLU B N 1
ATOM 2824 C CA . GLU B 1 55 ? 17.266 -13.664 -0.983 1 92.69 55 GLU B CA 1
ATOM 2825 C C . GLU B 1 55 ? 17.672 -13.125 0.385 1 92.69 55 GLU B C 1
ATOM 2827 O O . GLU B 1 55 ? 18.219 -13.859 1.206 1 92.69 55 GLU B O 1
ATOM 2832 N N . GLN B 1 56 ? 17.359 -11.867 0.588 1 94.5 56 GLN B N 1
ATOM 2833 C CA . GLN B 1 56 ? 17.734 -11.227 1.845 1 94.5 56 GLN B CA 1
ATOM 2834 C C . GLN B 1 56 ? 17.016 -11.859 3.027 1 94.5 56 GLN B C 1
ATOM 2836 O O . GLN B 1 56 ? 17.516 -11.844 4.152 1 94.5 56 GLN B O 1
ATOM 2841 N N . HIS B 1 57 ? 15.867 -12.461 2.756 1 96.81 57 HIS B N 1
ATOM 2842 C CA . HIS B 1 57 ? 15.094 -13.07 3.832 1 96.81 57 HIS B CA 1
ATOM 2843 C C . HIS B 1 57 ? 15.141 -14.594 3.76 1 96.81 57 HIS B C 1
ATOM 2845 O O . HIS B 1 57 ? 14.312 -15.273 4.367 1 96.81 57 HIS B O 1
ATOM 2851 N N . ASN B 1 58 ? 15.977 -15.156 2.898 1 94.62 58 ASN B N 1
ATOM 2852 C CA . ASN B 1 58 ? 16.312 -16.578 2.826 1 94.62 58 ASN B CA 1
ATOM 2853 C C . ASN B 1 58 ? 15.094 -17.406 2.43 1 94.62 58 ASN B C 1
ATOM 2855 O O . ASN B 1 58 ? 14.828 -18.453 3.031 1 94.62 58 ASN B O 1
ATOM 2859 N N . PHE B 1 59 ? 14.375 -16.938 1.502 1 96 59 PHE B N 1
ATOM 2860 C CA . PHE B 1 59 ? 13.305 -17.781 0.977 1 96 59 PHE B CA 1
ATOM 2861 C C . PHE B 1 59 ? 13.859 -19.062 0.369 1 96 59 PHE B C 1
ATOM 2863 O O . PHE B 1 59 ? 14.867 -19.031 -0.342 1 96 59 PHE B O 1
ATOM 2870 N N . THR B 1 60 ? 13.188 -20.109 0.629 1 96.12 60 THR B N 1
ATOM 2871 C CA . THR B 1 60 ? 13.57 -21.375 0.009 1 96.12 60 THR B CA 1
ATOM 2872 C C . THR B 1 60 ? 13.273 -21.359 -1.488 1 96.12 60 THR B C 1
ATOM 2874 O O . THR B 1 60 ? 12.281 -20.766 -1.923 1 96.12 60 THR B O 1
ATOM 2877 N N . LYS B 1 61 ? 14.086 -21.984 -2.244 1 94.31 61 LYS B N 1
ATOM 2878 C CA . LYS B 1 61 ? 13.914 -22.094 -3.689 1 94.31 61 LYS B CA 1
ATOM 2879 C C . LYS B 1 61 ? 13.641 -23.531 -4.105 1 94.31 61 LYS B C 1
ATOM 2881 O O . LYS B 1 61 ? 14.164 -24.469 -3.5 1 94.31 61 LYS B O 1
ATOM 2886 N N . PRO B 1 62 ? 12.812 -23.844 -5.066 1 95.94 62 PRO B N 1
ATOM 2887 C CA . PRO B 1 62 ? 12.141 -22.906 -5.984 1 95.94 62 PRO B CA 1
ATOM 2888 C C . PRO B 1 62 ? 10.883 -22.297 -5.383 1 95.94 62 PRO B C 1
ATOM 2890 O O . PRO B 1 62 ? 10.43 -21.234 -5.844 1 95.94 62 PRO B O 1
ATOM 2893 N N . ASN B 1 63 ? 10.289 -23.016 -4.43 1 96.69 63 ASN B N 1
ATOM 2894 C CA . ASN B 1 63 ? 9.07 -22.516 -3.787 1 96.69 63 ASN B CA 1
ATOM 2895 C C . ASN B 1 63 ? 9.227 -22.469 -2.27 1 96.69 63 ASN B C 1
ATOM 2897 O O . ASN B 1 63 ? 9.703 -23.422 -1.654 1 96.69 63 ASN B O 1
ATOM 2901 N N . ASP B 1 64 ? 8.891 -21.406 -1.672 1 97.31 64 ASP B N 1
ATOM 2902 C CA . ASP B 1 64 ? 8.805 -21.281 -0.22 1 97.31 64 ASP B CA 1
ATOM 2903 C C . ASP B 1 64 ? 7.344 -21.234 0.235 1 97.31 64 ASP B C 1
ATOM 2905 O O . ASP B 1 64 ? 6.664 -20.219 0.045 1 97.31 64 ASP B O 1
ATOM 2909 N N . VAL B 1 65 ? 6.934 -22.312 0.78 1 98.06 65 VAL B N 1
ATOM 2910 C CA . VAL B 1 65 ? 5.527 -22.469 1.141 1 98.06 65 VAL B CA 1
ATOM 2911 C C . VAL B 1 65 ? 5.129 -21.375 2.131 1 98.06 65 VAL B C 1
ATOM 2913 O O . VAL B 1 65 ? 3.994 -20.891 2.102 1 98.06 65 VAL B O 1
ATOM 2916 N N . ARG B 1 66 ? 6.016 -20.938 3.068 1 98.19 66 ARG B N 1
ATOM 2917 C CA . ARG B 1 66 ? 5.723 -19.875 4.012 1 98.19 66 ARG B CA 1
ATOM 2918 C C . ARG B 1 66 ? 5.414 -18.562 3.279 1 98.19 66 ARG B C 1
ATOM 2920 O O . ARG B 1 66 ? 4.445 -17.875 3.605 1 98.19 66 ARG B O 1
ATOM 2927 N N . ALA B 1 67 ? 6.219 -18.25 2.242 1 98.31 67 ALA B N 1
ATOM 2928 C CA . ALA B 1 67 ? 6.051 -17.031 1.459 1 98.31 67 ALA B CA 1
ATOM 2929 C C . ALA B 1 67 ? 4.73 -17.047 0.692 1 98.31 67 ALA B C 1
ATOM 2931 O O . ALA B 1 67 ? 4.016 -16.047 0.649 1 98.31 67 ALA B O 1
ATOM 2932 N N . LEU B 1 68 ? 4.426 -18.172 0.102 1 98.56 68 LEU B N 1
ATOM 2933 C CA . LEU B 1 68 ? 3.199 -18.312 -0.677 1 98.56 68 LEU B CA 1
ATOM 2934 C C . LEU B 1 68 ? 1.97 -18.203 0.219 1 98.56 68 LEU B C 1
ATOM 2936 O O . LEU B 1 68 ? 0.983 -17.562 -0.152 1 98.56 68 LEU B O 1
ATOM 2940 N N . GLN B 1 69 ? 2.072 -18.828 1.379 1 98.62 69 GLN B N 1
ATOM 2941 C CA . GLN B 1 69 ? 0.955 -18.766 2.314 1 98.62 69 GLN B CA 1
ATOM 2942 C C . GLN B 1 69 ? 0.771 -17.359 2.865 1 98.62 69 GLN B C 1
ATOM 2944 O O . GLN B 1 69 ? -0.354 -16.922 3.135 1 98.62 69 GLN B O 1
ATOM 2949 N N . LEU B 1 70 ? 1.854 -16.656 3.102 1 98.81 70 LEU B N 1
ATOM 2950 C CA . LEU B 1 70 ? 1.764 -15.25 3.512 1 98.81 70 LEU B CA 1
ATOM 2951 C C . LEU B 1 70 ? 1.044 -14.422 2.453 1 98.81 70 LEU B C 1
ATOM 2953 O O . LEU B 1 70 ? 0.183 -13.602 2.781 1 98.81 70 LEU B O 1
ATOM 2957 N N . MET B 1 71 ? 1.379 -14.648 1.166 1 98.81 71 MET B N 1
ATOM 2958 C CA . MET B 1 71 ? 0.682 -13.969 0.078 1 98.81 71 MET B CA 1
ATOM 2959 C C . MET B 1 71 ? -0.818 -14.242 0.141 1 98.81 71 MET B C 1
ATOM 2961 O O . MET B 1 71 ? -1.625 -13.32 -0.012 1 98.81 71 MET B O 1
ATOM 2965 N N . ASN B 1 72 ? -1.145 -15.508 0.365 1 98.88 72 ASN B N 1
ATOM 2966 C CA . ASN B 1 72 ? -2.549 -15.898 0.447 1 98.88 72 ASN B CA 1
ATOM 2967 C C . ASN B 1 72 ? -3.248 -15.219 1.623 1 98.88 72 ASN B C 1
ATOM 2969 O O . ASN B 1 72 ? -4.391 -14.781 1.5 1 98.88 72 ASN B O 1
ATOM 2973 N N . ARG B 1 73 ? -2.586 -15.156 2.752 1 98.81 73 ARG B N 1
ATOM 2974 C CA . ARG B 1 73 ? -3.141 -14.5 3.93 1 98.81 73 ARG B CA 1
ATOM 2975 C C . ARG B 1 73 ? -3.404 -13.023 3.66 1 98.81 73 ARG B C 1
ATOM 2977 O O . ARG B 1 73 ? -4.43 -12.477 4.082 1 98.81 73 ARG B O 1
ATOM 2984 N N . CYS B 1 74 ? -2.479 -12.367 3.006 1 98.88 74 CYS B N 1
ATOM 2985 C CA . CYS B 1 74 ? -2.654 -10.969 2.633 1 98.88 74 CYS B CA 1
ATOM 2986 C C . CYS B 1 74 ? -3.863 -10.797 1.723 1 98.88 74 CYS B C 1
ATOM 2988 O O . CYS B 1 74 ? -4.664 -9.883 1.919 1 98.88 74 CYS B O 1
ATOM 2990 N N . ALA B 1 75 ? -3.973 -11.68 0.741 1 98.88 75 ALA B N 1
ATOM 2991 C CA . ALA B 1 75 ? -5.102 -11.609 -0.182 1 98.88 75 ALA B CA 1
ATOM 2992 C C . ALA B 1 75 ? -6.426 -11.812 0.553 1 98.88 75 ALA B C 1
ATOM 2994 O O . ALA B 1 75 ? -7.418 -11.148 0.247 1 98.88 75 ALA B O 1
ATOM 2995 N N . GLN B 1 76 ? -6.402 -12.727 1.459 1 98.56 76 GLN B N 1
ATOM 2996 C CA . GLN B 1 76 ? -7.594 -12.93 2.279 1 98.56 76 GLN B CA 1
ATOM 2997 C C . GLN B 1 76 ? -7.984 -11.656 3.018 1 98.56 76 GLN B C 1
ATOM 2999 O O . GLN B 1 76 ? -9.156 -11.281 3.043 1 98.56 76 GLN B O 1
ATOM 3004 N N . ASN B 1 77 ? -7.047 -11.016 3.615 1 98.5 77 ASN B N 1
ATOM 3005 C CA . ASN B 1 77 ? -7.32 -9.773 4.324 1 98.5 77 ASN B CA 1
ATOM 3006 C C . ASN B 1 77 ? -7.859 -8.695 3.383 1 98.5 77 ASN B C 1
ATOM 3008 O O . ASN B 1 77 ? -8.773 -7.957 3.74 1 98.5 77 ASN B O 1
ATOM 3012 N N . VAL B 1 78 ? -7.277 -8.562 2.176 1 98.69 78 VAL B N 1
ATOM 3013 C CA . VAL B 1 78 ? -7.754 -7.605 1.187 1 98.69 78 VAL B CA 1
ATOM 3014 C C . VAL B 1 78 ? -9.219 -7.883 0.858 1 98.69 78 VAL B C 1
ATOM 3016 O O . VAL B 1 78 ? -10.039 -6.965 0.832 1 98.69 78 VAL B O 1
ATOM 3019 N N . MET B 1 79 ? -9.562 -9.148 0.643 1 98 79 MET B N 1
ATOM 3020 C CA . MET B 1 79 ? -10.93 -9.516 0.295 1 98 79 MET B CA 1
ATOM 3021 C C . MET B 1 79 ? -11.875 -9.242 1.456 1 98 79 MET B C 1
ATOM 3023 O O . MET B 1 79 ? -13.031 -8.867 1.244 1 98 79 MET B O 1
ATOM 3027 N N . GLU B 1 80 ? -11.422 -9.43 2.666 1 96 80 GLU B N 1
ATOM 3028 C CA . GLU B 1 80 ? -12.234 -9.133 3.846 1 96 80 GLU B CA 1
ATOM 3029 C C . GLU B 1 80 ? -12.523 -7.641 3.957 1 96 80 GLU B C 1
ATOM 3031 O O . GLU B 1 80 ? -13.633 -7.246 4.332 1 96 80 GLU B O 1
ATOM 3036 N N . GLU B 1 81 ? -11.562 -6.855 3.621 1 94.19 81 GLU B N 1
ATOM 3037 C CA . GLU B 1 81 ? -11.68 -5.406 3.768 1 94.19 81 GLU B CA 1
ATOM 3038 C C . GLU B 1 81 ? -12.422 -4.793 2.584 1 94.19 81 GLU B C 1
ATOM 3040 O O . GLU B 1 81 ? -13.086 -3.764 2.73 1 94.19 81 GLU B O 1
ATOM 3045 N N . LEU B 1 82 ? -12.211 -5.383 1.448 1 93.31 82 LEU B N 1
ATOM 3046 C CA . LEU B 1 82 ? -12.844 -4.887 0.231 1 93.31 82 LEU B CA 1
ATOM 3047 C C . LEU B 1 82 ? -13.859 -5.895 -0.304 1 93.31 82 LEU B C 1
ATOM 3049 O O . LEU B 1 82 ? -13.547 -6.672 -1.207 1 93.31 82 LEU B O 1
ATOM 3053 N N . ASP B 1 83 ? -15.039 -5.785 0.113 1 84.5 83 ASP B N 1
ATOM 3054 C CA . ASP B 1 83 ? -16.047 -6.824 -0.072 1 84.5 83 ASP B CA 1
ATOM 3055 C C . ASP B 1 83 ? -16.531 -6.867 -1.518 1 84.5 83 ASP B C 1
ATOM 3057 O O . ASP B 1 83 ? -17.234 -7.797 -1.914 1 84.5 83 ASP B O 1
ATOM 3061 N N . ALA B 1 84 ? -16.109 -5.98 -2.295 1 89.44 84 ALA B N 1
ATOM 3062 C CA . ALA B 1 84 ? -16.516 -5.957 -3.695 1 89.44 84 ALA B CA 1
ATOM 3063 C C . ALA B 1 84 ? -15.703 -6.949 -4.523 1 89.44 84 ALA B C 1
ATOM 3065 O O . ALA B 1 84 ? -16.047 -7.238 -5.672 1 89.44 84 ALA B O 1
ATOM 3066 N N . ILE B 1 85 ? -14.664 -7.523 -3.967 1 96.75 85 ILE B N 1
ATOM 3067 C CA . ILE B 1 85 ? -13.82 -8.484 -4.672 1 96.75 85 ILE B CA 1
ATOM 3068 C C . ILE B 1 85 ? -14.484 -9.859 -4.664 1 96.75 85 ILE B C 1
ATOM 3070 O O . ILE B 1 85 ? -14.773 -10.406 -3.598 1 96.75 85 ILE B O 1
ATOM 3074 N N . CYS B 1 86 ? -14.672 -10.445 -5.781 1 95.94 86 CYS B N 1
ATOM 3075 C CA . CYS B 1 86 ? -15.406 -11.703 -5.859 1 95.94 86 CYS B CA 1
ATOM 3076 C C . CYS B 1 86 ? -14.461 -12.891 -5.988 1 95.94 86 CYS B C 1
ATOM 3078 O O . CYS B 1 86 ? -14.844 -14.023 -5.715 1 95.94 86 CYS B O 1
ATOM 3080 N N . LEU B 1 87 ? -13.297 -12.648 -6.457 1 97.94 87 LEU B N 1
ATOM 3081 C CA . LEU B 1 87 ? -12.297 -13.695 -6.668 1 97.94 87 LEU B CA 1
ATOM 3082 C C . LEU B 1 87 ? -10.891 -13.109 -6.648 1 97.94 87 LEU B C 1
ATOM 3084 O O . LEU B 1 87 ? -10.672 -11.984 -7.098 1 97.94 87 LEU B O 1
ATOM 3088 N N . ALA B 1 88 ? -9.969 -13.82 -6.105 1 98.88 88 ALA B N 1
ATOM 3089 C CA . ALA B 1 88 ? -8.555 -13.461 -6.18 1 98.88 88 ALA B CA 1
ATOM 3090 C C . ALA B 1 88 ? -7.707 -14.656 -6.613 1 98.88 88 ALA B C 1
ATOM 3092 O O . ALA B 1 88 ? -8.016 -15.797 -6.277 1 98.88 88 ALA B O 1
ATOM 3093 N N . PHE B 1 89 ? -6.691 -14.438 -7.418 1 98.94 89 PHE B N 1
ATOM 3094 C CA . PHE B 1 89 ? -5.773 -15.477 -7.875 1 98.94 89 PHE B CA 1
ATOM 3095 C C . PHE B 1 89 ? -4.328 -15.07 -7.613 1 98.94 89 PHE B C 1
ATOM 3097 O O . PHE B 1 89 ? -3.912 -13.969 -7.977 1 98.94 89 PHE B O 1
ATOM 3104 N N . GLY B 1 90 ? -3.59 -15.891 -6.957 1 98.75 90 GLY B N 1
ATOM 3105 C CA . GLY B 1 90 ? -2.215 -15.57 -6.605 1 98.75 90 GLY B CA 1
ATOM 3106 C C . GLY B 1 90 ? -1.218 -16.594 -7.121 1 98.75 90 GLY B C 1
ATOM 3107 O O . GLY B 1 90 ? -1.509 -17.781 -7.164 1 98.75 90 GLY B O 1
ATOM 3108 N N . GLN B 1 91 ? -0.059 -16.141 -7.52 1 97.38 91 GLN B N 1
ATOM 3109 C CA . GLN B 1 91 ? 1.122 -16.938 -7.852 1 97.38 91 GLN B CA 1
ATOM 3110 C C . GLN B 1 91 ? 2.402 -16.156 -7.562 1 97.38 91 GLN B C 1
ATOM 3112 O O . GLN B 1 91 ? 2.461 -14.945 -7.777 1 97.38 91 GLN B O 1
ATOM 3117 N N . SER B 1 92 ? 3.357 -16.812 -6.98 1 95.56 92 SER B N 1
ATOM 3118 C CA . SER B 1 92 ? 4.637 -16.203 -6.652 1 95.56 92 SER B CA 1
ATOM 3119 C C . SER B 1 92 ? 4.438 -14.922 -5.836 1 95.56 92 SER B C 1
ATOM 3121 O O . SER B 1 92 ? 3.842 -14.953 -4.758 1 95.56 92 SER B O 1
ATOM 3123 N N . ASP B 1 93 ? 4.898 -13.805 -6.32 1 96 93 ASP B N 1
ATOM 3124 C CA . ASP B 1 93 ? 4.754 -12.531 -5.617 1 96 93 ASP B CA 1
ATOM 3125 C C . ASP B 1 93 ? 3.693 -11.656 -6.281 1 96 93 ASP B C 1
ATOM 3127 O O . ASP B 1 93 ? 3.717 -10.43 -6.137 1 96 93 ASP B O 1
ATOM 3131 N N . GLU B 1 94 ? 2.744 -12.305 -7.008 1 97.75 94 GLU B N 1
ATOM 3132 C CA . GLU B 1 94 ? 1.689 -11.594 -7.719 1 97.75 94 GLU B CA 1
ATOM 3133 C C . GLU B 1 94 ? 0.308 -12.047 -7.266 1 97.75 94 GLU B C 1
ATOM 3135 O O . GLU B 1 94 ? 0.108 -13.227 -6.965 1 97.75 94 GLU B O 1
ATOM 3140 N N . TYR B 1 95 ? -0.588 -11.141 -7.215 1 98.81 95 TYR B N 1
ATOM 3141 C CA . TYR B 1 95 ? -1.984 -11.461 -6.941 1 98.81 95 TYR B CA 1
ATOM 3142 C C . TYR B 1 95 ? -2.918 -10.602 -7.781 1 98.81 95 TYR B C 1
ATOM 3144 O O . TYR B 1 95 ? -2.686 -9.398 -7.945 1 98.81 95 TYR B O 1
ATOM 3152 N N . SER B 1 96 ? -3.938 -11.234 -8.352 1 98.88 96 SER B N 1
ATOM 3153 C CA . SER B 1 96 ? -4.992 -10.539 -9.094 1 98.88 96 SER B CA 1
ATOM 3154 C C . SER B 1 96 ? -6.301 -10.531 -8.305 1 98.88 96 SER B C 1
ATOM 3156 O O . SER B 1 96 ? -6.766 -11.578 -7.859 1 98.88 96 SER B O 1
ATOM 3158 N N . PHE B 1 97 ? -6.863 -9.391 -8.102 1 98.88 97 PHE B N 1
ATOM 3159 C CA . PHE B 1 97 ? -8.148 -9.219 -7.434 1 98.88 97 PHE B CA 1
ATOM 3160 C C . PHE B 1 97 ? -9.227 -8.812 -8.422 1 98.88 97 PHE B C 1
ATOM 3162 O O . PHE B 1 97 ? -9.086 -7.812 -9.133 1 98.88 97 PHE B O 1
ATOM 3169 N N . VAL B 1 98 ? -10.312 -9.547 -8.445 1 98.75 98 VAL B N 1
ATOM 3170 C CA . VAL B 1 98 ? -11.367 -9.32 -9.43 1 98.75 98 VAL B CA 1
ATOM 3171 C C . VAL B 1 98 ? -12.57 -8.664 -8.758 1 98.75 98 VAL B C 1
ATOM 3173 O O . VAL B 1 98 ? -13.156 -9.227 -7.832 1 98.75 98 VAL B O 1
ATOM 3176 N N . PHE B 1 99 ? -12.906 -7.48 -9.203 1 98.06 99 PHE B N 1
ATOM 3177 C CA . PHE B 1 99 ? -14.148 -6.82 -8.812 1 98.06 99 PHE B CA 1
ATOM 3178 C C . PHE B 1 99 ? -15.258 -7.133 -9.805 1 98.06 99 PHE B C 1
ATOM 3180 O O . PHE B 1 99 ? -15.039 -7.121 -11.023 1 98.06 99 PHE B O 1
ATOM 3187 N N . HIS B 1 100 ? -16.375 -7.395 -9.305 1 96.38 100 HIS B N 1
ATOM 3188 C CA . HIS B 1 100 ? -17.531 -7.719 -10.133 1 96.38 100 HIS B CA 1
ATOM 3189 C C . HIS B 1 100 ? -17.875 -6.574 -11.078 1 96.38 100 HIS B C 1
ATOM 3191 O O . HIS B 1 100 ? -17.734 -5.402 -10.719 1 96.38 100 HIS B O 1
ATOM 3197 N N . LYS B 1 101 ? -18.359 -6.887 -12.234 1 95.62 101 LYS B N 1
ATOM 3198 C CA . LYS B 1 101 ? -18.625 -5.891 -13.273 1 95.62 101 LYS B CA 1
ATOM 3199 C C . LYS B 1 101 ? -19.703 -4.914 -12.844 1 95.62 101 LYS B C 1
ATOM 3201 O O . LYS B 1 101 ? -19.766 -3.781 -13.32 1 95.62 101 LYS B O 1
ATOM 3206 N N . LYS B 1 102 ? -20.531 -5.25 -11.891 1 93.75 102 LYS B N 1
ATOM 3207 C CA . LYS B 1 102 ? -21.641 -4.41 -11.43 1 93.75 102 LYS B CA 1
ATOM 3208 C C . LYS B 1 102 ? -21.219 -3.557 -10.242 1 93.75 102 LYS B C 1
ATOM 3210 O O . LYS B 1 102 ? -21.984 -2.707 -9.781 1 93.75 102 LYS B O 1
ATOM 3215 N N . SER B 1 103 ? -20.031 -3.844 -9.75 1 93.12 103 SER B N 1
ATOM 3216 C CA . SER B 1 103 ? -19.578 -3.111 -8.57 1 93.12 103 SER B CA 1
ATOM 3217 C C . SER B 1 103 ? -19.484 -1.616 -8.852 1 93.12 103 SER B C 1
ATOM 3219 O O . SER B 1 103 ? -19 -1.209 -9.914 1 93.12 103 SER B O 1
ATOM 3221 N N . ASN B 1 104 ? -20.031 -0.821 -7.957 1 93.88 104 ASN B N 1
ATOM 3222 C CA . ASN B 1 104 ? -19.891 0.63 -8 1 93.88 104 ASN B CA 1
ATOM 3223 C C . ASN B 1 104 ? -19.016 1.143 -6.859 1 93.88 104 ASN B C 1
ATOM 3225 O O . ASN B 1 104 ? -19.219 2.252 -6.363 1 93.88 104 ASN B O 1
ATOM 3229 N N . TRP B 1 105 ? -18.156 0.24 -6.504 1 91.94 105 TRP B N 1
ATOM 3230 C CA . TRP B 1 105 ? -17.25 0.539 -5.402 1 91.94 105 TRP B CA 1
ATOM 3231 C C . TRP B 1 105 ? -16.453 1.812 -5.676 1 91.94 105 TRP B C 1
ATOM 3233 O O . TRP B 1 105 ? -15.82 1.941 -6.727 1 91.94 105 TRP B O 1
ATOM 3243 N N . TYR B 1 106 ? -16.562 2.945 -4.801 1 93.06 106 TYR B N 1
ATOM 3244 C CA . TYR B 1 106 ? -15.938 4.262 -4.918 1 93.06 106 TYR B CA 1
ATOM 3245 C C . TYR B 1 106 ? -16.188 4.867 -6.293 1 93.06 106 TYR B C 1
ATOM 3247 O O . TYR B 1 106 ? -15.273 5.395 -6.926 1 93.06 106 TYR B O 1
ATOM 3255 N N . LYS B 1 107 ? -17.406 4.645 -6.777 1 95.19 107 LYS B N 1
ATOM 3256 C CA . LYS B 1 107 ? -17.859 5.191 -8.055 1 95.19 107 LYS B CA 1
ATOM 3257 C C . LYS B 1 107 ? -16.969 4.738 -9.195 1 95.19 107 LYS B C 1
ATOM 3259 O O . LYS B 1 107 ? -16.719 5.488 -10.148 1 95.19 107 LYS B O 1
ATOM 3264 N N . ARG B 1 108 ? -16.234 3.611 -9.031 1 96.94 108 ARG B N 1
ATOM 3265 C CA . ARG B 1 108 ? -15.445 2.902 -10.031 1 96.94 108 ARG B CA 1
ATOM 3266 C C . ARG B 1 108 ? -14.219 3.715 -10.438 1 96.94 108 ARG B C 1
ATOM 3268 O O . ARG B 1 108 ? -13.805 3.688 -11.594 1 96.94 108 ARG B O 1
ATOM 3275 N N . ARG B 1 109 ? -13.727 4.461 -9.539 1 96.62 109 ARG B N 1
ATOM 3276 C CA . ARG B 1 109 ? -12.492 5.176 -9.828 1 96.62 109 ARG B CA 1
ATOM 3277 C C . ARG B 1 109 ? -11.297 4.219 -9.867 1 96.62 109 ARG B C 1
ATOM 3279 O O . ARG B 1 109 ? -11.062 3.482 -8.906 1 96.62 109 ARG B O 1
ATOM 3286 N N . ALA B 1 110 ? -10.523 4.258 -10.953 1 97.38 110 ALA B N 1
ATOM 3287 C CA . ALA B 1 110 ? -9.391 3.357 -11.148 1 97.38 110 ALA B CA 1
ATOM 3288 C C . ALA B 1 110 ? -8.359 3.525 -10.047 1 97.38 110 ALA B C 1
ATOM 3290 O O . ALA B 1 110 ? -7.82 2.539 -9.531 1 97.38 110 ALA B O 1
ATOM 3291 N N . SER B 1 111 ? -8.078 4.762 -9.656 1 97 111 SER B N 1
ATOM 3292 C CA . SER B 1 111 ? -7.098 5.055 -8.609 1 97 111 SER B CA 1
ATOM 3293 C C . SER B 1 111 ? -7.492 4.422 -7.281 1 97 111 SER B C 1
ATOM 3295 O O . SER B 1 111 ? -6.645 3.883 -6.566 1 97 111 SER B O 1
ATOM 3297 N N . LYS B 1 112 ? -8.805 4.445 -6.957 1 96.62 112 LYS B N 1
ATOM 3298 C CA . LYS B 1 112 ? -9.297 3.863 -5.711 1 96.62 112 LYS B CA 1
ATOM 3299 C C . LYS B 1 112 ? -9.164 2.342 -5.727 1 96.62 112 LYS B C 1
ATOM 3301 O O . LYS B 1 112 ? -8.688 1.742 -4.762 1 96.62 112 LYS B O 1
ATOM 3306 N N . PHE B 1 113 ? -9.516 1.738 -6.879 1 97.44 113 PHE B N 1
ATOM 3307 C CA . PHE B 1 113 ? -9.344 0.296 -7 1 97.44 113 PHE B CA 1
ATOM 3308 C C . PHE B 1 113 ? -7.898 -0.1 -6.734 1 97.44 113 PHE B C 1
ATOM 3310 O O . PHE B 1 113 ? -7.629 -0.963 -5.898 1 97.44 113 PHE B O 1
ATOM 3317 N N . MET B 1 114 ? -7.031 0.553 -7.359 1 97.75 114 MET B N 1
ATOM 3318 C CA . MET B 1 114 ? -5.621 0.178 -7.348 1 97.75 114 MET B CA 1
ATOM 3319 C C . MET B 1 114 ? -5 0.438 -5.98 1 97.75 114 MET B C 1
ATOM 3321 O O . MET B 1 114 ? -4.391 -0.458 -5.391 1 97.75 114 MET B O 1
ATOM 3325 N N . THR B 1 115 ? -5.219 1.62 -5.414 1 98.31 115 THR B N 1
ATOM 3326 C CA . THR B 1 115 ? -4.461 2.043 -4.242 1 98.31 115 THR B CA 1
ATOM 3327 C C . THR B 1 115 ? -5 1.377 -2.979 1 98.31 115 THR B C 1
ATOM 3329 O O . THR B 1 115 ? -4.234 1.031 -2.076 1 98.31 115 THR B O 1
ATOM 3332 N N . HIS B 1 116 ? -6.34 1.151 -2.912 1 97.88 116 HIS B N 1
ATOM 3333 C CA . HIS B 1 116 ? -6.867 0.44 -1.753 1 97.88 116 HIS B CA 1
ATOM 3334 C C . HIS B 1 116 ? -6.363 -0.998 -1.712 1 97.88 116 HIS B C 1
ATOM 3336 O O . HIS B 1 116 ? -5.969 -1.492 -0.652 1 97.88 116 HIS B O 1
ATOM 3342 N N . VAL B 1 117 ? -6.324 -1.636 -2.852 1 98.69 117 VAL B N 1
ATOM 3343 C CA . VAL B 1 117 ? -5.871 -3.021 -2.912 1 98.69 117 VAL B CA 1
ATOM 3344 C C . VAL B 1 117 ? -4.387 -3.096 -2.564 1 98.69 117 VAL B C 1
ATOM 3346 O O . VAL B 1 117 ? -3.988 -3.848 -1.673 1 98.69 117 VAL B O 1
ATOM 3349 N N . VAL B 1 118 ? -3.592 -2.281 -3.186 1 98.75 118 VAL B N 1
ATOM 3350 C CA . VAL B 1 118 ? -2.143 -2.387 -3.057 1 98.75 118 VAL B CA 1
ATOM 3351 C C . VAL B 1 118 ? -1.718 -1.975 -1.648 1 98.75 118 VAL B C 1
ATOM 3353 O O . VAL B 1 118 ? -0.828 -2.59 -1.057 1 98.75 118 VAL B O 1
ATOM 3356 N N . SER B 1 119 ? -2.332 -0.933 -1.105 1 98.69 119 SER B N 1
ATOM 3357 C CA . SER B 1 119 ? -1.999 -0.484 0.242 1 98.69 119 SER B CA 1
ATOM 3358 C C . SER B 1 119 ? -2.355 -1.541 1.281 1 98.69 119 SER B C 1
ATOM 3360 O O . SER B 1 119 ? -1.546 -1.862 2.152 1 98.69 119 SER B O 1
ATOM 3362 N N . GLN B 1 120 ? -3.57 -2.074 1.154 1 98.69 120 GLN B N 1
ATOM 3363 C CA . GLN B 1 120 ? -4.02 -3.096 2.094 1 98.69 120 GLN B CA 1
ATOM 3364 C C . GLN B 1 120 ? -3.141 -4.34 2.016 1 98.69 120 GLN B C 1
ATOM 3366 O O . GLN B 1 120 ? -2.803 -4.934 3.043 1 98.69 120 GLN B O 1
ATOM 3371 N N . PHE B 1 121 ? -2.787 -4.727 0.815 1 98.88 121 PHE B N 1
ATOM 3372 C CA . PHE B 1 121 ? -1.907 -5.871 0.613 1 98.88 121 PHE B CA 1
ATOM 3373 C C . PHE B 1 121 ? -0.55 -5.637 1.264 1 98.88 121 PHE B C 1
ATOM 3375 O O . PHE B 1 121 ? -0.049 -6.492 1.996 1 98.88 121 PHE B O 1
ATOM 3382 N N . ALA B 1 122 ? 0.03 -4.461 1.07 1 98.88 122 ALA B N 1
ATOM 3383 C CA . ALA B 1 122 ? 1.36 -4.125 1.571 1 98.88 122 ALA B CA 1
ATOM 3384 C C . ALA B 1 122 ? 1.377 -4.082 3.096 1 98.88 122 ALA B C 1
ATOM 3386 O O . ALA B 1 122 ? 2.283 -4.629 3.73 1 98.88 122 ALA B O 1
ATOM 3387 N N . SER B 1 123 ? 0.395 -3.398 3.691 1 98.88 123 SER B N 1
ATOM 3388 C CA . SER B 1 123 ? 0.32 -3.35 5.148 1 98.88 123 SER B CA 1
ATOM 3389 C C . SER B 1 123 ? 0.102 -4.738 5.738 1 98.88 123 SER B C 1
ATOM 3391 O O . SER B 1 123 ? 0.696 -5.082 6.762 1 98.88 123 SER B O 1
ATOM 3393 N N . SER B 1 124 ? -0.702 -5.586 5.09 1 98.88 124 SER B N 1
ATOM 3394 C CA . SER B 1 124 ? -0.962 -6.953 5.539 1 98.88 124 SER B CA 1
ATOM 3395 C C . SER B 1 124 ? 0.309 -7.793 5.516 1 98.88 124 SER B C 1
ATOM 3397 O O . SER B 1 124 ? 0.541 -8.602 6.414 1 98.88 124 SER B O 1
ATOM 3399 N N . TYR B 1 125 ? 1.128 -7.59 4.465 1 98.88 125 TYR B N 1
ATOM 3400 C CA . TYR B 1 125 ? 2.336 -8.391 4.301 1 98.88 125 TYR B CA 1
ATOM 3401 C C . TYR B 1 125 ? 3.252 -8.25 5.508 1 98.88 125 TYR B C 1
ATOM 3403 O O . TYR B 1 125 ? 3.773 -9.25 6.02 1 98.88 125 TYR B O 1
ATOM 3411 N N . VAL B 1 126 ? 3.385 -7.027 5.988 1 98.94 126 VAL B N 1
ATOM 3412 C CA . VAL B 1 126 ? 4.238 -6.773 7.145 1 98.94 126 VAL B CA 1
ATOM 3413 C C . VAL B 1 126 ? 3.525 -7.219 8.422 1 98.94 126 VAL B C 1
ATOM 3415 O O . VAL B 1 126 ? 4.141 -7.824 9.305 1 98.94 126 VAL B O 1
ATOM 3418 N N . PHE B 1 127 ? 2.275 -6.98 8.516 1 98.88 127 PHE B N 1
ATOM 3419 C CA . PHE B 1 127 ? 1.49 -7.285 9.703 1 98.88 127 PHE B CA 1
ATOM 3420 C C . PHE B 1 127 ? 1.516 -8.781 10 1 98.88 127 PHE B C 1
ATOM 3422 O O . PHE B 1 127 ? 1.679 -9.188 11.156 1 98.88 127 PHE B O 1
ATOM 3429 N N . TYR B 1 128 ? 1.419 -9.617 8.93 1 98.88 128 TYR B N 1
ATOM 3430 C CA . TYR B 1 128 ? 1.271 -11.055 9.125 1 98.88 128 TYR B CA 1
ATOM 3431 C C . TYR B 1 128 ? 2.611 -11.766 8.977 1 98.88 128 TYR B C 1
ATOM 3433 O O . TYR B 1 128 ? 2.684 -12.992 9.086 1 98.88 128 TYR B O 1
ATOM 3441 N N . TRP B 1 129 ? 3.707 -11.086 8.75 1 98.81 129 TRP B N 1
ATOM 3442 C CA . TRP B 1 129 ? 5.02 -11.664 8.469 1 98.81 129 TRP B CA 1
ATOM 3443 C C . TRP B 1 129 ? 5.41 -12.672 9.547 1 98.81 129 TRP B C 1
ATOM 3445 O O . TRP B 1 129 ? 5.762 -13.812 9.234 1 98.81 129 TRP B O 1
ATOM 3455 N N . LYS B 1 130 ? 5.184 -12.336 10.812 1 98.25 130 LYS B N 1
ATOM 3456 C CA . LYS B 1 130 ? 5.691 -13.141 11.922 1 98.25 130 LYS B CA 1
ATOM 3457 C C . LYS B 1 130 ? 4.926 -14.453 12.047 1 98.25 130 LYS B C 1
ATOM 3459 O O . LYS B 1 130 ? 5.441 -15.43 12.602 1 98.25 130 LYS B O 1
ATOM 3464 N N . GLU B 1 131 ? 3.689 -14.438 11.578 1 98.56 131 GLU B N 1
ATOM 3465 C CA . GLU B 1 131 ? 2.895 -15.664 11.602 1 98.56 131 GLU B CA 1
ATOM 3466 C C . GLU B 1 131 ? 3.512 -16.734 10.711 1 98.56 131 GLU B C 1
ATOM 3468 O O . GLU B 1 131 ? 3.396 -17.938 10.992 1 98.56 131 GLU B O 1
ATOM 3473 N N . TYR B 1 132 ? 4.23 -16.359 9.688 1 98.62 132 TYR B N 1
ATOM 3474 C CA . TYR B 1 132 ? 4.727 -17.312 8.695 1 98.62 132 TYR B CA 1
ATOM 3475 C C . TYR B 1 132 ? 6.246 -17.391 8.734 1 98.62 132 TYR B C 1
ATOM 3477 O O . TYR B 1 132 ? 6.828 -18.406 8.328 1 98.62 132 TYR B O 1
ATOM 3485 N N . PHE B 1 133 ? 6.816 -16.312 9.219 1 98.31 133 PHE B N 1
ATOM 3486 C CA . PHE B 1 133 ? 8.258 -16.266 9.406 1 98.31 133 PHE B CA 1
ATOM 3487 C C . PHE B 1 133 ? 8.609 -15.883 10.844 1 98.31 133 PHE B C 1
ATOM 3489 O O . PHE B 1 133 ? 9.211 -14.836 11.086 1 98.31 133 PHE B O 1
ATOM 3496 N N . PRO B 1 134 ? 8.367 -16.734 11.781 1 97.5 134 PRO B N 1
ATOM 3497 C CA . PRO B 1 134 ? 8.562 -16.391 13.195 1 97.5 134 PRO B CA 1
ATOM 3498 C C . PRO B 1 134 ? 10.031 -16.156 13.547 1 97.5 134 PRO B C 1
ATOM 3500 O O . PRO B 1 134 ? 10.344 -15.375 14.445 1 97.5 134 PRO B O 1
ATOM 3503 N N . ASP B 1 135 ? 10.93 -16.828 12.773 1 97.19 135 ASP B N 1
ATOM 3504 C CA . ASP B 1 135 ? 12.336 -16.797 13.156 1 97.19 135 ASP B CA 1
ATOM 3505 C C . ASP B 1 135 ? 13.141 -15.93 12.188 1 97.19 135 ASP B C 1
ATOM 3507 O O . ASP B 1 135 ? 14.375 -15.945 12.211 1 97.19 135 ASP B O 1
ATOM 3511 N N . VAL B 1 136 ? 12.516 -15.266 11.281 1 97.56 136 VAL B N 1
ATOM 3512 C CA . VAL B 1 136 ? 13.172 -14.398 10.312 1 97.56 136 VAL B CA 1
ATOM 3513 C C . VAL B 1 136 ? 12.602 -12.984 10.414 1 97.56 136 VAL B C 1
ATOM 3515 O O . VAL B 1 136 ? 11.484 -12.727 9.969 1 97.56 136 VAL B O 1
ATOM 3518 N N . PRO B 1 137 ? 13.328 -12.117 11.016 1 97.44 137 PRO B N 1
ATOM 3519 C CA . PRO B 1 137 ? 12.812 -10.75 11.094 1 97.44 137 PRO B CA 1
ATOM 3520 C C . PRO B 1 137 ? 12.68 -10.094 9.727 1 97.44 137 PRO B C 1
ATOM 3522 O O . PRO B 1 137 ? 13.508 -10.32 8.836 1 97.44 137 PRO B O 1
ATOM 3525 N N . ILE B 1 138 ? 11.609 -9.438 9.531 1 98.19 138 ILE B N 1
ATOM 3526 C CA . ILE B 1 138 ? 11.484 -8.641 8.312 1 98.19 138 ILE B CA 1
ATOM 3527 C C . ILE B 1 138 ? 12.469 -7.473 8.359 1 98.19 138 ILE B C 1
ATOM 3529 O O . ILE B 1 138 ? 12.508 -6.727 9.336 1 98.19 138 ILE B O 1
ATOM 3533 N N . LEU B 1 139 ? 13.273 -7.23 7.348 1 97.44 139 LEU B N 1
ATOM 3534 C CA . LEU B 1 139 ? 14.445 -6.359 7.41 1 97.44 139 LEU B CA 1
ATOM 3535 C C . LEU B 1 139 ? 14.086 -4.934 7.004 1 97.44 139 LEU B C 1
ATOM 3537 O O . LEU B 1 139 ? 14.734 -3.979 7.438 1 97.44 139 LEU B O 1
ATOM 3541 N N . TYR B 1 140 ? 13.156 -4.699 6.188 1 97.5 140 TYR B N 1
ATOM 3542 C CA . TYR B 1 140 ? 12.695 -3.412 5.684 1 97.5 140 TYR B CA 1
ATOM 3543 C C . TYR B 1 140 ? 11.297 -3.527 5.078 1 97.5 140 TYR B C 1
ATOM 3545 O O . TYR B 1 140 ? 10.844 -4.629 4.762 1 97.5 140 TYR B O 1
ATOM 3553 N N . PRO B 1 141 ? 10.539 -2.457 4.965 1 98.06 141 PRO B N 1
ATOM 3554 C CA . PRO B 1 141 ? 9.211 -2.516 4.352 1 98.06 141 PRO B CA 1
ATOM 3555 C C . PRO B 1 141 ? 9.258 -2.885 2.871 1 98.06 141 PRO B C 1
ATOM 3557 O O . PRO B 1 141 ? 9.922 -2.203 2.082 1 98.06 141 PRO B O 1
ATOM 3560 N N . PRO B 1 142 ? 8.516 -3.926 2.473 1 97.69 142 PRO B N 1
ATOM 3561 C CA . PRO B 1 142 ? 8.461 -4.262 1.049 1 97.69 142 PRO B CA 1
ATOM 3562 C C . PRO B 1 142 ? 7.574 -3.311 0.25 1 97.69 142 PRO B C 1
ATOM 3564 O O . PRO B 1 142 ? 6.734 -2.613 0.825 1 97.69 142 PRO B O 1
ATOM 3567 N N . GLY B 1 143 ? 7.824 -3.203 -0.979 1 96.88 143 GLY B N 1
ATOM 3568 C CA . GLY B 1 143 ? 6.992 -2.438 -1.895 1 96.88 143 GLY B CA 1
ATOM 3569 C C . GLY B 1 143 ? 6.254 -3.307 -2.896 1 96.88 143 GLY B C 1
ATOM 3570 O O . GLY B 1 143 ? 6.719 -4.395 -3.244 1 96.88 143 GLY B O 1
ATOM 3571 N N . PHE B 1 144 ? 5.121 -2.857 -3.348 1 97.88 144 PHE B N 1
ATOM 3572 C CA . PHE B 1 144 ? 4.309 -3.523 -4.359 1 97.88 144 PHE B CA 1
ATOM 3573 C C . PHE B 1 144 ? 3.855 -2.533 -5.426 1 97.88 144 PHE B C 1
ATOM 3575 O O . PHE B 1 144 ? 3.674 -1.347 -5.145 1 97.88 144 PHE B O 1
ATOM 3582 N N . ASP B 1 145 ? 3.701 -2.984 -6.539 1 95.44 145 ASP B N 1
ATOM 3583 C CA . ASP B 1 145 ? 3.066 -2.182 -7.582 1 95.44 145 ASP B CA 1
ATOM 3584 C C . ASP B 1 145 ? 1.71 -2.764 -7.973 1 95.44 145 ASP B C 1
ATOM 3586 O O . ASP B 1 145 ? 1.43 -3.934 -7.703 1 95.44 145 ASP B O 1
ATOM 3590 N N . GLY B 1 146 ? 0.844 -1.909 -8.445 1 96.94 146 GLY B N 1
ATOM 3591 C CA . GLY B 1 146 ? -0.495 -2.312 -8.844 1 96.94 146 GLY B CA 1
ATOM 3592 C C . GLY B 1 146 ? -0.897 -1.781 -10.211 1 96.94 146 GLY B C 1
ATOM 3593 O O . GLY B 1 146 ? -0.438 -0.715 -10.625 1 96.94 146 GLY B O 1
ATOM 3594 N N . ARG B 1 147 ? -1.685 -2.52 -10.906 1 97 147 ARG B N 1
ATOM 3595 C CA . ARG B 1 147 ? -2.305 -2.062 -12.141 1 97 147 ARG B CA 1
ATOM 3596 C C . ARG B 1 147 ? -3.771 -2.477 -12.203 1 97 147 ARG B C 1
ATOM 3598 O O . ARG B 1 147 ? -4.172 -3.467 -11.594 1 97 147 ARG B O 1
ATOM 3605 N N . VAL B 1 148 ? -4.523 -1.658 -12.852 1 98.06 148 VAL B N 1
ATOM 3606 C CA . VAL B 1 148 ? -5.945 -1.929 -13.047 1 98.06 148 VAL B CA 1
ATOM 3607 C C . VAL B 1 148 ? -6.215 -2.205 -14.523 1 98.06 148 VAL B C 1
ATOM 3609 O O . VAL B 1 148 ? -5.707 -1.499 -15.398 1 98.06 148 VAL B O 1
ATOM 3612 N N . VAL B 1 149 ? -6.918 -3.254 -14.867 1 98.44 149 VAL B N 1
ATOM 3613 C CA . VAL B 1 149 ? -7.293 -3.613 -16.234 1 98.44 149 VAL B CA 1
ATOM 3614 C C . VAL B 1 149 ? -8.781 -3.963 -16.281 1 98.44 149 VAL B C 1
ATOM 3616 O O . VAL B 1 149 ? -9.305 -4.605 -15.367 1 98.44 149 VAL B O 1
ATOM 3619 N N . LEU B 1 150 ? -9.453 -3.545 -17.312 1 98.62 150 LEU B N 1
ATOM 3620 C CA . LEU B 1 150 ? -10.875 -3.824 -17.5 1 98.62 150 LEU B CA 1
ATOM 3621 C C . LEU B 1 150 ? -11.078 -4.918 -18.547 1 98.62 150 LEU B C 1
ATOM 3623 O O . LEU B 1 150 ? -10.398 -4.93 -19.578 1 98.62 150 LEU B O 1
ATOM 3627 N N . TYR B 1 151 ? -11.883 -5.836 -18.281 1 98.56 151 TYR B N 1
ATOM 3628 C CA . TYR B 1 151 ? -12.273 -6.887 -19.219 1 98.56 151 TYR B CA 1
ATOM 3629 C C . TYR B 1 151 ? -13.773 -6.848 -19.484 1 98.56 151 TYR B C 1
ATOM 3631 O O . TYR B 1 151 ? -14.578 -7.09 -18.594 1 98.56 151 TYR B O 1
ATOM 3639 N N . PRO B 1 152 ? -14.227 -6.668 -20.672 1 97.56 152 PRO B N 1
ATOM 3640 C CA . PRO B 1 152 ? -15.633 -6.387 -20.969 1 97.56 152 PRO B CA 1
ATOM 3641 C C . PRO B 1 152 ? -16.516 -7.633 -20.891 1 97.56 152 PRO B C 1
ATOM 3643 O O . PRO B 1 152 ? -17.719 -7.527 -20.641 1 97.56 152 PRO B O 1
ATOM 3646 N N . SER B 1 153 ? -15.953 -8.812 -21.172 1 97.38 153 SER B N 1
ATOM 3647 C CA . SER B 1 153 ? -16.781 -10.016 -21.172 1 97.38 153 SER B CA 1
ATOM 3648 C C . SER B 1 153 ? -16.297 -11.031 -20.156 1 97.38 153 SER B C 1
ATOM 3650 O O . SER B 1 153 ? -15.141 -10.961 -19.703 1 97.38 153 SER B O 1
ATOM 3652 N N . GLU B 1 154 ? -17.141 -11.945 -19.828 1 96.31 154 GLU B N 1
ATOM 3653 C CA . GLU B 1 154 ? -16.781 -13.062 -18.969 1 96.31 154 GLU B CA 1
ATOM 3654 C C . GLU B 1 154 ? -15.641 -13.883 -19.562 1 96.31 154 GLU B C 1
ATOM 3656 O O . GLU B 1 154 ? -14.734 -14.32 -18.844 1 96.31 154 GLU B O 1
ATOM 3661 N N . GLN B 1 155 ? -15.727 -14.016 -20.828 1 97.06 155 GLN B N 1
ATOM 3662 C CA . GLN B 1 155 ? -14.695 -14.797 -21.5 1 97.06 155 GLN B CA 1
ATOM 3663 C C . GLN B 1 155 ? -13.336 -14.109 -21.422 1 97.06 155 GLN B C 1
ATOM 3665 O O . GLN B 1 155 ? -12.312 -14.766 -21.203 1 97.06 155 GLN B O 1
ATOM 3670 N N . ASN B 1 156 ? -13.32 -12.789 -21.594 1 98.12 156 ASN B N 1
ATOM 3671 C CA . ASN B 1 156 ? -12.062 -12.062 -21.453 1 98.12 156 ASN B CA 1
ATOM 3672 C C . ASN B 1 156 ? -11.477 -12.219 -20.062 1 98.12 156 ASN B C 1
ATOM 3674 O O . ASN B 1 156 ? -10.266 -12.391 -19.891 1 98.12 156 ASN B O 1
ATOM 3678 N N . LEU B 1 157 ? -12.359 -12.164 -19.078 1 98.25 157 LEU B N 1
ATOM 3679 C CA . LEU B 1 157 ? -11.914 -12.328 -17.703 1 98.25 157 LEU B CA 1
ATOM 3680 C C . LEU B 1 157 ? -11.352 -13.734 -17.484 1 98.25 157 LEU B C 1
ATOM 3682 O O . LEU B 1 157 ? -10.273 -13.891 -16.906 1 98.25 157 LEU B O 1
ATOM 3686 N N . LYS B 1 158 ? -12.086 -14.742 -17.922 1 98.06 158 LYS B N 1
ATOM 3687 C CA . LYS B 1 158 ? -11.625 -16.125 -17.797 1 98.06 158 LYS B CA 1
ATOM 3688 C C . LYS B 1 158 ? -10.273 -16.312 -18.469 1 98.06 158 LYS B C 1
ATOM 3690 O O . LYS B 1 158 ? -9.383 -16.953 -17.922 1 98.06 158 LYS B O 1
ATOM 3695 N N . ASP B 1 159 ? -10.164 -15.758 -19.641 1 98.25 159 ASP B N 1
ATOM 3696 C CA . ASP B 1 159 ? -8.906 -15.883 -20.375 1 98.25 159 ASP B CA 1
ATOM 3697 C C . ASP B 1 159 ? -7.758 -15.219 -19.625 1 98.25 159 ASP B C 1
ATOM 3699 O O . ASP B 1 159 ? -6.621 -15.703 -19.656 1 98.25 159 ASP B O 1
ATOM 3703 N N . TYR B 1 160 ? -8.039 -14.133 -18.984 1 98.56 160 TYR B N 1
ATOM 3704 C CA . TYR B 1 160 ? -7.023 -13.492 -18.156 1 98.56 160 TYR B CA 1
ATOM 3705 C C . TYR B 1 160 ? -6.562 -14.43 -17.047 1 98.56 160 TYR B C 1
ATOM 3707 O O . TYR B 1 160 ? -5.363 -14.617 -16.844 1 98.56 160 TYR B O 1
ATOM 3715 N N . LEU B 1 161 ? -7.492 -14.961 -16.344 1 98.62 161 LEU B N 1
ATOM 3716 C CA . LEU B 1 161 ? -7.16 -15.867 -15.242 1 98.62 161 LEU B CA 1
ATOM 3717 C C . LEU B 1 161 ? -6.449 -17.109 -15.766 1 98.62 161 LEU B C 1
ATOM 3719 O O . LEU B 1 161 ? -5.527 -17.625 -15.125 1 98.62 161 LEU B O 1
ATOM 3723 N N . ASN B 1 162 ? -6.891 -17.578 -16.938 1 98.38 162 ASN B N 1
ATOM 3724 C CA . ASN B 1 162 ? -6.199 -18.688 -17.594 1 98.38 162 ASN B CA 1
ATOM 3725 C C . ASN B 1 162 ? -4.742 -18.344 -17.891 1 98.38 162 ASN B C 1
ATOM 3727 O O . ASN B 1 162 ? -3.85 -19.172 -17.672 1 98.38 162 ASN B O 1
ATOM 3731 N N . TRP B 1 163 ? -4.633 -17.172 -18.375 1 98.12 163 TRP B N 1
ATOM 3732 C CA . TRP B 1 163 ? -3.287 -16.703 -18.703 1 98.12 163 TRP B CA 1
ATOM 3733 C C . TRP B 1 163 ? -2.404 -16.703 -17.453 1 98.12 163 TRP B C 1
ATOM 3735 O O . TRP B 1 163 ? -1.252 -17.141 -17.5 1 98.12 163 TRP B O 1
ATOM 3745 N N . ARG B 1 164 ? -2.885 -16.203 -16.328 1 97.94 164 ARG B N 1
ATOM 3746 C CA . ARG B 1 164 ? -2.111 -16.141 -15.102 1 97.94 164 ARG B CA 1
ATOM 3747 C C . ARG B 1 164 ? -1.755 -17.547 -14.609 1 97.94 164 ARG B C 1
ATOM 3749 O O . ARG B 1 164 ? -0.632 -17.781 -14.156 1 97.94 164 ARG B O 1
ATOM 3756 N N . GLN B 1 165 ? -2.703 -18.469 -14.633 1 98.25 165 GLN B N 1
ATOM 3757 C CA . GLN B 1 165 ? -2.418 -19.812 -14.148 1 98.25 165 GLN B CA 1
ATOM 3758 C C . GLN B 1 165 ? -1.447 -20.547 -15.078 1 98.25 165 GLN B C 1
ATOM 3760 O O . GLN B 1 165 ? -0.576 -21.281 -14.617 1 98.25 165 GLN B O 1
ATOM 3765 N N . ALA B 1 166 ? -1.635 -20.359 -16.391 1 97 166 ALA B N 1
ATOM 3766 C CA . ALA B 1 166 ? -0.677 -20.938 -17.328 1 97 166 ALA B CA 1
ATOM 3767 C C . ALA B 1 166 ? 0.734 -20.422 -17.047 1 97 166 ALA B C 1
ATOM 3769 O O . ALA B 1 166 ? 1.695 -21.203 -17.062 1 97 166 ALA B O 1
ATOM 3770 N N . ASP B 1 167 ? 0.813 -19.141 -16.812 1 95.75 167 ASP B N 1
ATOM 3771 C CA . ASP B 1 167 ? 2.1 -18.531 -16.484 1 95.75 167 ASP B CA 1
ATOM 3772 C C . ASP B 1 167 ? 2.684 -19.156 -15.211 1 95.75 167 ASP B C 1
ATOM 3774 O O . ASP B 1 167 ? 3.893 -19.359 -15.117 1 95.75 167 ASP B O 1
ATOM 3778 N N . CYS B 1 168 ? 1.853 -19.359 -14.227 1 97.19 168 CYS B N 1
ATOM 3779 C CA . CYS B 1 168 ? 2.273 -19.984 -12.984 1 97.19 168 CYS B CA 1
ATOM 3780 C C . CYS B 1 168 ? 2.914 -21.344 -13.25 1 97.19 168 CYS B C 1
ATOM 3782 O O . CYS B 1 168 ? 3.998 -21.641 -12.742 1 97.19 168 CYS B O 1
ATOM 3784 N N . HIS B 1 169 ? 2.291 -22.156 -14.07 1 96.44 169 HIS B N 1
ATOM 3785 C CA . HIS B 1 169 ? 2.771 -23.5 -14.414 1 96.44 169 HIS B CA 1
ATOM 3786 C C . HIS B 1 169 ? 4.098 -23.422 -15.164 1 96.44 169 HIS B C 1
ATOM 3788 O O . HIS B 1 169 ? 5.051 -24.125 -14.82 1 96.44 169 HIS B O 1
ATOM 3794 N N . ILE B 1 170 ? 4.148 -22.578 -16.109 1 95.31 170 ILE B N 1
ATOM 3795 C CA . ILE B 1 170 ? 5.332 -22.453 -16.953 1 95.31 170 ILE B CA 1
ATOM 3796 C C . ILE B 1 170 ? 6.523 -22 -16.109 1 95.31 170 ILE B C 1
ATOM 3798 O O . ILE B 1 170 ? 7.598 -22.609 -16.172 1 95.31 170 ILE B O 1
ATOM 3802 N N . ASN B 1 171 ? 6.297 -20.984 -15.336 1 94.81 171 ASN B N 1
ATOM 3803 C CA . ASN B 1 171 ? 7.367 -20.438 -14.508 1 94.81 171 ASN B CA 1
ATOM 3804 C C . ASN B 1 171 ? 7.816 -21.438 -13.445 1 94.81 171 ASN B C 1
ATOM 3806 O O . ASN B 1 171 ? 9.016 -21.562 -13.172 1 94.81 171 ASN B O 1
ATOM 3810 N N . ASN B 1 172 ? 6.871 -22.078 -12.836 1 97.25 172 ASN B N 1
ATOM 3811 C CA . ASN B 1 172 ? 7.25 -23.031 -11.797 1 97.25 172 ASN B CA 1
ATOM 3812 C C . ASN B 1 172 ? 7.984 -24.234 -12.367 1 9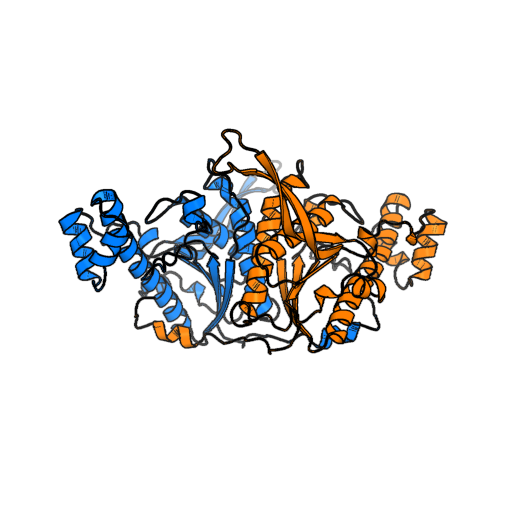7.25 172 ASN B C 1
ATOM 3814 O O . ASN B 1 172 ? 8.898 -24.781 -11.742 1 97.25 172 ASN B O 1
ATOM 3818 N N . LEU B 1 173 ? 7.57 -24.75 -13.555 1 97.81 173 LEU B N 1
ATOM 3819 C CA . LEU B 1 173 ? 8.305 -25.828 -14.203 1 97.81 173 LEU B CA 1
ATOM 3820 C C . LEU B 1 173 ? 9.75 -25.438 -14.461 1 97.81 173 LEU B C 1
ATOM 3822 O O . LEU B 1 173 ? 10.672 -26.203 -14.164 1 97.81 173 LEU B O 1
ATOM 3826 N N . TYR B 1 174 ? 9.898 -24.281 -14.984 1 96.62 174 TYR B N 1
ATOM 3827 C CA . TYR B 1 174 ? 11.25 -23.781 -15.219 1 96.62 174 TYR B CA 1
ATOM 3828 C C . TYR B 1 174 ? 12.039 -23.703 -13.914 1 96.62 174 TYR B C 1
ATOM 3830 O O . TYR B 1 174 ? 13.148 -24.234 -13.82 1 96.62 174 TYR B O 1
ATOM 3838 N N . ASN B 1 175 ? 11.484 -23.062 -12.914 1 96.56 175 ASN B N 1
ATOM 3839 C CA . ASN B 1 175 ? 12.18 -22.859 -11.648 1 96.56 175 ASN B CA 1
ATOM 3840 C C . ASN B 1 175 ? 12.492 -24.188 -10.953 1 96.56 175 ASN B C 1
ATOM 3842 O O . ASN B 1 175 ? 13.562 -24.344 -10.359 1 96.56 175 ASN B O 1
ATOM 3846 N N . THR B 1 176 ? 11.508 -25.078 -10.969 1 98 176 THR B N 1
ATOM 3847 C CA . THR B 1 176 ? 11.742 -26.391 -10.375 1 98 176 THR B CA 1
ATOM 3848 C C . THR B 1 176 ? 12.906 -27.094 -11.062 1 98 176 THR B C 1
ATOM 3850 O O . THR B 1 176 ? 13.766 -27.672 -10.398 1 98 176 THR B O 1
ATOM 3853 N N . THR B 1 177 ? 12.945 -27.047 -12.359 1 98.44 177 THR B N 1
ATOM 3854 C CA . THR B 1 177 ? 14.039 -27.656 -13.109 1 98.44 177 THR B CA 1
ATOM 3855 C C . THR B 1 177 ? 15.359 -26.953 -12.812 1 98.44 177 THR B C 1
ATOM 3857 O O . THR B 1 177 ? 16.359 -27.609 -12.516 1 98.44 177 THR B O 1
ATOM 3860 N N . PHE B 1 178 ? 15.375 -25.672 -12.859 1 97.56 178 PHE B N 1
ATOM 3861 C CA . PHE B 1 178 ? 16.547 -24.844 -12.625 1 97.56 178 PHE B CA 1
ATOM 3862 C C . PHE B 1 178 ? 17.172 -25.156 -11.266 1 97.56 178 PHE B C 1
ATOM 3864 O O . PHE B 1 178 ? 18.359 -25.469 -11.172 1 97.56 178 PHE B O 1
ATOM 3871 N N . TRP B 1 179 ? 16.359 -25.125 -10.297 1 97.38 179 TRP B N 1
ATOM 3872 C CA . TRP B 1 179 ? 16.906 -25.281 -8.953 1 97.38 179 TRP B CA 1
ATOM 3873 C C . TRP B 1 179 ? 17.25 -26.734 -8.656 1 97.38 179 TRP B C 1
ATOM 3875 O O . TRP B 1 179 ? 18.062 -27.016 -7.785 1 97.38 179 TRP B O 1
ATOM 3885 N N . SER B 1 180 ? 16.578 -27.719 -9.336 1 98.38 180 SER B N 1
ATOM 3886 C CA . SER B 1 180 ? 17.031 -29.094 -9.258 1 98.38 180 SER B CA 1
ATOM 3887 C C . SER B 1 180 ? 18.422 -29.25 -9.844 1 98.38 180 SER B C 1
ATOM 3889 O O . SER B 1 180 ? 19.266 -29.953 -9.266 1 98.38 180 SER B O 1
ATOM 3891 N N . LEU B 1 181 ? 18.625 -28.562 -10.953 1 98.38 181 LEU B N 1
ATOM 3892 C CA . LEU B 1 181 ? 19.953 -28.594 -11.578 1 98.38 181 LEU B CA 1
ATOM 3893 C C . LEU B 1 181 ? 21 -28 -10.648 1 98.38 181 LEU B C 1
ATOM 3895 O O . LEU B 1 181 ? 22.125 -28.516 -10.555 1 98.38 181 LEU B O 1
ATOM 3899 N N . VAL B 1 182 ? 20.656 -26.969 -9.938 1 97.31 182 VAL B N 1
ATOM 3900 C CA . VAL B 1 182 ? 21.609 -26.266 -9.078 1 97.31 182 VAL B CA 1
ATOM 3901 C C . VAL B 1 182 ? 21.797 -27.031 -7.777 1 97.31 182 VAL B C 1
ATOM 3903 O O . VAL B 1 182 ? 22.922 -27.406 -7.426 1 97.31 182 VAL B O 1
ATOM 3906 N N . HIS B 1 183 ? 20.734 -27.375 -7.121 1 97.19 183 HIS B N 1
ATOM 3907 C CA . HIS B 1 183 ? 20.797 -27.938 -5.773 1 97.19 183 HIS B CA 1
ATOM 3908 C C . HIS B 1 183 ? 21.156 -29.422 -5.809 1 97.19 183 HIS B C 1
ATOM 3910 O O . HIS B 1 183 ? 21.906 -29.891 -4.953 1 97.19 183 HIS B O 1
ATOM 3916 N N . LYS B 1 184 ? 20.578 -30.141 -6.695 1 97.56 184 LYS B N 1
ATOM 3917 C CA . LYS B 1 184 ? 20.797 -31.594 -6.758 1 97.56 184 LYS B CA 1
ATOM 3918 C C . LYS B 1 184 ? 21.844 -31.938 -7.809 1 97.56 184 LYS B C 1
ATOM 3920 O O . LYS B 1 184 ? 22.578 -32.906 -7.652 1 97.56 184 LYS B O 1
ATOM 3925 N N . GLY B 1 185 ? 21.859 -31.156 -8.836 1 97.69 185 GLY B N 1
ATOM 3926 C CA . GLY B 1 185 ? 22.75 -31.469 -9.945 1 97.69 185 GLY B CA 1
ATOM 3927 C C . GLY B 1 185 ? 24.141 -30.859 -9.773 1 97.69 185 GLY B C 1
ATOM 3928 O O . GLY B 1 185 ? 25.062 -31.203 -10.508 1 97.69 185 GLY B O 1
ATOM 3929 N N . GLY B 1 186 ? 24.219 -29.781 -8.867 1 97.5 186 GLY B N 1
ATOM 3930 C CA . GLY B 1 186 ? 25.516 -29.203 -8.57 1 97.5 186 GLY B CA 1
ATOM 3931 C C . GLY B 1 186 ? 25.938 -28.156 -9.586 1 97.5 186 GLY B C 1
ATOM 3932 O O . GLY B 1 186 ? 27.078 -27.688 -9.562 1 97.5 186 GLY B O 1
ATOM 3933 N N . LEU B 1 187 ? 25.047 -27.812 -10.469 1 97.62 187 LEU B N 1
ATOM 3934 C CA . LEU B 1 187 ? 25.359 -26.766 -11.43 1 97.62 187 LEU B CA 1
ATOM 3935 C C . LEU B 1 187 ? 25.328 -25.391 -10.773 1 97.62 187 LEU B C 1
ATOM 3937 O O . LEU B 1 187 ? 24.578 -25.172 -9.82 1 97.62 187 LEU B O 1
ATOM 3941 N N . THR B 1 188 ? 26.172 -24.5 -11.281 1 96.19 188 THR B N 1
ATOM 3942 C CA . THR B 1 188 ? 26.016 -23.094 -10.906 1 96.19 188 THR B CA 1
ATOM 3943 C C . THR B 1 188 ? 24.781 -22.484 -11.555 1 96.19 188 THR B C 1
ATOM 3945 O O . THR B 1 188 ? 24.266 -23.016 -12.539 1 96.19 188 THR B O 1
ATOM 3948 N N . PRO B 1 189 ? 24.281 -21.438 -11.039 1 92.81 189 PRO B N 1
ATOM 3949 C CA . PRO B 1 189 ? 23.125 -20.797 -11.648 1 92.81 189 PRO B CA 1
ATOM 3950 C C . PRO B 1 189 ? 23.344 -20.469 -13.133 1 92.81 189 PRO B C 1
ATOM 3952 O O . PRO B 1 189 ? 22.438 -20.672 -13.945 1 92.81 189 PRO B O 1
ATOM 3955 N N . VAL B 1 190 ? 24.484 -20.031 -13.43 1 94.25 190 VAL B N 1
ATOM 3956 C CA . VAL B 1 190 ? 24.797 -19.688 -14.812 1 94.25 190 VAL B CA 1
ATOM 3957 C C . VAL B 1 190 ? 24.75 -20.938 -15.68 1 94.25 190 VAL B C 1
ATOM 3959 O O . VAL B 1 190 ? 24.188 -20.922 -16.781 1 94.25 190 VAL B O 1
ATOM 3962 N N . GLN B 1 191 ? 25.328 -22.047 -15.227 1 96.31 191 GLN B N 1
ATOM 3963 C CA . GLN B 1 191 ? 25.312 -23.312 -15.953 1 96.31 191 GLN B CA 1
ATOM 3964 C C . GLN B 1 191 ? 23.891 -23.828 -16.141 1 96.31 191 GLN B C 1
ATOM 3966 O O . GLN B 1 191 ? 23.562 -24.344 -17.203 1 96.31 191 GLN B O 1
ATOM 3971 N N . ALA B 1 192 ? 23.125 -23.734 -15.117 1 97.12 192 ALA B N 1
ATOM 3972 C CA . ALA B 1 192 ? 21.734 -24.172 -15.188 1 97.12 192 ALA B CA 1
ATOM 3973 C C . ALA B 1 192 ? 20.969 -23.375 -16.234 1 97.12 192 ALA B C 1
ATOM 3975 O O . ALA B 1 192 ? 20.172 -23.953 -16.984 1 97.12 192 ALA B O 1
ATOM 3976 N N . GLN B 1 193 ? 21.188 -22.078 -16.281 1 95.06 193 GLN B N 1
ATOM 3977 C CA . GLN B 1 193 ? 20.516 -21.219 -17.25 1 95.06 193 GLN B CA 1
ATOM 3978 C C . GLN B 1 193 ? 20.891 -21.625 -18.672 1 95.06 193 GLN B C 1
ATOM 3980 O O . GLN B 1 193 ? 20.031 -21.672 -19.562 1 95.06 193 GLN B O 1
ATOM 3985 N N . ILE B 1 194 ? 22.141 -21.859 -18.859 1 96.12 194 ILE B N 1
ATOM 3986 C CA . ILE B 1 194 ? 22.625 -22.25 -20.188 1 96.12 194 ILE B CA 1
ATOM 3987 C C . ILE B 1 194 ? 21.984 -23.578 -20.594 1 96.12 194 ILE B C 1
ATOM 3989 O O . ILE B 1 194 ? 21.531 -23.734 -21.734 1 96.12 194 ILE B O 1
ATOM 3993 N N . ARG B 1 195 ? 21.938 -24.5 -19.703 1 96.56 195 ARG B N 1
ATOM 3994 C CA . ARG B 1 195 ? 21.359 -25.812 -19.953 1 96.56 195 ARG B CA 1
ATOM 3995 C C . ARG B 1 195 ? 19.891 -25.719 -20.328 1 96.56 195 ARG B C 1
ATOM 3997 O O . ARG B 1 195 ? 19.391 -26.5 -21.141 1 96.56 195 ARG B O 1
ATOM 4004 N N . LEU B 1 196 ? 19.219 -24.781 -19.734 1 97.19 196 LEU B N 1
ATOM 4005 C CA . LEU B 1 196 ? 17.766 -24.703 -19.906 1 97.19 196 LEU B CA 1
ATOM 4006 C C . LEU B 1 196 ? 17.406 -23.797 -21.094 1 97.19 196 LEU B C 1
ATOM 4008 O O . LEU B 1 196 ? 16.266 -23.781 -21.547 1 97.19 196 LEU B O 1
ATOM 4012 N N . LYS B 1 197 ? 18.391 -23.094 -21.547 1 95.44 197 LYS B N 1
ATOM 4013 C CA . LYS B 1 197 ? 18.125 -22.156 -22.625 1 95.44 197 LYS B CA 1
ATOM 4014 C C . LYS B 1 197 ? 17.562 -22.875 -23.844 1 95.44 197 LYS B C 1
ATOM 4016 O O . LYS B 1 197 ? 18.141 -23.844 -24.328 1 95.44 197 LYS B O 1
ATOM 4021 N N . GLY B 1 198 ? 16.406 -22.469 -24.281 1 94.06 198 GLY B N 1
ATOM 4022 C CA . GLY B 1 198 ? 15.805 -23 -25.5 1 94.06 198 GLY B CA 1
ATOM 4023 C C . GLY B 1 198 ? 15 -24.266 -25.266 1 94.06 198 GLY B C 1
ATOM 4024 O O . GLY B 1 198 ? 14.398 -24.812 -26.188 1 94.06 198 GLY B O 1
ATOM 4025 N N . THR B 1 199 ? 14.969 -24.812 -24.094 1 96.12 199 THR B N 1
ATOM 4026 C CA . THR B 1 199 ? 14.234 -26.031 -23.797 1 96.12 199 THR B CA 1
ATOM 4027 C C . THR B 1 199 ? 12.727 -25.766 -23.766 1 96.12 199 THR B C 1
ATOM 4029 O O . THR B 1 199 ? 12.289 -24.688 -23.391 1 96.12 199 THR B O 1
ATOM 4032 N N . LEU B 1 200 ? 12.055 -26.734 -24.219 1 95.62 200 LEU B N 1
ATOM 4033 C CA . LEU B 1 200 ? 10.602 -26.703 -24.141 1 95.62 200 LEU B CA 1
ATOM 4034 C C . LEU B 1 200 ? 10.102 -27.469 -22.922 1 95.62 200 LEU B C 1
ATOM 4036 O O . LEU B 1 200 ? 10.898 -28.078 -22.203 1 95.62 200 LEU B O 1
ATOM 4040 N N . ALA B 1 201 ? 8.844 -27.469 -22.656 1 96.19 201 ALA B N 1
ATOM 4041 C CA . ALA B 1 201 ? 8.25 -28.094 -21.484 1 96.19 201 ALA B CA 1
ATOM 4042 C C . ALA B 1 201 ? 8.602 -29.562 -21.406 1 96.19 201 ALA B C 1
ATOM 4044 O O . ALA B 1 201 ? 8.961 -30.078 -20.344 1 96.19 201 ALA B O 1
ATOM 4045 N N . ALA B 1 202 ? 8.531 -30.219 -22.531 1 97.06 202 ALA B N 1
ATOM 4046 C CA . ALA B 1 202 ? 8.797 -31.656 -22.578 1 97.06 202 ALA B CA 1
ATOM 4047 C C . ALA B 1 202 ? 10.227 -31.969 -22.141 1 97.06 202 ALA B C 1
ATOM 4049 O O . ALA B 1 202 ? 10.469 -32.938 -21.422 1 97.06 202 ALA B O 1
ATOM 4050 N N . GLU B 1 203 ? 11.148 -31.188 -22.594 1 97.88 203 GLU B N 1
ATOM 4051 C CA . GLU B 1 203 ? 12.555 -31.391 -22.266 1 97.88 203 GLU B CA 1
ATOM 4052 C C . GLU B 1 203 ? 12.812 -31.109 -20.781 1 97.88 203 GLU B C 1
ATOM 4054 O O . GLU B 1 203 ? 13.609 -31.812 -20.141 1 97.88 203 GLU B O 1
ATOM 4059 N N . LYS B 1 204 ? 12.195 -30.109 -20.25 1 98.44 204 LYS B N 1
ATOM 4060 C CA . LYS B 1 204 ? 12.328 -29.828 -18.828 1 98.44 204 LYS B CA 1
ATOM 4061 C C . LYS B 1 204 ? 11.789 -30.984 -17.984 1 98.44 204 LYS B C 1
ATOM 4063 O O . LYS B 1 204 ? 12.406 -31.391 -17 1 98.44 204 LYS B O 1
ATOM 4068 N N 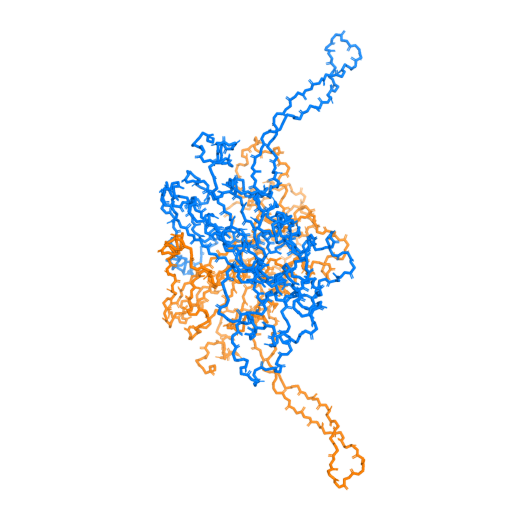. ASN B 1 205 ? 10.625 -31.5 -18.406 1 98.19 205 ASN B N 1
ATOM 4069 C CA . ASN B 1 205 ? 10.07 -32.656 -17.734 1 98.19 205 ASN B CA 1
ATOM 4070 C C . ASN B 1 205 ? 11.023 -33.844 -17.797 1 98.19 205 ASN B C 1
ATOM 4072 O O . ASN B 1 205 ? 11.164 -34.594 -16.828 1 98.19 205 ASN B O 1
ATOM 4076 N N . GLU B 1 206 ? 11.648 -34 -18.938 1 98.38 206 GLU B N 1
ATOM 4077 C CA . GLU B 1 206 ? 12.602 -35.094 -19.094 1 98.38 206 GLU B CA 1
ATOM 4078 C C . GLU B 1 206 ? 13.812 -34.938 -18.188 1 98.38 206 GLU B C 1
ATOM 4080 O O . GLU B 1 206 ? 14.266 -35.875 -17.562 1 98.38 206 GLU B O 1
ATOM 4085 N N . ILE B 1 207 ? 14.305 -33.688 -18.172 1 98.38 207 ILE B N 1
ATOM 4086 C CA . ILE B 1 207 ? 15.422 -33.406 -17.281 1 98.38 207 ILE B CA 1
ATOM 4087 C C . ILE B 1 207 ? 15.047 -33.75 -15.844 1 98.38 207 ILE B C 1
ATOM 4089 O O . ILE B 1 207 ? 15.789 -34.469 -15.156 1 98.38 207 ILE B O 1
ATOM 4093 N N . LEU B 1 208 ? 13.938 -33.312 -15.367 1 98.69 208 LEU B N 1
ATOM 4094 C CA . LEU B 1 208 ? 13.484 -33.562 -14 1 98.69 208 LEU B CA 1
ATOM 4095 C C . LEU B 1 208 ? 13.375 -35.062 -13.742 1 98.69 208 LEU B C 1
ATOM 4097 O O . LEU B 1 208 ? 13.836 -35.531 -12.703 1 98.69 208 LEU B O 1
ATOM 4101 N N . PHE B 1 209 ? 12.805 -35.781 -14.656 1 98.31 209 PHE B N 1
ATOM 4102 C CA . PHE B 1 209 ? 12.555 -37.219 -14.477 1 98.31 209 PHE B CA 1
ATOM 4103 C C . PHE B 1 209 ? 13.852 -38 -14.586 1 98.31 209 PHE B C 1
ATOM 4105 O O . PHE B 1 209 ? 14.227 -38.719 -13.656 1 98.31 209 PHE B O 1
ATOM 4112 N N . SER B 1 210 ? 14.578 -37.844 -15.664 1 98.31 210 SER B N 1
ATOM 4113 C CA . SER B 1 210 ? 15.75 -38.656 -15.961 1 98.31 210 SER B CA 1
ATOM 4114 C C . SER B 1 210 ? 16.906 -38.344 -15.016 1 98.31 210 SER B C 1
ATOM 4116 O O . SER B 1 210 ? 17.609 -39.25 -14.562 1 98.31 210 SER B O 1
ATOM 4118 N N . ASP B 1 211 ? 17.094 -37.031 -14.766 1 97.94 211 ASP B N 1
ATOM 4119 C CA . ASP B 1 211 ? 18.266 -36.625 -13.984 1 97.94 211 ASP B CA 1
ATOM 4120 C C . ASP B 1 211 ? 17.969 -36.688 -12.492 1 97.94 211 ASP B C 1
ATOM 4122 O O . ASP B 1 211 ? 18.859 -36.906 -11.68 1 97.94 211 ASP B O 1
ATOM 4126 N N . PHE B 1 212 ? 16.703 -36.531 -12.117 1 98.31 212 PHE B N 1
ATOM 4127 C CA . PHE B 1 212 ? 16.469 -36.312 -10.695 1 98.31 212 PHE B CA 1
ATOM 4128 C C . PHE B 1 212 ? 15.32 -37.188 -10.195 1 98.31 212 PHE B C 1
ATOM 4130 O O . PHE B 1 212 ? 14.945 -37.094 -9.023 1 98.31 212 PHE B O 1
ATOM 4137 N N . ASN B 1 213 ? 14.664 -37.969 -11.039 1 98.19 213 ASN B N 1
ATOM 4138 C CA . ASN B 1 213 ? 13.531 -38.844 -10.711 1 98.19 213 ASN B CA 1
ATOM 4139 C C . ASN B 1 213 ? 12.375 -38.031 -10.133 1 98.19 213 ASN B C 1
ATOM 4141 O O . ASN B 1 213 ? 11.758 -38.438 -9.148 1 98.19 213 ASN B O 1
ATOM 4145 N N . ILE B 1 214 ? 12.164 -36.844 -10.68 1 98.06 214 ILE B N 1
ATOM 4146 C CA . ILE B 1 214 ? 11.078 -35.969 -10.258 1 98.06 214 ILE B CA 1
ATOM 4147 C C . ILE B 1 214 ? 9.992 -35.938 -11.336 1 98.06 214 ILE B C 1
ATOM 4149 O O . ILE B 1 214 ? 10.273 -35.656 -12.5 1 98.06 214 ILE B O 1
ATOM 4153 N N . ASN B 1 215 ? 8.82 -36.375 -11.023 1 98.31 215 ASN B N 1
ATOM 4154 C CA . ASN B 1 215 ? 7.648 -36.156 -11.859 1 98.31 215 ASN B CA 1
ATOM 4155 C C . ASN B 1 215 ? 6.957 -34.844 -11.523 1 98.31 215 ASN B C 1
ATOM 4157 O O . ASN B 1 215 ? 6.312 -34.719 -10.477 1 98.31 215 ASN B O 1
ATOM 4161 N N . TYR B 1 216 ? 7.031 -33.906 -12.375 1 98.06 216 TYR B N 1
ATOM 4162 C CA . TYR B 1 216 ? 6.52 -32.562 -12.109 1 98.06 216 TYR B CA 1
ATOM 4163 C C . TYR B 1 216 ? 5.027 -32.594 -11.805 1 98.06 216 TYR B C 1
ATOM 4165 O O . TYR B 1 216 ? 4.531 -31.766 -11.023 1 98.06 216 TYR B O 1
ATOM 4173 N N . ASN B 1 217 ? 4.309 -33.531 -12.375 1 96.75 217 ASN B N 1
ATOM 4174 C CA . ASN B 1 217 ? 2.867 -33.625 -12.172 1 96.75 217 ASN B CA 1
ATOM 4175 C C . ASN B 1 217 ? 2.523 -33.969 -10.734 1 96.75 217 ASN B C 1
ATOM 4177 O O . ASN B 1 217 ? 1.372 -33.812 -10.312 1 96.75 217 ASN B O 1
ATOM 4181 N N . ASN B 1 218 ? 3.506 -34.406 -9.992 1 97.38 218 ASN B N 1
ATOM 4182 C CA . ASN B 1 218 ? 3.285 -34.781 -8.602 1 97.38 218 ASN B CA 1
ATOM 4183 C C . ASN B 1 218 ? 3.627 -33.625 -7.66 1 97.38 218 ASN B C 1
ATOM 4185 O O . ASN B 1 218 ? 3.414 -33.719 -6.449 1 97.38 218 ASN B O 1
ATOM 4189 N N . GLU B 1 219 ? 4.23 -32.531 -8.25 1 97.44 219 GLU B N 1
ATOM 4190 C CA . GLU B 1 219 ? 4.457 -31.359 -7.426 1 97.44 219 GLU B CA 1
ATOM 4191 C C . GLU B 1 219 ? 3.146 -30.828 -6.855 1 97.44 219 GLU B C 1
ATOM 4193 O O . GLU B 1 219 ? 2.086 -30.984 -7.465 1 97.44 219 GLU B O 1
ATOM 4198 N N . PRO B 1 220 ? 3.172 -30.203 -5.652 1 97.94 220 PRO B N 1
ATOM 4199 C CA . PRO B 1 220 ? 1.948 -29.672 -5.051 1 97.94 220 PRO B CA 1
ATOM 4200 C C . PRO B 1 220 ? 1.191 -28.734 -5.984 1 97.94 220 PRO B C 1
ATOM 4202 O O . PRO B 1 220 ? 1.809 -27.953 -6.715 1 97.94 220 PRO B O 1
ATOM 4205 N N . LEU B 1 221 ? -0.145 -28.781 -5.973 1 98.38 221 LEU B N 1
ATOM 4206 C CA . LEU B 1 221 ? -0.999 -27.938 -6.809 1 98.38 221 LEU B CA 1
ATOM 4207 C C . LEU B 1 221 ? -0.765 -26.469 -6.516 1 98.38 221 LEU B C 1
ATOM 4209 O O . LEU B 1 221 ? -0.831 -25.641 -7.422 1 98.38 221 LEU B O 1
ATOM 4213 N N . LEU B 1 222 ? -0.487 -26.188 -5.277 1 98.44 222 LEU B N 1
ATOM 4214 C CA . LEU B 1 222 ? -0.173 -24.812 -4.887 1 98.44 222 LEU B CA 1
ATOM 4215 C C . LEU B 1 222 ? 0.927 -24.234 -5.77 1 98.44 222 LEU B C 1
ATOM 4217 O O . LEU B 1 222 ? 0.842 -23.094 -6.203 1 98.44 222 LEU B O 1
ATOM 4221 N N . TYR B 1 223 ? 1.963 -25.094 -6.082 1 98.25 223 TYR B N 1
ATOM 4222 C CA . TYR B 1 223 ? 3.117 -24.625 -6.848 1 98.25 223 TYR B CA 1
ATOM 4223 C C . TYR B 1 223 ? 2.799 -24.594 -8.336 1 98.25 223 TYR B C 1
ATOM 4225 O O . TYR B 1 223 ? 3.215 -23.656 -9.039 1 98.25 223 TYR B O 1
ATOM 4233 N N . ARG B 1 224 ? 1.984 -25.5 -8.82 1 98.06 224 ARG B N 1
ATOM 4234 C CA . ARG B 1 224 ? 1.774 -25.688 -10.258 1 98.06 224 ARG B CA 1
ATOM 4235 C C . ARG B 1 224 ? 0.604 -24.844 -10.75 1 98.06 224 ARG B C 1
ATOM 4237 O O . ARG B 1 224 ? 0.567 -24.438 -11.914 1 98.06 224 ARG B O 1
ATOM 4244 N N . LYS B 1 225 ? -0.337 -24.594 -9.789 1 98.62 225 LYS B N 1
ATOM 4245 C CA . LYS B 1 225 ? -1.595 -24.016 -10.234 1 98.62 225 LYS B CA 1
ATOM 4246 C C . LYS B 1 225 ? -1.862 -22.688 -9.531 1 98.62 225 LYS B C 1
ATOM 4248 O O . LYS B 1 225 ? -2.826 -21.984 -9.852 1 98.62 225 LYS B O 1
ATOM 4253 N N . GLY B 1 226 ? -1.104 -22.297 -8.562 1 98.69 226 GLY B N 1
ATOM 4254 C CA . GLY B 1 226 ? -1.351 -21.078 -7.809 1 98.69 226 GLY B CA 1
ATOM 4255 C C . GLY B 1 226 ? -2.486 -21.219 -6.812 1 98.69 226 GLY B C 1
ATOM 4256 O O . GLY B 1 226 ? -2.801 -22.328 -6.371 1 98.69 226 GLY B O 1
ATOM 4257 N N . SER B 1 227 ? -2.953 -20.141 -6.332 1 98.88 227 SER B N 1
ATOM 4258 C CA . SER B 1 227 ? -4.02 -20.109 -5.336 1 98.88 227 SER B CA 1
ATOM 4259 C C . SER B 1 227 ? -5.211 -19.297 -5.832 1 98.88 227 SER B C 1
ATOM 4261 O O . SER B 1 227 ? -5.043 -18.234 -6.422 1 98.88 227 SER B O 1
ATOM 4263 N N . VAL B 1 228 ? -6.359 -19.812 -5.648 1 98.81 228 VAL B N 1
ATOM 4264 C CA . VAL B 1 228 ? -7.59 -19.094 -5.938 1 98.81 228 VAL B CA 1
ATOM 4265 C C . VAL B 1 228 ? -8.398 -18.906 -4.656 1 98.81 228 VAL B C 1
ATOM 4267 O O . VAL B 1 228 ? -8.586 -19.859 -3.893 1 98.81 228 VAL B O 1
ATOM 4270 N N . LEU B 1 229 ? -8.766 -17.703 -4.344 1 98.69 229 LEU B N 1
ATOM 4271 C CA . LEU B 1 229 ? -9.609 -17.391 -3.197 1 98.69 229 LEU B CA 1
ATOM 4272 C C . LEU B 1 229 ? -11 -16.969 -3.648 1 98.69 229 LEU B C 1
ATOM 4274 O O . LEU B 1 229 ? -11.148 -16.094 -4.516 1 98.69 229 LEU B O 1
ATOM 4278 N N . ILE B 1 230 ? -11.992 -17.578 -3.121 1 97.75 230 ILE B N 1
ATOM 4279 C CA . ILE B 1 230 ? -13.375 -17.266 -3.463 1 97.75 230 ILE B CA 1
ATOM 4280 C C . ILE B 1 230 ? -14.219 -17.203 -2.193 1 97.75 230 ILE B C 1
ATOM 4282 O O . ILE B 1 230 ? -13.789 -17.656 -1.13 1 97.75 230 ILE B O 1
ATOM 4286 N N . TRP B 1 231 ? -15.367 -16.547 -2.312 1 95.56 231 TRP B N 1
ATOM 4287 C CA . TRP B 1 231 ? -16.359 -16.562 -1.234 1 95.56 231 TRP B CA 1
ATOM 4288 C C . TRP B 1 231 ? -17.234 -17.797 -1.303 1 95.56 231 TRP B C 1
ATOM 4290 O O . TRP B 1 231 ? -17.656 -18.219 -2.387 1 95.56 231 TRP B O 1
ATOM 4300 N N . GLN B 1 232 ? -17.422 -18.469 -0.198 1 92.12 232 GLN B N 1
ATOM 4301 C CA . GLN B 1 232 ? -18.328 -19.594 -0.096 1 92.12 232 GLN B CA 1
ATOM 4302 C C . GLN B 1 232 ? -19.297 -19.406 1.067 1 92.12 232 GLN B C 1
ATOM 4304 O O . GLN B 1 232 ? -18.922 -18.938 2.137 1 92.12 232 GLN B O 1
ATOM 4309 N N . LYS B 1 233 ? -20.516 -19.703 0.786 1 87.62 233 LYS B N 1
ATOM 4310 C CA . LYS B 1 233 ? -21.547 -19.656 1.827 1 87.62 233 LYS B CA 1
ATOM 4311 C C . LYS B 1 233 ? -21.469 -20.875 2.729 1 87.62 233 LYS B C 1
ATOM 4313 O O . LYS B 1 233 ? -21.484 -22.016 2.244 1 87.62 233 LYS B O 1
ATOM 4318 N N . VAL B 1 234 ? -21.203 -20.609 3.953 1 85.25 234 VAL B N 1
ATOM 4319 C CA . VAL B 1 234 ? -21.156 -21.703 4.906 1 85.25 234 VAL B CA 1
ATOM 4320 C C . VAL B 1 234 ? -22.234 -21.531 5.973 1 85.25 234 VAL B C 1
ATOM 4322 O O . VAL B 1 234 ? -22.547 -20.406 6.348 1 85.25 234 VAL B O 1
ATOM 4325 N N . ASN B 1 235 ? -22.859 -22.672 6.316 1 79.62 235 ASN B N 1
ATOM 4326 C CA . ASN B 1 235 ? -23.844 -22.672 7.383 1 79.62 235 ASN B CA 1
ATOM 4327 C C . ASN B 1 235 ? -23.203 -22.766 8.758 1 79.62 235 ASN B C 1
ATOM 4329 O O . ASN B 1 235 ? -22.516 -23.75 9.062 1 79.62 235 ASN B O 1
ATOM 4333 N N . GLU B 1 236 ? -23.156 -21.641 9.359 1 77.31 236 GLU B N 1
ATOM 4334 C CA . GLU B 1 236 ? -22.656 -21.656 10.727 1 77.31 236 GLU B CA 1
ATOM 4335 C C . GLU B 1 236 ? -23.781 -21.922 11.727 1 77.31 236 GLU B C 1
ATOM 4337 O O . GLU B 1 236 ? -24.75 -21.188 11.781 1 77.31 236 GLU B O 1
ATOM 4342 N N . VAL B 1 237 ? -23.641 -23.078 12.422 1 76.88 237 VAL B N 1
ATOM 4343 C CA . VAL B 1 237 ? -24.625 -23.438 13.438 1 76.88 237 VAL B CA 1
ATOM 4344 C C . VAL B 1 237 ? -24.125 -23 14.812 1 76.88 237 VAL B C 1
ATOM 4346 O O . VAL B 1 237 ? -23 -23.328 15.203 1 76.88 237 VAL B O 1
ATOM 4349 N N . SER B 1 238 ? -24.672 -22.062 15.289 1 76.44 238 SER B N 1
ATOM 4350 C CA . SER B 1 238 ? -24.328 -21.656 16.641 1 76.44 238 SER B CA 1
ATOM 4351 C C . SER B 1 238 ? -25.469 -21.922 17.625 1 76.44 238 SER B C 1
ATOM 4353 O O . SER B 1 238 ? -26.625 -21.953 17.219 1 76.44 238 SER B O 1
ATOM 4355 N N . LYS B 1 239 ? -25.062 -22.359 18.797 1 76.44 239 LYS B N 1
ATOM 4356 C CA . LYS B 1 239 ? -26.016 -22.562 19.875 1 76.44 239 LYS B CA 1
ATOM 4357 C C . LYS B 1 239 ? -26.25 -21.281 20.672 1 76.44 239 LYS B C 1
ATOM 4359 O O . LYS B 1 239 ? -25.281 -20.609 21.078 1 76.44 239 LYS B O 1
ATOM 4364 N N . LYS B 1 240 ? -27.406 -20.781 20.531 1 76.62 240 LYS B N 1
ATOM 4365 C CA . LYS B 1 240 ? -27.781 -19.609 21.312 1 76.62 240 LYS B CA 1
ATOM 4366 C C . LYS B 1 240 ? -28.734 -19.984 22.453 1 76.62 240 LYS B C 1
ATOM 4368 O O . LYS B 1 240 ? -29.594 -20.844 22.281 1 76.62 240 LYS B O 1
ATOM 4373 N N . ARG B 1 241 ? -28.453 -19.391 23.594 1 76.56 241 ARG B N 1
ATOM 4374 C CA . ARG B 1 241 ? -29.344 -19.578 24.734 1 76.56 241 ARG B CA 1
ATOM 4375 C C . ARG B 1 241 ? -30.469 -18.547 24.734 1 76.56 241 ARG B C 1
ATOM 4377 O O . ARG B 1 241 ? -30.203 -17.344 24.672 1 76.56 241 ARG B O 1
ATOM 4384 N N . ILE B 1 242 ? -31.609 -19.016 24.469 1 78.62 242 ILE B N 1
ATOM 4385 C CA . ILE B 1 242 ? -32.75 -18.094 24.484 1 78.62 242 ILE B CA 1
ATOM 4386 C C . ILE B 1 242 ? -33.656 -18.422 25.656 1 78.62 242 ILE B C 1
ATOM 4388 O O . ILE B 1 242 ? -33.875 -19.594 25.969 1 78.62 242 ILE B O 1
ATOM 4392 N N . LYS B 1 243 ? -33.938 -17.344 26.344 1 73.38 243 LYS B N 1
ATOM 4393 C CA . LYS B 1 243 ? -34.938 -17.453 27.406 1 73.38 243 LYS B CA 1
ATOM 4394 C C . LYS B 1 243 ? -36.375 -17.359 26.844 1 73.38 243 LYS B C 1
ATOM 4396 O O . LYS B 1 243 ? -36.719 -16.375 26.203 1 73.38 243 LYS B O 1
ATOM 4401 N N . LEU B 1 244 ? -37 -18.422 26.828 1 71 244 LEU B N 1
ATOM 4402 C CA . LEU B 1 244 ? -38.406 -18.422 26.438 1 71 244 LEU B CA 1
ATOM 4403 C C . LEU B 1 244 ? -39.281 -17.781 27.5 1 71 244 LEU B C 1
ATOM 4405 O O . LEU B 1 244 ? -38.969 -17.906 28.703 1 71 244 LEU B O 1
ATOM 4409 N N . PRO B 1 245 ? -40.062 -16.922 27.078 1 75.25 245 PRO B N 1
ATOM 4410 C CA . PRO B 1 245 ? -40.875 -16.141 28.016 1 75.25 245 PRO B CA 1
ATOM 4411 C C . PRO B 1 245 ? -41.344 -16.969 29.219 1 75.25 245 PRO B C 1
ATOM 4413 O O . PRO B 1 245 ? -41.406 -16.469 30.328 1 75.25 245 PRO B O 1
ATOM 4416 N N . ASN B 1 246 ? -41.906 -18.078 29.016 1 70.44 246 ASN B N 1
ATOM 4417 C CA . ASN B 1 246 ? -42.594 -18.812 30.078 1 70.44 246 ASN B CA 1
ATOM 4418 C C . ASN B 1 246 ? -41.719 -19.953 30.609 1 70.44 246 ASN B C 1
ATOM 4420 O O . ASN B 1 246 ? -42.25 -20.875 31.25 1 70.44 246 ASN B O 1
ATOM 4424 N N . GLU B 1 247 ? -40.469 -19.859 30.219 1 65.94 247 GLU B N 1
ATOM 4425 C CA . GLU B 1 247 ? -39.656 -20.938 30.766 1 65.94 247 GLU B CA 1
ATOM 4426 C C . GLU B 1 247 ? -38.469 -20.359 31.547 1 65.94 247 GLU B C 1
ATOM 4428 O O . GLU B 1 247 ? -37.906 -19.344 31.172 1 65.94 247 GLU B O 1
ATOM 4433 N N . ALA B 1 248 ? -38.344 -20.641 32.75 1 70.88 248 ALA B N 1
ATOM 4434 C CA . ALA B 1 248 ? -37.312 -20.188 33.688 1 70.88 248 ALA B CA 1
ATOM 4435 C C . ALA B 1 248 ? -35.906 -20.5 33.156 1 70.88 248 ALA B C 1
ATOM 4437 O O . ALA B 1 248 ? -34.969 -19.734 33.406 1 70.88 248 ALA B O 1
ATOM 4438 N N . ASP B 1 249 ? -35.812 -21.609 32.406 1 70.81 249 ASP B N 1
ATOM 4439 C CA . ASP B 1 249 ? -34.5 -22.078 32 1 70.81 249 ASP B CA 1
ATOM 4440 C C . ASP B 1 249 ? -34.156 -21.656 30.578 1 70.81 249 ASP B C 1
ATOM 4442 O O . ASP B 1 249 ? -35.062 -21.578 29.734 1 70.81 249 ASP B O 1
ATOM 4446 N N . GLU B 1 250 ? -33.062 -21.172 30.375 1 76.06 250 GLU B N 1
ATOM 4447 C CA . GLU B 1 250 ? -32.531 -20.859 29.062 1 76.06 250 GLU B CA 1
ATOM 4448 C C . GLU B 1 250 ? -32.375 -22.125 28.219 1 76.06 250 GLU B C 1
ATOM 4450 O O . GLU B 1 250 ? -31.953 -23.156 28.734 1 76.06 250 GLU B O 1
ATOM 4455 N N . LYS B 1 251 ? -33.156 -22.281 27.172 1 74.69 251 LYS B N 1
ATOM 4456 C CA . LYS B 1 251 ? -32.969 -23.375 26.234 1 74.69 251 LYS B CA 1
ATOM 4457 C C . LYS B 1 251 ? -31.922 -23.016 25.172 1 74.69 251 LYS B C 1
ATOM 4459 O O . LYS B 1 251 ? -31.859 -21.875 24.719 1 74.69 251 LYS B O 1
ATOM 4464 N N . GLU B 1 252 ? -31 -24 24.953 1 77.88 252 GLU B N 1
ATOM 4465 C CA . GLU B 1 252 ? -30 -23.859 23.891 1 77.88 252 GLU B CA 1
ATOM 4466 C C . GLU B 1 252 ? -30.609 -24.109 22.516 1 77.88 252 GLU B C 1
ATOM 4468 O O . GLU B 1 252 ? -31.203 -25.172 22.297 1 77.88 252 GLU B O 1
ATOM 4473 N N . VAL B 1 253 ? -30.859 -23.094 21.812 1 79.38 253 VAL B N 1
ATOM 4474 C CA . VAL B 1 253 ? -31.359 -23.266 20.453 1 79.38 253 VAL B CA 1
ATOM 4475 C C . VAL B 1 253 ? -30.203 -23.125 19.453 1 79.38 253 VAL B C 1
ATOM 4477 O O . VAL B 1 253 ? -29.328 -22.281 19.625 1 79.38 253 VAL B O 1
ATOM 4480 N N . GLU B 1 254 ? -30.234 -24.141 18.5 1 78.5 254 GLU B N 1
ATOM 4481 C CA . GLU B 1 254 ? -29.266 -24.078 17.406 1 78.5 254 GLU 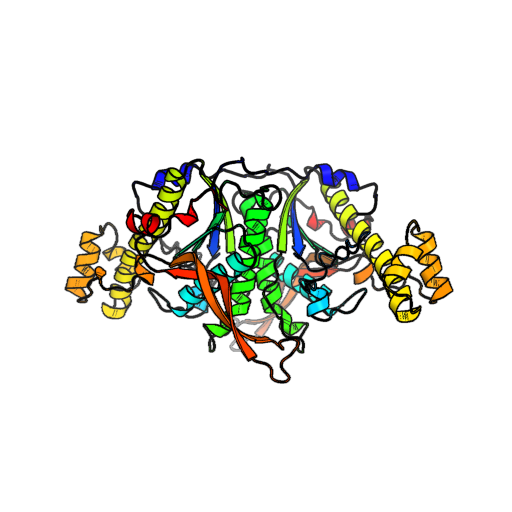B CA 1
ATOM 4482 C C . GLU B 1 254 ? -29.703 -23.078 16.344 1 78.5 254 GLU B C 1
ATOM 4484 O O . GLU B 1 254 ? -30.812 -23.141 15.828 1 78.5 254 GLU B O 1
ATOM 4489 N N . VAL B 1 255 ? -29.078 -22.016 16.25 1 80 255 VAL B N 1
ATOM 4490 C CA . VAL B 1 255 ? -29.344 -21.016 15.203 1 80 255 VAL B CA 1
ATOM 4491 C C . VAL B 1 255 ? -28.328 -21.172 14.078 1 80 255 VAL B C 1
ATOM 4493 O O . VAL B 1 255 ? -27.125 -21.266 14.328 1 80 255 VAL B O 1
ATOM 4496 N N . SER B 1 256 ? -28.938 -21.5 12.867 1 77.44 256 SER B N 1
ATOM 4497 C CA . SER B 1 256 ? -28.078 -21.609 11.688 1 77.44 256 SER B CA 1
ATOM 4498 C C . SER B 1 256 ? -28.016 -20.281 10.938 1 77.44 256 SER B C 1
ATOM 4500 O O . SER B 1 256 ? -29.047 -19.656 10.695 1 77.44 256 SER B O 1
ATOM 4502 N N . ARG B 1 257 ? -26.844 -19.656 10.922 1 80.19 257 ARG B N 1
ATOM 4503 C CA . ARG B 1 257 ? -26.688 -18.422 10.141 1 80.19 257 ARG B CA 1
ATOM 4504 C C . ARG B 1 257 ? -25.703 -18.641 8.992 1 80.19 257 ARG B C 1
ATOM 4506 O O . ARG B 1 257 ? -24.672 -19.297 9.156 1 80.19 257 ARG B O 1
ATOM 4513 N N . TRP B 1 258 ? -26.203 -18.203 7.773 1 78.19 258 TRP B N 1
ATOM 4514 C CA . TRP B 1 258 ? -25.328 -18.266 6.598 1 78.19 258 TRP B CA 1
ATOM 4515 C C . TRP B 1 258 ? -24.281 -17.156 6.637 1 78.19 258 TRP B C 1
ATOM 4517 O O . TRP B 1 258 ? -24.594 -16.016 6.969 1 78.19 258 TRP B O 1
ATOM 4527 N N . ARG B 1 259 ? -23 -17.656 6.676 1 84.38 259 ARG B N 1
ATOM 4528 C CA . ARG B 1 259 ? -21.906 -16.688 6.629 1 84.38 259 ARG B CA 1
ATOM 4529 C C . ARG B 1 259 ? -21.016 -16.938 5.422 1 84.38 259 ARG B C 1
ATOM 4531 O O . ARG B 1 259 ? -20.812 -18.078 5.012 1 84.38 259 ARG B O 1
ATOM 4538 N N . ASN B 1 260 ? -20.656 -15.859 4.766 1 88.25 260 ASN B N 1
ATOM 4539 C CA . ASN B 1 260 ? -19.672 -15.969 3.689 1 88.25 260 ASN B CA 1
ATOM 4540 C C . ASN B 1 260 ? -18.25 -16.094 4.23 1 88.25 260 ASN B C 1
ATOM 4542 O O . ASN B 1 260 ? -17.859 -15.344 5.133 1 88.25 260 ASN B O 1
ATOM 4546 N N . GLU B 1 261 ? -17.688 -17.156 3.795 1 92.62 261 GLU B N 1
ATOM 4547 C CA . GLU B 1 261 ? -16.281 -17.344 4.184 1 92.62 261 GLU B CA 1
ATOM 4548 C C . GLU B 1 261 ? -15.383 -17.422 2.957 1 92.62 261 GLU B C 1
ATOM 4550 O O . GLU B 1 261 ? -15.812 -17.859 1.89 1 92.62 261 GLU B O 1
ATOM 4555 N N . ILE B 1 262 ? -14.172 -16.938 3.107 1 96.62 262 ILE B N 1
ATOM 4556 C CA . ILE B 1 262 ? -13.195 -17.031 2.025 1 96.62 262 ILE B CA 1
ATOM 4557 C C . ILE B 1 262 ? -12.531 -18.406 2.043 1 96.62 262 ILE B C 1
ATOM 4559 O O . ILE B 1 262 ? -12.055 -18.859 3.086 1 96.62 262 ILE B O 1
ATOM 4563 N N . VAL B 1 263 ? -12.57 -19.062 0.944 1 97 263 VAL B N 1
ATOM 4564 C CA . VAL B 1 263 ? -11.938 -20.375 0.808 1 97 263 VAL B CA 1
ATOM 4565 C C . VAL B 1 263 ? -10.758 -20.281 -0.15 1 97 263 VAL B C 1
ATOM 4567 O O . VAL B 1 263 ? -10.828 -19.594 -1.177 1 97 263 VAL B O 1
ATOM 4570 N N . GLU B 1 264 ? -9.695 -20.891 0.265 1 98.25 264 GLU B N 1
ATOM 4571 C CA . GLU B 1 264 ? -8.492 -20.984 -0.553 1 98.25 264 GLU B CA 1
ATOM 4572 C C . GLU B 1 264 ? -8.43 -22.312 -1.294 1 98.25 264 GLU B C 1
ATOM 4574 O O . GLU B 1 264 ? -8.508 -23.375 -0.677 1 98.25 264 GLU B O 1
ATOM 4579 N N . LEU B 1 265 ? -8.297 -22.266 -2.592 1 98.5 265 LEU B N 1
ATOM 4580 C CA . LEU B 1 265 ? -8.25 -23.469 -3.416 1 98.5 265 LEU B CA 1
ATOM 4581 C C . LEU B 1 265 ? -6.98 -23.5 -4.258 1 98.5 265 LEU B C 1
ATOM 4583 O O . LEU B 1 265 ? -6.469 -22.453 -4.66 1 98.5 265 LEU B O 1
ATOM 4587 N N . HIS B 1 266 ? -6.48 -24.641 -4.473 1 98.62 266 HIS B N 1
ATOM 4588 C CA . HIS B 1 266 ? -5.402 -24.938 -5.41 1 98.62 266 HIS B CA 1
ATOM 4589 C C . HIS B 1 266 ? -5.852 -25.953 -6.465 1 98.62 266 HIS B C 1
ATOM 4591 O O . HIS B 1 266 ? -5.781 -27.156 -6.242 1 98.62 266 HIS B O 1
ATOM 4597 N N . CYS B 1 267 ? -6.352 -25.438 -7.543 1 98.38 267 CYS B N 1
ATOM 4598 C CA . CYS B 1 267 ? -6.973 -26.312 -8.523 1 98.38 267 CYS B CA 1
ATOM 4599 C C . CYS B 1 267 ? -6.875 -25.719 -9.93 1 98.38 267 CYS B C 1
ATOM 4601 O O . CYS B 1 267 ? -6.336 -24.625 -10.102 1 98.38 267 CYS B O 1
ATOM 4603 N N . ASP B 1 268 ? -7.25 -26.5 -10.891 1 98.25 268 ASP B N 1
ATOM 4604 C CA . ASP B 1 268 ? -7.285 -26.078 -12.289 1 98.25 268 ASP B CA 1
ATOM 4605 C C . ASP B 1 268 ? -8.453 -25.125 -12.539 1 98.25 268 ASP B C 1
ATOM 4607 O O . ASP B 1 268 ? -9.617 -25.516 -12.422 1 98.25 268 ASP B O 1
ATOM 4611 N N . ILE B 1 269 ? -8.164 -23.859 -12.883 1 97.94 269 ILE B N 1
ATOM 4612 C CA . ILE B 1 269 ? -9.242 -22.906 -13.141 1 97.94 269 ILE B CA 1
ATOM 4613 C C . ILE B 1 269 ? -9.352 -22.641 -14.648 1 97.94 269 ILE B C 1
ATOM 4615 O O . ILE B 1 269 ? -10.172 -21.844 -15.086 1 97.94 269 ILE B O 1
ATOM 4619 N N . ILE B 1 270 ? -8.492 -23.219 -15.445 1 97.06 270 ILE B N 1
ATOM 4620 C CA . ILE B 1 270 ? -8.531 -23.109 -16.906 1 97.06 270 ILE B CA 1
ATOM 4621 C C . ILE B 1 270 ? -9.672 -23.953 -17.453 1 97.06 270 ILE B C 1
ATOM 4623 O O . ILE B 1 270 ? -10.391 -23.516 -18.359 1 97.06 270 ILE B O 1
ATOM 4627 N N . GLY B 1 271 ? -9.859 -25.172 -16.906 1 96.31 271 GLY B N 1
ATOM 4628 C CA . GLY B 1 271 ? -10.969 -26.016 -17.312 1 96.31 271 GLY B CA 1
ATOM 4629 C C . GLY B 1 271 ? -12.32 -25.484 -16.859 1 96.31 271 GLY B C 1
ATOM 4630 O O . GLY B 1 271 ? -12.391 -24.625 -15.992 1 96.31 271 GLY B O 1
ATOM 4631 N N . ASP B 1 272 ? -13.352 -26.031 -17.281 1 96.19 272 ASP B N 1
ATOM 4632 C CA . ASP B 1 272 ? -14.703 -25.547 -17.016 1 96.19 272 ASP B CA 1
ATOM 4633 C C . ASP B 1 272 ? -15.195 -26 -15.648 1 96.19 272 ASP B C 1
ATOM 4635 O O . ASP B 1 272 ? -16.125 -25.422 -15.086 1 96.19 272 ASP B O 1
ATOM 4639 N N . GLN B 1 273 ? -14.609 -27.016 -15.117 1 97.44 273 GLN B N 1
ATOM 4640 C CA . GLN B 1 273 ? -15.094 -27.641 -13.891 1 97.44 273 GLN B CA 1
ATOM 4641 C C . GLN B 1 273 ? -15.148 -26.625 -12.75 1 97.44 273 GLN B C 1
ATOM 4643 O O . GL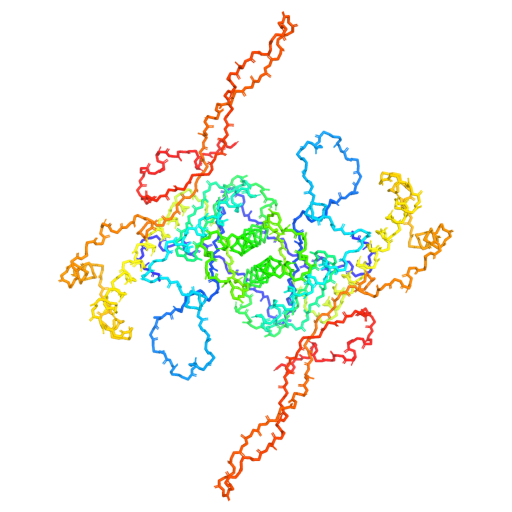N B 1 273 ? -16.125 -26.578 -12 1 97.44 273 GLN B O 1
ATOM 4648 N N . PHE B 1 274 ? -14.141 -25.891 -12.539 1 97.69 274 PHE B N 1
ATOM 4649 C CA . PHE B 1 274 ? -14.078 -24.891 -11.477 1 97.69 274 PHE B CA 1
ATOM 4650 C C . PHE B 1 274 ? -15.258 -23.938 -11.562 1 97.69 274 PHE B C 1
ATOM 4652 O O . PHE B 1 274 ? -15.898 -23.641 -10.547 1 97.69 274 PHE B O 1
ATOM 4659 N N . TRP B 1 275 ? -15.547 -23.438 -12.711 1 97.06 275 TRP B N 1
ATOM 4660 C CA . TRP B 1 275 ? -16.594 -22.453 -12.922 1 97.06 275 TRP B CA 1
ATOM 4661 C C . TRP B 1 275 ? -17.969 -23.078 -12.758 1 97.06 275 TRP B C 1
ATOM 4663 O O . TRP B 1 275 ? -18.906 -22.406 -12.312 1 97.06 275 TRP B O 1
ATOM 4673 N N . GLU B 1 276 ? -18.062 -24.359 -13.18 1 96.56 276 GLU B N 1
ATOM 4674 C CA . GLU B 1 276 ? -19.312 -25.078 -13 1 96.56 276 GLU B CA 1
ATOM 4675 C C . GLU B 1 276 ? -19.609 -25.328 -11.523 1 96.56 276 GLU B C 1
ATOM 4677 O O . GLU B 1 276 ? -20.766 -25.281 -11.102 1 96.56 276 GLU B O 1
ATOM 4682 N N . GLU B 1 277 ? -18.578 -25.531 -10.773 1 96 277 GLU B N 1
ATOM 4683 C CA . GLU B 1 277 ? -18.719 -25.828 -9.352 1 96 277 GLU B CA 1
ATOM 4684 C C . GLU B 1 277 ? -18.938 -24.547 -8.555 1 96 277 GLU B C 1
ATOM 4686 O O . GLU B 1 277 ? -19.422 -24.594 -7.422 1 96 277 GLU B O 1
ATOM 4691 N N . HIS B 1 278 ? -18.594 -23.422 -9.094 1 95 278 HIS B N 1
ATOM 4692 C CA . HIS B 1 278 ? -18.703 -22.156 -8.383 1 95 278 HIS B CA 1
ATOM 4693 C C . HIS B 1 278 ? -19.406 -21.109 -9.25 1 95 278 HIS B C 1
ATOM 4695 O O . HIS B 1 278 ? -18.844 -20.031 -9.492 1 95 278 HIS B O 1
ATOM 4701 N N . PRO B 1 279 ? -20.641 -21.328 -9.617 1 92.69 279 PRO B N 1
ATOM 4702 C CA . PRO B 1 279 ? -21.344 -20.438 -10.539 1 92.69 279 PRO B CA 1
ATOM 4703 C C . PRO B 1 279 ? -21.625 -19.062 -9.938 1 92.69 279 PRO B C 1
ATOM 4705 O O . PRO B 1 279 ? -21.891 -18.109 -10.672 1 92.69 279 PRO B O 1
ATOM 4708 N N . SER B 1 280 ? -21.516 -18.906 -8.633 1 91.5 280 SER B N 1
ATOM 4709 C CA . SER B 1 280 ? -21.844 -17.656 -7.957 1 91.5 280 SER B CA 1
ATOM 4710 C C . SER B 1 280 ? -20.797 -16.578 -8.211 1 91.5 280 SER B C 1
ATOM 4712 O O . SER B 1 280 ? -21.062 -15.391 -8.031 1 91.5 280 SER B O 1
ATOM 4714 N N . ILE B 1 281 ? -19.609 -16.984 -8.602 1 93.5 281 ILE B N 1
ATOM 4715 C CA . ILE B 1 281 ? -18.5 -16.062 -8.789 1 93.5 281 ILE B CA 1
ATOM 4716 C C . ILE B 1 281 ? -18.859 -15.039 -9.867 1 93.5 281 ILE B C 1
ATOM 4718 O O . ILE B 1 281 ? -18.641 -13.836 -9.688 1 93.5 281 ILE B O 1
ATOM 4722 N N . LEU B 1 282 ? -19.438 -15.539 -10.969 1 92.38 282 LEU B N 1
ATOM 4723 C CA . LEU B 1 282 ? -19.703 -14.688 -12.125 1 92.38 282 LEU B CA 1
ATOM 4724 C C . LEU B 1 282 ? -21.156 -14.242 -12.164 1 92.38 282 LEU B C 1
ATOM 4726 O O . LEU B 1 282 ? -21.562 -13.484 -13.047 1 92.38 282 LEU B O 1
ATOM 4730 N N . SER B 1 283 ? -21.938 -14.734 -11.164 1 89.06 283 SER B N 1
ATOM 4731 C CA . SER B 1 283 ? -23.375 -14.492 -11.188 1 89.06 283 SER B CA 1
ATOM 4732 C C . SER B 1 283 ? -23.688 -13.016 -10.93 1 89.06 283 SER B C 1
ATOM 4734 O O . SER B 1 283 ? -23 -12.359 -10.141 1 89.06 283 SER B O 1
ATOM 4736 N N . ASP B 1 284 ? -24.656 -12.484 -11.68 1 80.69 284 ASP B N 1
ATOM 4737 C CA . ASP B 1 284 ? -25.125 -11.125 -11.477 1 80.69 284 ASP B CA 1
ATOM 4738 C C . ASP B 1 284 ? -25.969 -11.016 -10.203 1 80.69 284 ASP B C 1
ATOM 4740 O O . ASP B 1 284 ? -26.344 -9.922 -9.781 1 80.69 284 ASP B O 1
ATOM 4744 N N . ALA B 1 285 ? -26.297 -12.062 -9.602 1 61.34 285 ALA B N 1
ATOM 4745 C CA . ALA B 1 285 ? -27.219 -12.094 -8.461 1 61.34 285 ALA B CA 1
ATOM 4746 C C . ALA B 1 285 ? -26.516 -11.641 -7.184 1 61.34 285 ALA B C 1
ATOM 4748 O O . ALA B 1 285 ? -27.062 -11.789 -6.086 1 61.34 285 ALA B O 1
ATOM 4749 N N . CYS B 1 286 ? -25.703 -10.641 -7.188 1 48.59 286 CYS B N 1
ATOM 4750 C CA . CYS B 1 286 ? -25.203 -10.242 -5.875 1 48.59 286 CYS B CA 1
ATOM 4751 C C . CYS B 1 286 ? -26.297 -9.57 -5.059 1 48.59 286 CYS B C 1
ATOM 4753 O O . CYS B 1 286 ? -27.172 -8.898 -5.609 1 48.59 286 CYS B O 1
#